Protein AF-A0A3E0CHZ0-F1 (afdb_monomer)

Nearest PDB structures (foldseek):
  1uli-assembly1_A  TM=7.824E-01  e=1.295E-22  Rhodococcus jostii RHA1
  1ulj-assembly1_C  TM=7.821E-01  e=1.729E-22  Rhodococcus jostii RHA1
  1ulj-assembly1_A  TM=7.795E-01  e=2.592E-22  Rhodococcus jostii RHA1
  3en1-assembly1_A  TM=7.935E-01  e=1.099E-21  Pseudomonas putida
  3eqq-assembly1_A  TM=7.420E-01  e=4.359E-22  Pseudomonas putida

Mean predicted aligned error: 10.68 Å

Sequence (368 aa):
MSESSYQTVDTSALYQRAQSDRVAPSLYYDPAVFEAELERIFYKTWIWVAHESELPNPGDFRTTTIGRQPVIVVRDKSGAVNVLQNRCRHRGATVCEQHKGNAKGFTCPYHSWTYGLDGALRALPYGDGYEGVIDKTELPLASLRVGIYQGLIFASFNQEIEPLEDFLGGAKPWIDLFMKQGAGYPIKANGEHRFRFNGNWKIQLENTTDLYHFPVVHKSWMKSIDDETAAAITSFMTSDQAFCRSLGNGHSLAVLVPEIVDLDKDDGAPIPERFEELAASLAKDHTPEEVRRIVRSLMGVGFNLNLFPNLALSMAFFPRTAAHFRERDRDPSRRARHGRRPRRGEPRAPAHSRTLPGPVRFRQPGRR

Foldseek 3Di:
DDPPPDPPPPCVVVVVQDDPVDGNPCCWPPVVNLVVCLVPPQQADKAFDDFCLQAVDAQKWFWDDRAPFIWIWGQHPVRDTWIFGQFFLPHGAGFDPDGIDGDQWTFRPPFGQIAGSNQQGDDGPPVVVCVVNDDSRVGGGQIWDWAAALRTIITHNDPPDDHPCVLCAQVNVLVVLQQCLCLPHHDHDPDDDDDDDPTGQQCVLVVLQPPPCCCPVCVVVLVVDDPVLSCQQCVQVVDPPWDKDDRPNPKIKTFRHPCLQHLVDDPVDDQPPVCPVVLVVCVVPDDNSSSSSNSSSQQFHRMWIGDPDFWIFHSPDPPGDIGGDHDDDDPVVVVVPPPDDDDPDDDDDDDDDDDDDDDDDDDDDDDD

pLDDT: mean 82.09, std 21.96, range [24.62, 98.81]

Solvent-accessible surface area (backbone atoms only — not comparable to full-atom values): 22300 Å² total; per-residue (Å²): 136,81,84,77,83,68,81,83,73,78,56,75,66,52,61,77,39,47,56,101,89,51,69,45,72,56,78,63,69,39,66,70,51,52,55,50,41,37,60,65,41,49,43,44,36,63,36,78,73,50,50,46,62,70,35,80,46,64,23,16,25,37,48,49,62,53,54,90,45,46,28,34,42,26,20,19,89,88,65,51,72,35,40,29,43,40,39,35,73,86,83,56,49,61,31,69,89,61,60,58,52,72,46,91,47,42,52,21,80,85,70,50,44,24,22,39,55,83,25,43,40,74,47,53,72,70,54,80,84,33,67,99,72,61,66,48,86,82,47,35,36,54,69,36,41,69,39,74,56,96,50,38,32,28,36,17,69,33,77,84,53,77,59,57,72,64,59,45,46,64,44,49,70,56,52,50,42,58,58,53,51,33,52,92,45,87,74,66,75,90,74,83,90,86,82,88,73,100,65,47,70,62,59,63,55,54,50,64,51,46,72,77,54,46,81,65,74,42,46,71,56,52,72,72,51,57,69,66,61,41,49,61,70,51,42,32,82,76,40,89,77,32,48,69,47,77,36,54,81,74,20,36,36,19,39,44,35,68,83,47,40,46,74,86,63,76,86,78,72,79,80,56,78,95,45,45,71,59,42,62,59,41,52,78,84,39,54,74,65,55,31,51,34,42,57,53,36,72,78,42,47,17,39,22,40,36,44,45,83,44,38,40,43,44,43,92,36,94,72,88,43,74,48,75,70,78,71,74,85,80,65,73,77,64,66,73,79,77,76,78,80,81,78,92,83,78,87,82,78,84,82,80,86,79,81,80,86,76,88,86,82,85,81,82,85,80,86,133

Structure (mmCIF, N/CA/C/O backbone):
data_AF-A0A3E0CHZ0-F1
#
_entry.id   AF-A0A3E0CHZ0-F1
#
loop_
_atom_site.group_PDB
_atom_site.id
_atom_site.type_symbol
_atom_site.label_atom_id
_atom_site.label_alt_id
_atom_site.label_comp_id
_atom_site.label_asym_id
_atom_site.label_entity_id
_atom_site.label_seq_id
_atom_site.pdbx_PDB_ins_code
_atom_site.Cartn_x
_atom_site.Cartn_y
_atom_site.Cartn_z
_atom_site.occupancy
_atom_site.B_iso_or_equiv
_atom_site.auth_seq_id
_atom_site.auth_comp_id
_atom_site.auth_asym_id
_atom_site.auth_atom_id
_atom_site.pdbx_PDB_model_num
ATOM 1 N N . MET A 1 1 ? -23.965 -8.986 19.927 1.00 33.06 1 MET A N 1
ATOM 2 C CA . MET A 1 1 ? -23.598 -9.352 18.544 1.00 33.06 1 MET A CA 1
ATOM 3 C C . MET A 1 1 ? -24.832 -9.141 17.683 1.00 33.06 1 MET A C 1
ATOM 5 O O . MET A 1 1 ? -25.728 -9.966 17.737 1.00 33.06 1 MET A O 1
ATOM 9 N N . SER A 1 2 ? -24.966 -7.989 17.022 1.00 32.84 2 SER A N 1
ATOM 10 C CA . SER A 1 2 ? -26.058 -7.774 16.065 1.00 32.84 2 SER A CA 1
ATOM 11 C C . SER A 1 2 ? -25.563 -8.208 14.693 1.00 32.84 2 SER A C 1
ATOM 13 O O . SER A 1 2 ? -24.624 -7.600 14.175 1.00 32.84 2 SER A O 1
ATOM 15 N N . GLU A 1 3 ? -26.165 -9.253 14.131 1.00 33.03 3 GLU A N 1
ATOM 16 C CA . GLU A 1 3 ? -26.041 -9.583 12.715 1.00 33.03 3 GLU A CA 1
ATOM 17 C C . GLU A 1 3 ? -26.439 -8.342 11.904 1.00 33.03 3 GLU A C 1
ATOM 19 O O . GLU A 1 3 ? -27.611 -7.981 11.808 1.00 33.03 3 GLU A O 1
ATOM 24 N N . SER A 1 4 ? -25.449 -7.622 11.374 1.00 32.69 4 SER A N 1
ATOM 25 C CA . SER A 1 4 ? -25.699 -6.649 10.319 1.00 32.69 4 SER A CA 1
ATOM 26 C C . SER A 1 4 ? -26.131 -7.472 9.113 1.00 32.69 4 SER A C 1
ATOM 28 O O . SER A 1 4 ? -25.306 -8.159 8.512 1.00 32.69 4 SER A O 1
ATOM 30 N N . SER A 1 5 ? -27.429 -7.467 8.808 1.00 33.12 5 SER A N 1
ATOM 31 C CA . SER A 1 5 ? -27.970 -8.071 7.596 1.00 33.12 5 SER A CA 1
ATOM 32 C C . SER A 1 5 ? -27.463 -7.268 6.396 1.00 33.12 5 SER A C 1
ATOM 34 O O . SER A 1 5 ? -28.115 -6.332 5.926 1.00 33.12 5 SER A O 1
ATOM 36 N N . TYR A 1 6 ? -26.256 -7.580 5.938 1.00 40.78 6 TYR A N 1
ATOM 37 C CA . TYR A 1 6 ? -25.766 -7.099 4.657 1.00 40.78 6 TYR A CA 1
ATOM 38 C C . TYR A 1 6 ? -26.618 -7.748 3.567 1.00 40.78 6 TYR A C 1
ATOM 40 O O . TYR A 1 6 ? -26.903 -8.948 3.624 1.00 40.78 6 TYR A O 1
ATOM 48 N N . GLN A 1 7 ? -27.095 -6.940 2.617 1.00 36.53 7 GLN A N 1
ATOM 49 C CA . GLN A 1 7 ? -27.870 -7.447 1.492 1.00 36.53 7 GLN A CA 1
ATOM 50 C C . GLN A 1 7 ? -27.034 -8.507 0.780 1.00 36.53 7 GLN A C 1
ATOM 52 O O . GLN A 1 7 ? -25.947 -8.227 0.281 1.00 36.53 7 GLN A O 1
ATOM 57 N N . THR A 1 8 ? -27.536 -9.736 0.737 1.00 41.28 8 THR A N 1
ATOM 58 C CA . THR A 1 8 ? -26.919 -10.820 -0.018 1.00 41.28 8 THR A CA 1
ATOM 59 C C . THR A 1 8 ? -27.066 -10.476 -1.497 1.00 41.28 8 THR A C 1
ATOM 61 O O . THR A 1 8 ? -28.090 -10.743 -2.118 1.00 41.28 8 THR A O 1
ATOM 64 N N . VAL A 1 9 ? -26.069 -9.794 -2.064 1.00 47.84 9 VAL A N 1
ATOM 65 C CA . VAL A 1 9 ? -26.038 -9.517 -3.502 1.00 47.84 9 VAL A CA 1
ATOM 66 C C . VAL A 1 9 ? -25.760 -10.842 -4.202 1.00 47.84 9 VAL A C 1
ATOM 68 O O . VAL A 1 9 ? -24.668 -11.391 -4.037 1.00 47.84 9 VAL A O 1
ATOM 71 N N . ASP A 1 10 ? -26.734 -11.356 -4.952 1.00 51.53 10 ASP A N 1
ATOM 72 C CA . ASP A 1 10 ? -26.558 -12.521 -5.818 1.00 51.53 10 ASP A CA 1
ATOM 73 C C . ASP A 1 10 ? -25.507 -12.209 -6.895 1.00 51.53 10 ASP A C 1
ATOM 75 O O . ASP A 1 10 ? -25.711 -11.384 -7.788 1.00 51.53 10 ASP A O 1
ATOM 79 N N . THR A 1 11 ? -24.342 -12.850 -6.784 1.00 53.66 11 THR A N 1
ATOM 80 C CA . THR A 1 11 ? -23.218 -12.657 -7.704 1.00 53.66 11 THR A CA 1
ATOM 81 C C . THR A 1 11 ? -23.235 -13.615 -8.883 1.00 53.66 11 THR A C 1
ATOM 83 O O . THR A 1 11 ? -22.378 -13.488 -9.755 1.00 53.66 11 THR A O 1
ATOM 86 N N . SER A 1 12 ? -24.198 -14.539 -8.965 1.00 59.72 12 SER A N 1
ATOM 87 C CA . SER A 1 12 ? -24.343 -15.428 -10.126 1.00 59.72 12 SER A CA 1
ATOM 88 C C . SER A 1 12 ? -24.505 -14.619 -11.423 1.00 59.72 12 SER A C 1
ATOM 90 O O . SER A 1 12 ? -23.889 -14.928 -12.443 1.00 59.72 12 SER A O 1
ATOM 92 N N . ALA A 1 13 ? -25.208 -13.484 -11.349 1.00 55.03 13 ALA A N 1
ATOM 93 C CA . ALA A 1 13 ? -25.353 -12.530 -12.443 1.00 55.03 13 ALA A CA 1
ATOM 94 C C . ALA A 1 13 ? -24.072 -11.723 -12.754 1.00 55.03 13 ALA A C 1
ATOM 96 O O . ALA A 1 13 ? -23.953 -11.192 -13.858 1.00 55.03 13 ALA A O 1
ATOM 97 N N . LEU A 1 14 ? -23.100 -11.618 -11.831 1.00 57.19 14 LEU A N 1
ATOM 98 C CA . LEU A 1 14 ? -21.818 -10.944 -12.101 1.00 57.19 14 LEU A CA 1
ATOM 99 C C . LEU A 1 14 ? -20.953 -11.752 -13.074 1.00 57.19 14 LEU A C 1
ATOM 101 O O . LEU A 1 14 ? -20.281 -11.155 -13.911 1.00 57.19 14 LEU A O 1
ATOM 105 N N . TYR A 1 15 ? -21.030 -13.086 -13.040 1.00 55.03 15 TYR A N 1
ATOM 106 C CA . TYR A 1 15 ? -20.314 -13.945 -13.990 1.00 55.03 15 TYR A CA 1
ATOM 107 C C . TYR A 1 15 ? -20.786 -13.751 -15.439 1.00 55.03 15 TYR A C 1
ATOM 109 O O . TYR A 1 15 ? -20.012 -13.954 -16.364 1.00 55.03 15 TYR A O 1
ATOM 117 N N . GLN A 1 16 ? -22.022 -13.288 -15.665 1.00 66.50 16 GLN A N 1
ATOM 118 C CA . GLN A 1 16 ? -22.490 -12.917 -17.009 1.00 66.50 16 GLN A CA 1
ATOM 119 C C . GLN A 1 16 ? -22.014 -11.520 -17.448 1.00 66.50 16 GLN A C 1
ATOM 121 O O . GLN A 1 16 ? -22.065 -11.192 -18.636 1.00 66.50 16 GLN A O 1
ATOM 126 N N . ARG A 1 17 ? -21.550 -10.685 -16.505 1.00 76.44 17 ARG A N 1
ATOM 127 C CA . ARG A 1 17 ? -21.097 -9.305 -16.744 1.00 76.44 17 ARG A CA 1
ATOM 128 C C . ARG A 1 17 ? -19.617 -9.207 -17.121 1.00 76.44 17 ARG A C 1
ATOM 130 O O . ARG A 1 17 ? -19.195 -8.129 -17.523 1.00 76.44 17 ARG A O 1
ATOM 137 N N . ALA A 1 18 ? -18.841 -10.280 -17.024 1.00 83.19 18 ALA A N 1
ATOM 138 C CA . ALA A 1 18 ? -17.464 -10.333 -17.505 1.00 83.19 18 ALA A CA 1
ATOM 139 C C . ALA A 1 18 ? -17.253 -11.621 -18.304 1.00 83.19 18 ALA A C 1
ATOM 141 O O . ALA A 1 18 ? -17.576 -12.709 -17.842 1.00 83.19 18 ALA A O 1
ATOM 142 N N . GLN A 1 19 ? -16.731 -11.482 -19.514 1.00 81.94 19 GLN A N 1
ATOM 143 C CA . GLN A 1 19 ? -16.364 -12.574 -20.410 1.00 81.94 19 GLN A CA 1
ATOM 144 C C . GLN A 1 19 ? -14.882 -12.426 -20.773 1.00 81.94 19 GLN A C 1
ATOM 146 O O . GLN A 1 19 ? -14.255 -11.424 -20.430 1.00 81.94 19 GLN A O 1
ATOM 151 N N . SER A 1 20 ? -14.310 -13.409 -21.468 1.00 80.06 20 SER A N 1
ATOM 152 C CA . SER A 1 20 ? -12.880 -13.413 -21.805 1.00 80.06 20 SER A CA 1
ATOM 153 C C . SER A 1 20 ? -12.429 -12.209 -22.642 1.00 80.06 20 SER A C 1
ATOM 155 O O . SER A 1 20 ? -11.265 -11.833 -22.576 1.00 80.06 20 SER A O 1
ATOM 157 N N . ASP A 1 21 ? -13.328 -11.617 -23.430 1.00 83.44 21 ASP A N 1
ATOM 158 C CA . ASP A 1 21 ? -13.046 -10.551 -24.399 1.00 83.44 21 ASP A CA 1
ATOM 159 C C . ASP A 1 21 ? -13.838 -9.253 -24.149 1.00 83.44 21 ASP A C 1
ATOM 161 O O . ASP A 1 21 ? -13.653 -8.269 -24.865 1.00 83.44 21 ASP A O 1
ATOM 165 N N . ARG A 1 22 ? -14.746 -9.229 -23.164 1.00 85.94 22 ARG A N 1
ATOM 166 C CA . ARG A 1 22 ? -15.615 -8.071 -22.902 1.00 85.94 22 ARG A CA 1
ATOM 167 C C . ARG A 1 22 ? -16.127 -8.018 -21.473 1.00 85.94 22 ARG A C 1
ATOM 169 O O . ARG A 1 22 ? -16.380 -9.037 -20.837 1.00 85.94 22 ARG A O 1
ATOM 176 N N . VAL A 1 23 ? -16.388 -6.802 -21.015 1.00 89.81 23 VAL A N 1
ATOM 177 C CA . VAL A 1 23 ? -16.968 -6.513 -19.701 1.00 89.81 23 VAL A CA 1
ATOM 178 C C . VAL A 1 23 ? -18.182 -5.602 -19.845 1.00 89.81 23 VAL A C 1
ATOM 180 O O . VAL A 1 23 ? -18.223 -4.708 -20.691 1.00 89.81 23 VAL A O 1
ATOM 183 N N . ALA A 1 24 ? -19.203 -5.833 -19.028 1.00 91.19 24 ALA A N 1
ATOM 184 C CA . ALA A 1 24 ? -20.417 -5.040 -19.027 1.00 91.19 24 ALA A CA 1
ATOM 185 C C . ALA A 1 24 ? -20.140 -3.661 -18.404 1.00 91.19 24 ALA A C 1
ATOM 187 O O . ALA A 1 24 ? -19.630 -3.590 -17.280 1.00 91.19 24 ALA A O 1
ATOM 188 N N . PRO A 1 25 ? -20.564 -2.554 -19.045 1.00 90.94 25 PRO A N 1
ATOM 189 C CA . PRO A 1 25 ? -20.342 -1.205 -18.523 1.00 90.94 25 PRO A CA 1
ATOM 190 C C . PRO A 1 25 ? -20.882 -0.978 -17.104 1.00 90.94 25 PRO A C 1
ATOM 192 O O . PRO A 1 25 ? -20.350 -0.150 -16.366 1.00 90.94 25 PRO A O 1
ATOM 195 N N . SER A 1 26 ? -21.919 -1.722 -16.701 1.00 90.56 26 SER A N 1
ATOM 196 C CA . SER A 1 26 ? -22.508 -1.656 -15.358 1.00 90.56 26 SER A CA 1
ATOM 197 C C . SER A 1 26 ? -21.497 -1.910 -14.240 1.00 90.56 26 SER A C 1
ATOM 199 O O . SER A 1 26 ? -21.654 -1.339 -13.167 1.00 90.56 26 SER A O 1
ATOM 201 N N . LEU A 1 27 ? -20.427 -2.678 -14.483 1.00 90.50 27 LEU A N 1
ATOM 202 C CA . LEU A 1 27 ? -19.371 -2.904 -13.486 1.00 90.50 27 LEU A CA 1
ATOM 203 C C . LEU A 1 27 ? -18.685 -1.603 -13.033 1.00 90.50 27 LEU A C 1
ATOM 205 O O . LEU A 1 27 ? -18.126 -1.546 -11.942 1.00 90.50 27 LEU A O 1
ATOM 209 N N . TYR A 1 28 ? -18.751 -0.535 -13.830 1.00 91.75 28 TYR A N 1
ATOM 210 C CA . TYR A 1 28 ? -18.086 0.738 -13.541 1.00 91.75 28 TYR A CA 1
ATOM 211 C C . TYR A 1 28 ? -19.013 1.818 -12.965 1.00 91.75 28 TYR A C 1
ATOM 213 O O . TYR A 1 28 ? -18.538 2.891 -12.578 1.00 91.75 28 TYR A O 1
ATOM 221 N N . TYR A 1 29 ? -20.332 1.604 -12.941 1.00 90.06 29 TYR A N 1
ATOM 222 C CA . TYR A 1 29 ? -21.273 2.640 -12.493 1.00 90.06 29 TYR A CA 1
ATOM 223 C C . TYR A 1 29 ? -22.418 2.160 -11.604 1.00 90.06 29 TYR A C 1
ATOM 225 O O . TYR A 1 29 ? -23.068 3.019 -11.007 1.00 90.06 29 TYR A O 1
ATOM 233 N N . ASP A 1 30 ? -22.688 0.856 -11.530 1.00 89.81 30 ASP A N 1
ATOM 234 C CA . ASP A 1 30 ? -23.765 0.285 -10.721 1.00 89.81 30 ASP A CA 1
ATOM 235 C C . ASP A 1 30 ? -23.407 0.366 -9.221 1.00 89.81 30 ASP A C 1
ATOM 237 O O . ASP A 1 30 ? -22.420 -0.245 -8.798 1.00 89.81 30 ASP A O 1
ATOM 241 N N . PRO A 1 31 ? -24.174 1.105 -8.396 1.00 89.44 31 PRO A N 1
ATOM 242 C CA . PRO A 1 31 ? -23.899 1.216 -6.965 1.00 89.44 31 PRO A CA 1
ATOM 243 C C . PRO A 1 31 ? -23.941 -0.127 -6.228 1.00 89.44 31 PRO A C 1
ATOM 245 O O . PRO A 1 31 ? -23.161 -0.322 -5.301 1.00 89.44 31 PRO A O 1
ATOM 248 N N . ALA A 1 32 ? -24.795 -1.067 -6.649 1.00 89.25 32 ALA A N 1
ATOM 249 C CA . ALA A 1 32 ? -24.881 -2.380 -6.009 1.00 89.25 32 ALA A CA 1
ATOM 250 C C . ALA A 1 32 ? -23.615 -3.215 -6.254 1.00 89.25 32 ALA A C 1
ATOM 252 O O . ALA A 1 32 ? -23.182 -3.965 -5.380 1.00 89.25 32 ALA A O 1
ATOM 253 N N . VAL A 1 33 ? -22.982 -3.043 -7.422 1.00 89.00 33 VAL A N 1
ATOM 254 C CA . VAL A 1 33 ? -21.666 -3.635 -7.697 1.00 89.00 33 VAL A CA 1
ATOM 255 C C . VAL A 1 33 ? -20.622 -3.028 -6.769 1.00 89.00 33 VAL A C 1
ATOM 257 O O . VAL A 1 33 ? -19.847 -3.768 -6.180 1.00 89.00 33 VAL A O 1
ATOM 260 N N . PHE A 1 34 ? -20.622 -1.707 -6.583 1.00 90.38 34 PHE A N 1
ATOM 261 C CA . PHE A 1 34 ? -19.643 -1.059 -5.711 1.00 90.38 34 PHE A CA 1
ATOM 262 C C . PHE A 1 34 ? -19.744 -1.518 -4.247 1.00 90.38 34 PHE A C 1
ATOM 264 O O . PHE A 1 34 ? -18.721 -1.809 -3.633 1.00 90.38 34 PHE A O 1
ATOM 271 N N . GLU A 1 35 ? -20.953 -1.656 -3.692 1.00 92.38 35 GLU A N 1
ATOM 272 C CA . GLU A 1 35 ? -21.124 -2.212 -2.338 1.00 92.38 35 GLU A CA 1
ATOM 273 C C . GLU A 1 35 ? -20.592 -3.651 -2.247 1.00 92.38 35 GLU A C 1
ATOM 275 O O . GLU A 1 35 ? -19.843 -3.987 -1.328 1.00 92.38 35 GLU A O 1
ATOM 280 N N . ALA A 1 36 ? -20.885 -4.484 -3.251 1.00 90.81 36 ALA A N 1
ATOM 281 C CA . ALA A 1 36 ? -20.349 -5.839 -3.328 1.00 90.81 36 ALA A CA 1
ATOM 282 C C . ALA A 1 36 ? -18.812 -5.867 -3.437 1.00 90.81 36 ALA A C 1
ATOM 284 O O . ALA A 1 36 ? -18.178 -6.745 -2.853 1.00 90.81 36 ALA A O 1
ATOM 285 N N . GLU A 1 37 ? -18.200 -4.926 -4.160 1.00 93.81 37 GLU A N 1
ATOM 286 C CA . GLU A 1 37 ? -16.741 -4.783 -4.253 1.00 93.81 37 GLU A CA 1
ATOM 287 C C . GLU A 1 37 ? -16.133 -4.386 -2.906 1.00 93.81 37 GLU A C 1
ATOM 289 O O . GLU A 1 37 ? -15.105 -4.934 -2.510 1.00 93.81 37 GLU A O 1
ATOM 294 N N . LEU A 1 38 ? -16.765 -3.478 -2.158 1.00 94.44 38 LEU A N 1
ATOM 295 C CA . LEU A 1 38 ? -16.309 -3.141 -0.810 1.00 94.44 38 LEU A CA 1
ATOM 296 C C . LEU A 1 38 ? -16.276 -4.386 0.084 1.00 94.44 38 LEU A C 1
ATOM 298 O O . LEU A 1 38 ? -15.250 -4.668 0.702 1.00 94.44 38 LEU A O 1
ATOM 302 N N . GLU A 1 39 ? -17.361 -5.158 0.100 1.00 93.81 39 GLU A N 1
ATOM 303 C CA . GLU A 1 39 ? -17.494 -6.350 0.941 1.00 93.81 39 GLU A CA 1
ATOM 304 C C . GLU A 1 39 ? -16.578 -7.502 0.527 1.00 93.81 39 GLU A C 1
ATOM 306 O O . GLU A 1 39 ? -15.998 -8.159 1.390 1.00 93.81 39 GLU A O 1
ATOM 311 N N . ARG A 1 40 ? -16.451 -7.767 -0.777 1.00 92.44 40 ARG A N 1
ATOM 312 C CA . ARG A 1 40 ? -15.789 -8.978 -1.292 1.00 92.44 40 ARG A CA 1
ATOM 313 C C . ARG A 1 40 ? -14.360 -8.757 -1.761 1.00 92.44 40 ARG A C 1
ATOM 315 O O . ARG A 1 40 ? -13.613 -9.721 -1.862 1.00 92.44 40 ARG A O 1
ATOM 322 N N . ILE A 1 41 ? -13.980 -7.514 -2.043 1.00 95.44 41 ILE A N 1
ATOM 323 C CA . ILE A 1 41 ? -12.619 -7.150 -2.434 1.00 95.44 41 ILE A CA 1
ATOM 324 C C . ILE A 1 41 ? -11.987 -6.381 -1.280 1.00 95.44 41 ILE A C 1
ATOM 326 O O . ILE A 1 41 ? -11.158 -6.932 -0.562 1.00 95.44 41 ILE A O 1
ATOM 330 N N . PHE A 1 42 ? -12.411 -5.141 -1.029 1.00 96.69 42 PHE A N 1
ATOM 331 C CA . PHE A 1 42 ? -11.675 -4.244 -0.130 1.00 96.69 42 PHE A CA 1
ATOM 332 C C . PHE A 1 42 ? -11.614 -4.722 1.325 1.00 96.69 42 PHE A C 1
ATOM 334 O O . PHE A 1 42 ? -10.615 -4.483 1.997 1.00 96.69 42 PHE A O 1
ATOM 341 N N . TYR A 1 43 ? -12.649 -5.403 1.820 1.00 96.94 43 TYR A N 1
ATOM 342 C CA . TYR A 1 43 ? -12.682 -5.922 3.193 1.00 96.94 43 TYR A CA 1
ATOM 343 C C . TYR A 1 43 ? -12.268 -7.395 3.313 1.00 96.94 43 TYR A C 1
ATOM 345 O O . TYR A 1 43 ? -12.274 -7.937 4.418 1.00 96.94 43 TYR A O 1
ATOM 353 N N . LYS A 1 44 ? -11.904 -8.054 2.206 1.00 96.44 44 LYS A N 1
ATOM 354 C CA . LYS A 1 44 ? -11.576 -9.490 2.192 1.00 96.44 44 LYS A CA 1
ATOM 355 C C . LYS A 1 44 ? -10.212 -9.835 1.609 1.00 96.44 44 LYS A C 1
ATOM 357 O O . LYS A 1 44 ? -9.741 -10.927 1.900 1.00 96.44 44 LYS A O 1
ATOM 362 N N . THR A 1 45 ? -9.591 -8.930 0.850 1.00 97.44 45 THR A N 1
ATOM 363 C CA . THR A 1 45 ? -8.260 -9.118 0.254 1.00 97.44 45 THR A CA 1
ATOM 364 C C . THR A 1 45 ? -7.173 -8.299 0.965 1.00 97.44 45 THR A C 1
ATOM 366 O O . THR A 1 45 ? -7.448 -7.607 1.952 1.00 97.44 45 THR A O 1
ATOM 369 N N . TRP A 1 46 ? -5.937 -8.382 0.476 1.00 98.56 46 TRP A N 1
ATOM 370 C CA . TRP A 1 46 ? -4.811 -7.551 0.890 1.00 98.56 46 TRP A CA 1
ATOM 371 C C . TRP A 1 46 ? -4.853 -6.178 0.217 1.00 98.56 46 TRP A C 1
ATOM 373 O O . TRP A 1 46 ? -4.909 -6.061 -1.004 1.00 98.56 46 TRP A O 1
ATOM 383 N N . ILE A 1 47 ? -4.791 -5.117 1.021 1.00 98.56 47 ILE A N 1
ATOM 384 C CA . ILE A 1 47 ? -4.870 -3.731 0.552 1.00 98.56 47 ILE A CA 1
ATOM 385 C C . ILE A 1 47 ? -3.587 -3.005 0.919 1.00 98.56 47 ILE A C 1
ATOM 387 O O . ILE A 1 47 ? -3.217 -2.967 2.091 1.00 98.56 47 ILE A O 1
ATOM 391 N N . TRP A 1 48 ? -2.921 -2.392 -0.060 1.00 98.25 48 TRP A N 1
ATOM 392 C CA . TRP A 1 48 ? -1.751 -1.569 0.231 1.00 98.25 48 TRP A CA 1
ATOM 393 C C . TRP A 1 48 ? -2.168 -0.322 1.015 1.00 98.25 48 TRP A C 1
ATOM 395 O O . TRP A 1 48 ? -3.121 0.371 0.632 1.00 98.25 48 TRP A O 1
ATOM 405 N N . VAL A 1 49 ? -1.446 -0.027 2.098 1.00 97.69 49 VAL A N 1
ATOM 406 C CA . VAL A 1 49 ? -1.775 1.071 3.020 1.00 97.69 49 VAL A CA 1
ATOM 407 C C . VAL A 1 49 ? -0.627 2.047 3.273 1.00 97.69 49 VAL A C 1
ATOM 409 O O . VAL A 1 49 ? -0.904 3.205 3.602 1.00 97.69 49 VAL A O 1
ATOM 412 N N . ALA A 1 50 ? 0.630 1.615 3.131 1.00 96.81 50 ALA A N 1
ATOM 413 C CA . ALA A 1 50 ? 1.812 2.435 3.395 1.00 96.81 50 ALA A CA 1
ATOM 414 C C . ALA A 1 50 ? 3.097 1.808 2.829 1.00 96.81 50 ALA A C 1
ATOM 416 O O . ALA A 1 50 ? 3.129 0.626 2.492 1.00 96.81 50 ALA A O 1
ATOM 417 N N . HIS A 1 51 ? 4.178 2.583 2.793 1.00 96.50 51 HIS A N 1
ATOM 418 C CA . HIS A 1 51 ? 5.544 2.071 2.699 1.00 96.50 51 HIS A CA 1
ATOM 419 C C . HIS A 1 51 ? 6.270 2.241 4.044 1.00 96.50 51 HIS A C 1
ATOM 421 O O . HIS A 1 51 ? 6.082 3.244 4.733 1.00 96.50 51 HIS A O 1
ATOM 427 N N . GLU A 1 52 ? 7.135 1.300 4.421 1.00 96.19 52 GLU A N 1
ATOM 428 C CA . GLU A 1 52 ? 7.844 1.310 5.708 1.00 96.19 52 GLU A CA 1
ATOM 429 C C . GLU A 1 52 ? 8.706 2.556 5.923 1.00 96.19 52 GLU A C 1
ATOM 431 O O . GLU A 1 52 ? 8.829 3.027 7.053 1.00 96.19 52 GLU A O 1
ATOM 436 N N . SER A 1 53 ? 9.247 3.144 4.850 1.00 95.38 53 SER A N 1
ATOM 437 C CA . SER A 1 53 ? 10.019 4.392 4.936 1.00 95.38 53 SER A CA 1
ATOM 438 C C . SER A 1 53 ? 9.198 5.587 5.429 1.00 95.38 53 SER A C 1
ATOM 440 O O . SER A 1 53 ? 9.774 6.621 5.752 1.00 95.38 53 SER A O 1
ATOM 442 N N . GLU A 1 54 ? 7.866 5.501 5.399 1.00 95.75 54 GLU A N 1
ATOM 443 C CA . GLU A 1 54 ? 6.979 6.526 5.958 1.00 95.75 54 GLU A CA 1
ATOM 444 C C . GLU A 1 54 ? 6.874 6.426 7.485 1.00 95.75 54 GLU A C 1
ATOM 446 O O . GLU A 1 54 ? 6.386 7.359 8.118 1.00 95.75 54 GLU A O 1
ATOM 451 N N . LEU A 1 55 ? 7.328 5.309 8.065 1.00 96.94 55 LEU A N 1
ATOM 452 C CA . LEU A 1 55 ? 7.255 4.984 9.486 1.00 96.94 55 LEU A CA 1
ATOM 453 C C . LEU A 1 55 ? 8.640 4.558 10.020 1.00 96.94 55 LEU A C 1
ATOM 455 O O . LEU A 1 55 ? 8.775 3.434 10.502 1.00 96.94 55 LEU A O 1
ATOM 459 N N . PRO A 1 56 ? 9.702 5.375 9.888 1.00 96.31 56 PRO A N 1
ATOM 460 C CA . PRO A 1 56 ? 11.058 4.944 10.229 1.00 96.31 56 PRO A CA 1
ATOM 461 C C . PRO A 1 56 ? 11.282 4.718 11.732 1.00 96.31 56 PRO A C 1
ATOM 463 O O . PRO A 1 56 ? 12.132 3.906 12.091 1.00 96.31 56 PRO A O 1
ATOM 466 N N . ASN A 1 57 ? 10.540 5.401 12.610 1.00 98.19 57 ASN A N 1
ATOM 467 C CA . ASN A 1 57 ? 10.748 5.345 14.057 1.00 98.19 57 ASN A CA 1
ATOM 468 C C . ASN A 1 57 ? 9.526 4.792 14.805 1.00 98.19 57 ASN A C 1
ATOM 470 O O . ASN A 1 57 ? 8.389 4.945 14.351 1.00 98.19 57 ASN A O 1
ATOM 474 N N . PRO A 1 58 ? 9.718 4.220 16.007 1.00 98.50 58 PRO A N 1
ATOM 475 C CA . PRO A 1 58 ? 8.619 3.925 16.916 1.00 98.50 58 PRO A CA 1
ATOM 476 C C . PRO A 1 58 ? 7.721 5.137 17.182 1.00 98.50 58 PRO A C 1
ATOM 478 O O . PRO A 1 58 ? 8.194 6.236 17.476 1.00 98.50 58 PRO A O 1
ATOM 481 N N . GLY A 1 59 ? 6.413 4.917 17.124 1.00 98.44 59 GLY A N 1
ATOM 482 C CA . GLY A 1 59 ? 5.392 5.950 17.253 1.00 98.44 59 GLY A CA 1
ATOM 483 C C . GLY A 1 59 ? 5.041 6.643 15.943 1.00 98.44 59 GLY A C 1
ATOM 484 O O . GLY A 1 59 ? 3.995 7.293 15.902 1.00 98.44 59 GLY A O 1
ATOM 485 N N . ASP A 1 60 ? 5.849 6.506 14.885 1.00 98.62 60 ASP A N 1
ATOM 486 C CA . ASP A 1 60 ? 5.503 7.071 13.584 1.00 98.62 60 ASP A CA 1
ATOM 487 C C . ASP A 1 60 ? 4.232 6.395 13.070 1.00 98.62 60 ASP A C 1
ATOM 489 O O . ASP A 1 60 ? 4.084 5.170 13.124 1.00 98.62 60 ASP A O 1
ATOM 493 N N . PHE A 1 61 ? 3.295 7.209 12.594 1.00 98.62 61 PHE A N 1
ATOM 494 C CA . PHE A 1 61 ? 2.021 6.756 12.064 1.00 98.62 61 PHE A CA 1
ATOM 495 C C . PHE A 1 61 ? 1.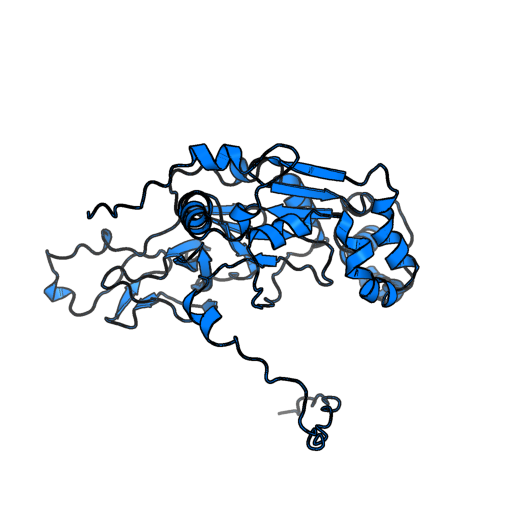606 7.558 10.833 1.00 98.62 61 PHE A C 1
ATOM 497 O O . PHE A 1 61 ? 1.979 8.722 10.653 1.00 98.62 61 PHE A O 1
ATOM 504 N N . ARG A 1 62 ? 0.732 6.957 10.026 1.00 97.81 62 ARG A N 1
ATOM 505 C CA . ARG A 1 62 ? -0.084 7.645 9.022 1.00 97.81 62 ARG A CA 1
ATOM 506 C C . ARG A 1 62 ? -1.515 7.129 9.035 1.00 97.81 62 ARG A C 1
ATOM 508 O O . ARG A 1 62 ? -1.766 5.979 9.383 1.00 97.81 62 ARG A O 1
ATOM 515 N N . THR A 1 63 ? -2.458 7.962 8.611 1.00 97.94 63 THR A N 1
ATOM 516 C CA . THR A 1 63 ? -3.857 7.561 8.432 1.00 97.94 63 THR A CA 1
ATOM 517 C C . THR A 1 63 ? -4.213 7.411 6.955 1.00 97.94 63 THR A C 1
ATOM 519 O O . THR A 1 63 ? -3.805 8.184 6.076 1.00 97.94 63 THR A O 1
ATOM 522 N N . THR A 1 64 ? -4.978 6.365 6.661 1.00 96.25 64 THR A N 1
ATOM 523 C CA . THR A 1 64 ? -5.468 6.029 5.320 1.00 96.25 64 THR A CA 1
ATOM 524 C C . THR A 1 64 ? -6.862 5.406 5.416 1.00 96.25 64 THR A C 1
ATOM 526 O O . THR A 1 64 ? -7.491 5.431 6.474 1.00 96.25 64 THR A O 1
ATOM 529 N N . THR A 1 65 ? -7.386 4.907 4.304 1.00 96.25 65 THR A N 1
ATOM 530 C CA . THR A 1 65 ? -8.677 4.225 4.230 1.00 96.25 65 THR A CA 1
ATOM 531 C C 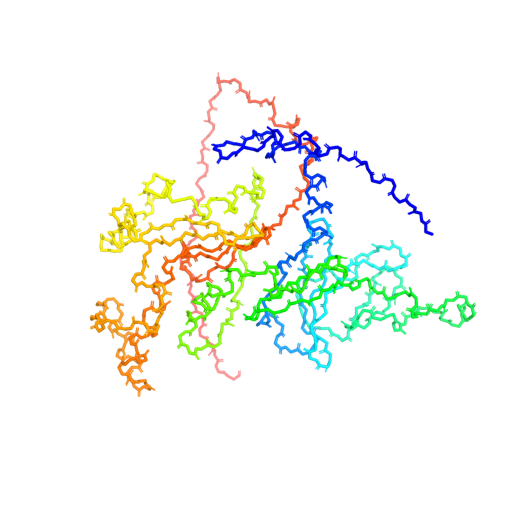. THR A 1 65 ? -8.533 2.923 3.460 1.00 96.25 65 THR A C 1
ATOM 533 O O . THR A 1 65 ? -7.864 2.895 2.430 1.00 96.25 65 THR A O 1
ATOM 536 N N . ILE A 1 66 ? -9.226 1.887 3.916 1.00 97.31 66 ILE A N 1
ATOM 537 C CA . ILE A 1 66 ? -9.489 0.668 3.152 1.00 97.31 66 ILE A CA 1
ATOM 538 C C . ILE A 1 66 ? -10.978 0.680 2.826 1.00 97.31 66 ILE A C 1
ATOM 540 O O . ILE A 1 66 ? -11.800 0.696 3.741 1.00 97.31 66 ILE A O 1
ATOM 544 N N . GLY A 1 67 ? -11.336 0.754 1.542 1.00 94.31 67 GLY A N 1
ATOM 545 C CA . GLY A 1 67 ? -12.712 1.061 1.148 1.00 94.31 67 GLY A CA 1
ATOM 546 C C . GLY A 1 67 ? -13.201 2.338 1.846 1.00 94.31 67 GLY A C 1
ATOM 547 O O . GLY A 1 67 ? -12.559 3.387 1.757 1.00 94.31 67 GLY A O 1
ATOM 548 N N . ARG A 1 68 ? -14.293 2.235 2.614 1.00 94.69 68 ARG A N 1
ATOM 549 C CA . ARG A 1 68 ? -14.825 3.340 3.438 1.00 94.69 68 ARG A CA 1
ATOM 550 C C . ARG A 1 68 ? -14.312 3.353 4.883 1.00 94.69 68 ARG A C 1
ATOM 552 O O . ARG A 1 68 ? -14.661 4.258 5.638 1.00 94.69 68 ARG A O 1
ATOM 559 N N . GLN A 1 69 ? -13.513 2.370 5.289 1.00 96.94 69 GLN A N 1
ATOM 560 C CA . GLN A 1 69 ? -13.063 2.222 6.671 1.00 96.94 69 GLN A CA 1
ATOM 561 C C . GLN A 1 69 ? -11.762 3.003 6.904 1.00 96.94 69 GLN A C 1
ATOM 563 O O . GLN A 1 69 ? -10.756 2.710 6.250 1.00 96.94 69 GLN A O 1
ATOM 568 N N . PRO A 1 70 ? -11.735 3.991 7.817 1.00 98.00 70 PRO A N 1
ATOM 569 C CA . PRO A 1 70 ? -10.508 4.700 8.149 1.00 98.00 70 PRO A CA 1
ATOM 570 C C . PRO A 1 70 ? -9.602 3.812 9.006 1.00 98.00 70 PRO A C 1
ATOM 572 O O . PRO A 1 70 ? -10.068 3.130 9.920 1.00 98.00 70 PRO A O 1
ATOM 575 N N . VAL A 1 71 ? -8.300 3.844 8.732 1.00 98.69 71 VAL A N 1
ATOM 576 C CA . VAL A 1 71 ? -7.289 3.058 9.449 1.00 98.69 71 VAL A CA 1
ATOM 577 C C . VAL A 1 71 ? -6.068 3.908 9.805 1.00 98.69 71 VAL A C 1
ATOM 579 O O . VAL A 1 71 ? -5.758 4.895 9.129 1.00 98.69 71 VAL A O 1
ATOM 582 N N . ILE A 1 72 ? -5.385 3.517 10.876 1.00 98.81 72 ILE A N 1
ATOM 583 C CA . ILE A 1 72 ? -4.103 4.049 11.338 1.00 98.81 72 ILE A CA 1
ATOM 584 C C . ILE A 1 72 ? -3.053 2.973 11.071 1.00 98.81 72 ILE A C 1
ATOM 586 O O . ILE A 1 72 ? -3.188 1.865 11.580 1.00 98.81 72 ILE A O 1
ATOM 590 N N . VAL A 1 73 ? -2.025 3.290 10.291 1.00 98.81 73 VAL A N 1
ATOM 591 C CA . VAL A 1 73 ? -0.821 2.461 10.140 1.00 98.81 73 VAL A CA 1
ATOM 592 C C . VAL A 1 73 ? 0.234 3.056 11.058 1.00 98.81 73 VAL A C 1
ATOM 594 O O . VAL A 1 73 ? 0.528 4.244 10.930 1.00 98.81 73 VAL A O 1
ATOM 597 N N . VAL A 1 74 ? 0.773 2.279 11.992 1.00 98.81 74 VAL A N 1
ATOM 598 C CA . VAL A 1 74 ? 1.678 2.779 13.036 1.00 98.81 74 VAL A CA 1
ATOM 599 C C . VAL A 1 74 ? 2.787 1.780 13.327 1.00 98.81 74 VAL A C 1
ATOM 601 O O . VAL A 1 74 ? 2.530 0.581 13.396 1.00 98.81 74 VAL A O 1
ATOM 604 N N . ARG A 1 75 ? 4.016 2.265 13.529 1.00 98.75 75 ARG A N 1
ATOM 605 C CA . ARG A 1 75 ? 5.103 1.454 14.087 1.00 98.75 75 ARG A CA 1
ATOM 606 C C . ARG A 1 75 ? 5.086 1.570 15.605 1.00 98.75 75 ARG A C 1
ATOM 608 O O . ARG A 1 75 ? 5.124 2.675 16.142 1.00 98.75 75 ARG A O 1
ATOM 615 N N . ASP A 1 76 ? 5.005 0.456 16.316 1.00 97.81 76 ASP A N 1
ATOM 616 C CA . ASP A 1 76 ? 4.992 0.462 17.775 1.00 97.81 76 ASP A CA 1
ATOM 617 C C . ASP A 1 76 ? 6.406 0.509 18.385 1.00 97.81 76 ASP A C 1
ATOM 619 O O . ASP A 1 76 ? 7.420 0.599 17.692 1.00 97.81 76 ASP A O 1
ATOM 623 N N . LYS A 1 77 ? 6.472 0.473 19.721 1.00 96.06 77 LYS A N 1
ATOM 624 C CA . LYS A 1 77 ? 7.730 0.530 20.484 1.00 96.06 77 LYS A CA 1
ATOM 625 C C . LYS A 1 77 ? 8.618 -0.704 20.323 1.00 96.06 77 LYS A C 1
ATOM 627 O O . LYS A 1 77 ? 9.812 -0.591 20.573 1.00 96.06 77 LYS A O 1
ATOM 632 N N . SER A 1 78 ? 8.051 -1.846 19.940 1.00 96.75 78 SER A N 1
ATOM 633 C CA . SER A 1 78 ? 8.805 -3.063 19.624 1.00 96.75 78 SER A CA 1
ATOM 634 C C . SER A 1 78 ? 9.385 -3.036 18.206 1.00 96.75 78 SER A C 1
ATOM 636 O O . SER A 1 78 ? 10.231 -3.858 17.873 1.00 96.75 78 SER A O 1
ATOM 638 N N . GLY A 1 79 ? 8.951 -2.079 17.379 1.00 96.50 79 GLY A N 1
ATOM 639 C CA . GLY A 1 79 ? 9.312 -1.980 15.969 1.00 96.50 79 GLY A CA 1
ATOM 640 C C . GLY A 1 79 ? 8.316 -2.668 15.035 1.00 96.50 79 GLY A C 1
ATOM 641 O O . GLY A 1 79 ? 8.445 -2.506 13.821 1.00 96.50 79 GLY A O 1
ATOM 642 N N . ALA A 1 80 ? 7.308 -3.370 15.562 1.00 97.50 80 ALA A N 1
ATOM 643 C CA . ALA A 1 80 ? 6.257 -3.991 14.764 1.00 97.50 80 ALA A CA 1
ATOM 644 C C . ALA A 1 80 ? 5.315 -2.940 14.154 1.00 97.50 80 ALA A C 1
ATOM 646 O O . ALA A 1 80 ? 5.056 -1.886 14.742 1.00 97.50 80 ALA A O 1
ATOM 647 N N . VAL A 1 81 ? 4.800 -3.223 12.957 1.00 98.62 81 VAL A N 1
ATOM 648 C CA . VAL A 1 81 ? 3.803 -2.380 12.285 1.00 98.62 81 VAL A CA 1
ATOM 649 C C . VAL A 1 81 ? 2.410 -2.913 12.594 1.00 98.62 81 VAL A C 1
ATOM 651 O O . VAL A 1 81 ? 2.104 -4.065 12.301 1.00 98.62 81 VAL A O 1
ATOM 654 N N . ASN A 1 82 ? 1.552 -2.049 13.127 1.00 98.69 82 ASN A N 1
ATOM 655 C CA . ASN A 1 82 ? 0.148 -2.333 13.385 1.00 98.69 82 ASN A CA 1
ATOM 656 C C . ASN A 1 82 ? -0.734 -1.519 12.438 1.00 98.69 82 ASN A C 1
ATOM 658 O O . ASN A 1 82 ? -0.455 -0.351 12.149 1.00 98.69 82 ASN A O 1
ATOM 662 N N . VAL A 1 83 ? -1.835 -2.123 11.991 1.00 98.81 83 VAL A N 1
ATOM 663 C CA . VAL A 1 83 ? -2.893 -1.423 11.258 1.00 98.81 83 VAL A CA 1
ATOM 664 C C . VAL A 1 83 ? -4.181 -1.529 12.054 1.00 98.81 83 VAL A C 1
ATOM 666 O O . VAL A 1 83 ? -4.702 -2.617 12.273 1.00 98.81 83 VAL A O 1
ATOM 669 N N . LEU A 1 84 ? -4.676 -0.387 12.518 1.00 98.81 84 LEU A N 1
ATOM 670 C CA . LEU A 1 84 ? -5.782 -0.291 13.463 1.00 98.81 84 LEU A CA 1
ATOM 671 C C . LEU A 1 84 ? -6.949 0.440 12.809 1.00 98.81 84 LEU A C 1
ATOM 673 O O . LEU A 1 84 ? -6.756 1.495 12.204 1.00 98.81 84 LEU A O 1
ATOM 677 N N . GLN A 1 85 ? -8.172 -0.060 12.956 1.00 98.56 85 GLN A N 1
ATOM 678 C CA . GLN A 1 85 ? -9.354 0.691 12.550 1.00 98.56 85 GLN A CA 1
ATOM 679 C C . GLN A 1 85 ? -9.430 1.984 13.374 1.00 98.56 85 GLN A C 1
ATOM 681 O O . GLN A 1 85 ? -9.445 1.962 14.606 1.00 98.56 85 GLN A O 1
ATOM 686 N N . ASN A 1 86 ? -9.496 3.127 12.692 1.00 98.56 86 ASN A N 1
ATOM 687 C CA . ASN A 1 86 ? -9.513 4.454 13.304 1.00 98.56 86 ASN A CA 1
ATOM 688 C C . ASN A 1 86 ? -10.918 4.801 13.823 1.00 98.56 86 ASN A C 1
ATOM 690 O O . ASN A 1 86 ? -11.555 5.756 13.377 1.00 98.56 86 ASN A O 1
ATOM 694 N N . ARG A 1 87 ? -11.434 3.957 14.718 1.00 98.38 87 ARG A N 1
ATOM 695 C CA . ARG A 1 87 ? -12.796 4.014 15.243 1.00 98.38 87 ARG A CA 1
ATOM 696 C C . ARG A 1 87 ? -12.798 3.578 16.703 1.00 98.38 87 ARG A C 1
ATOM 698 O O . ARG A 1 87 ? -12.569 2.416 17.018 1.00 98.38 87 ARG A O 1
ATOM 705 N N . CYS A 1 88 ? -13.082 4.518 17.598 1.00 98.44 88 CYS A N 1
ATOM 706 C CA . CYS A 1 88 ? -13.135 4.277 19.035 1.00 98.44 88 CYS A CA 1
ATOM 707 C C . CYS A 1 88 ? -14.18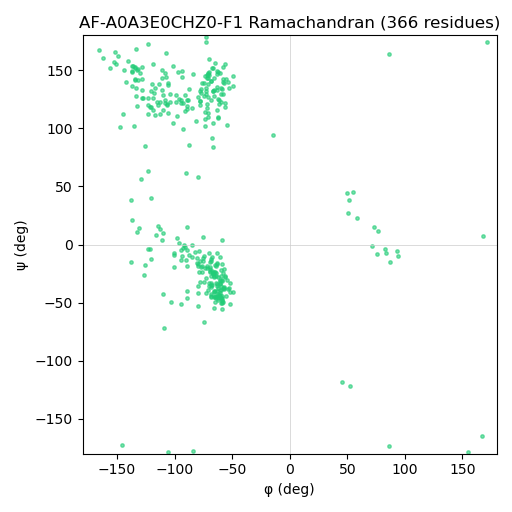1 3.204 19.371 1.00 98.44 88 CYS A C 1
ATOM 709 O O . CYS A 1 88 ? -15.327 3.295 18.924 1.00 98.44 88 CYS A O 1
ATOM 711 N N . ARG A 1 89 ? -13.824 2.240 20.226 1.00 97.69 89 ARG A N 1
ATOM 712 C CA . ARG A 1 89 ? -14.724 1.158 20.655 1.00 97.69 89 ARG A CA 1
ATOM 713 C C . ARG A 1 89 ? -15.876 1.611 21.551 1.00 97.69 89 ARG A C 1
ATOM 715 O O . ARG A 1 89 ? -16.838 0.870 21.686 1.00 97.69 89 ARG A O 1
ATOM 722 N N . HIS A 1 90 ? -15.814 2.824 22.103 1.00 96.62 90 HIS A N 1
ATOM 723 C CA . HIS A 1 90 ? -16.883 3.372 22.937 1.00 96.62 90 HIS A CA 1
ATOM 724 C C . HIS A 1 90 ? -18.106 3.814 22.111 1.00 96.62 90 HIS A C 1
ATOM 726 O O . HIS A 1 90 ? -19.182 3.236 22.218 1.00 96.62 90 HIS A O 1
ATOM 732 N N . ARG A 1 91 ? -17.959 4.859 21.284 1.00 97.00 91 ARG A N 1
ATOM 733 C CA . ARG A 1 91 ? -19.062 5.450 20.488 1.00 97.00 91 ARG A CA 1
ATOM 734 C C . ARG A 1 91 ? -18.715 5.642 19.011 1.00 97.00 91 ARG A C 1
ATOM 736 O O . ARG A 1 91 ? -19.406 6.360 18.301 1.00 97.00 91 ARG A O 1
ATOM 743 N N . GLY A 1 92 ? -17.636 5.024 18.534 1.00 96.88 92 GLY A N 1
ATOM 744 C CA . GLY A 1 92 ? -17.272 5.045 17.119 1.00 96.88 92 GLY A CA 1
ATOM 745 C C . GLY A 1 92 ? -16.643 6.341 16.606 1.00 96.88 92 GLY A C 1
ATOM 746 O O . GLY A 1 92 ? -16.516 6.485 15.396 1.00 96.88 92 GLY A O 1
ATOM 747 N N . ALA A 1 93 ? -16.244 7.268 17.481 1.00 97.94 93 ALA A N 1
ATOM 748 C CA . ALA A 1 93 ? -15.536 8.481 17.069 1.00 97.94 93 ALA A CA 1
ATOM 749 C C . ALA A 1 93 ? -14.171 8.159 16.433 1.00 97.94 93 ALA A C 1
ATOM 751 O O . ALA A 1 93 ? -13.515 7.188 16.824 1.00 97.94 93 ALA A O 1
ATOM 752 N N . THR A 1 94 ? -13.732 8.995 15.492 1.00 98.06 94 THR A N 1
ATOM 753 C CA . THR A 1 94 ? -12.368 8.962 14.947 1.00 98.06 94 THR A CA 1
ATOM 754 C C . THR A 1 94 ? -11.366 9.195 16.075 1.00 98.06 94 THR A C 1
ATOM 756 O O . THR A 1 94 ? -11.517 10.137 16.849 1.00 98.06 94 THR A O 1
ATOM 759 N N . VAL A 1 95 ? -10.360 8.327 16.196 1.00 98.12 95 VAL A N 1
ATOM 760 C CA . VAL A 1 95 ? -9.384 8.381 17.299 1.00 98.12 95 VAL A CA 1
ATOM 761 C C . VAL A 1 95 ? -8.200 9.277 16.943 1.00 98.12 95 VAL A C 1
ATOM 763 O O . VAL A 1 95 ? -7.723 10.029 17.784 1.00 98.12 95 VAL A O 1
ATOM 766 N N . CYS A 1 96 ? -7.734 9.211 15.696 1.00 98.19 96 CYS A N 1
ATOM 767 C CA . CYS A 1 96 ? -6.622 10.006 15.190 1.00 98.19 96 CYS A CA 1
ATOM 768 C C . CYS A 1 96 ? -7.063 10.821 13.971 1.00 98.19 96 CYS A C 1
ATOM 770 O O . CYS A 1 96 ? -7.366 10.264 12.915 1.00 98.19 96 CYS A O 1
ATOM 772 N N . GLU A 1 97 ? -7.107 12.143 14.111 1.00 95.81 97 GLU A N 1
ATOM 773 C CA . GLU A 1 97 ? -7.508 13.051 13.028 1.00 95.81 97 GLU A CA 1
ATOM 774 C C . GLU A 1 97 ? -6.320 13.487 12.159 1.00 95.81 97 GLU A C 1
ATOM 776 O O . GLU A 1 97 ? -6.497 13.924 11.021 1.00 95.81 97 GLU A O 1
ATOM 781 N N . GLN A 1 98 ? -5.093 13.342 12.667 1.00 96.75 98 GLN A N 1
ATOM 782 C CA . GLN A 1 98 ? -3.881 13.699 11.942 1.00 96.75 98 GLN A CA 1
ATOM 783 C C . GLN A 1 98 ? -3.615 12.724 10.787 1.00 96.75 98 GLN A C 1
ATOM 785 O O . GLN A 1 98 ? -3.818 11.513 10.882 1.00 96.75 98 GLN A O 1
ATOM 790 N N . HIS A 1 99 ? -3.106 13.250 9.671 1.00 94.62 99 HIS A N 1
ATOM 791 C CA . HIS A 1 99 ? -2.765 12.429 8.506 1.00 94.62 99 HIS A CA 1
ATOM 792 C C . HIS A 1 99 ? -1.488 11.613 8.679 1.00 94.62 99 HIS A C 1
ATOM 794 O O . HIS A 1 99 ? -1.378 10.530 8.110 1.00 94.62 99 HIS A O 1
ATOM 800 N N . LYS A 1 100 ? -0.532 12.144 9.438 1.00 96.62 100 LYS A N 1
ATOM 801 C CA . LYS A 1 100 ? 0.726 11.501 9.807 1.00 96.62 100 LYS A CA 1
ATOM 802 C C . LYS A 1 100 ? 1.341 12.220 11.000 1.00 96.62 100 LYS A C 1
ATOM 804 O O . LYS A 1 100 ? 1.012 13.383 11.241 1.00 96.62 100 LYS A O 1
ATOM 809 N N . GLY A 1 101 ? 2.243 11.557 11.705 1.00 97.31 101 GLY A N 1
ATOM 810 C CA . GLY A 1 101 ? 2.975 12.139 12.824 1.00 97.31 101 GLY A CA 1
ATOM 811 C C . GLY A 1 101 ? 3.704 11.074 13.628 1.00 97.31 101 GLY A C 1
ATOM 812 O O . GLY A 1 101 ? 3.832 9.944 13.172 1.00 97.31 101 GLY A O 1
ATOM 813 N N . ASN A 1 102 ? 4.136 11.442 14.832 1.00 98.44 102 ASN A N 1
ATOM 814 C CA . ASN A 1 102 ? 4.669 10.521 15.829 1.00 98.44 102 ASN A CA 1
ATOM 815 C C . ASN A 1 102 ? 3.809 10.611 17.098 1.00 98.44 102 ASN A C 1
ATOM 817 O O . ASN A 1 102 ? 3.490 11.715 17.548 1.00 98.44 102 ASN A O 1
ATOM 821 N N . ALA A 1 103 ? 3.401 9.473 17.655 1.00 97.44 103 ALA A N 1
ATOM 822 C CA . ALA A 1 103 ? 2.546 9.406 18.834 1.00 97.44 103 ALA A CA 1
ATOM 823 C C . ALA A 1 103 ? 3.054 8.376 19.850 1.00 97.44 103 ALA A C 1
ATOM 825 O O . ALA A 1 103 ? 3.650 7.360 19.505 1.00 97.44 103 ALA A O 1
ATOM 826 N N . LYS A 1 104 ? 2.759 8.610 21.136 1.00 97.00 104 LYS A N 1
ATOM 827 C CA . LYS A 1 104 ? 3.000 7.634 22.220 1.00 97.00 104 LYS A CA 1
ATOM 828 C C . LYS A 1 104 ? 1.800 6.704 22.466 1.00 97.00 104 LYS A C 1
ATOM 830 O O . LYS A 1 104 ? 1.939 5.709 23.174 1.00 97.00 104 LYS A O 1
ATOM 835 N N . GLY A 1 105 ? 0.646 7.055 21.905 1.00 97.50 105 GLY A N 1
ATOM 836 C CA . GLY A 1 105 ? -0.654 6.399 22.019 1.00 97.50 105 GLY A CA 1
ATOM 837 C C . GLY A 1 105 ? -1.727 7.285 21.378 1.00 97.50 105 GLY A C 1
ATOM 838 O O . GLY A 1 105 ? -1.437 8.415 20.980 1.00 97.50 105 GLY A O 1
ATOM 839 N N . PHE A 1 106 ? -2.957 6.789 21.288 1.00 98.44 106 PHE A N 1
ATOM 840 C CA . PHE A 1 106 ? -4.069 7.488 20.645 1.00 98.44 106 PHE A CA 1
ATOM 841 C C . PHE A 1 106 ? -5.213 7.705 21.632 1.00 98.44 106 PHE A C 1
ATOM 843 O O . PHE A 1 106 ? -5.802 6.746 22.124 1.00 98.44 106 PHE A O 1
ATOM 850 N N . THR A 1 107 ? -5.554 8.962 21.905 1.00 98.31 107 THR A N 1
ATOM 851 C CA . THR A 1 107 ? -6.642 9.322 22.822 1.00 98.31 107 THR A CA 1
ATOM 852 C C . THR A 1 107 ? -7.838 9.822 22.029 1.00 98.31 107 THR A C 1
ATOM 854 O O . THR A 1 107 ? -7.747 10.808 21.306 1.00 98.31 107 THR A O 1
ATOM 857 N N . CYS A 1 108 ? -8.971 9.137 22.176 1.00 98.25 108 CYS A N 1
ATOM 858 C CA . CYS A 1 108 ? -10.218 9.510 21.524 1.00 98.25 108 CYS A CA 1
ATOM 859 C C . CYS A 1 108 ? -10.682 10.897 22.006 1.00 98.25 108 CYS A C 1
ATOM 861 O O . CYS A 1 108 ? -10.895 11.059 23.210 1.00 98.25 108 CYS A O 1
ATOM 863 N N . PRO A 1 109 ? -10.932 11.864 21.104 1.00 96.75 109 PRO A N 1
ATOM 864 C CA . PRO A 1 109 ? -11.303 13.227 21.486 1.00 96.75 109 PRO A CA 1
ATOM 865 C C . PRO A 1 109 ? -12.695 13.321 22.124 1.00 96.75 109 PRO A C 1
ATOM 867 O O . PRO A 1 109 ? -13.026 14.340 22.715 1.00 96.75 109 PRO A O 1
ATOM 870 N N . TYR A 1 110 ? -13.523 12.275 22.012 1.00 97.75 110 TYR A N 1
ATOM 871 C CA . TYR A 1 110 ? -14.896 12.327 22.509 1.00 97.75 110 TYR A CA 1
ATOM 872 C C . TYR A 1 110 ? -14.985 12.117 24.029 1.00 97.75 110 TYR A C 1
ATOM 874 O O . TYR A 1 110 ? -15.575 12.923 24.736 1.00 97.75 110 TYR A O 1
ATOM 882 N N . HIS A 1 111 ? -14.396 11.033 24.540 1.00 97.31 111 HIS A N 1
ATOM 883 C CA . HIS A 1 111 ? -14.473 10.666 25.965 1.00 97.31 111 HIS A CA 1
ATOM 884 C C . HIS A 1 111 ? -13.124 10.189 26.518 1.00 97.31 111 HIS A C 1
ATOM 886 O O . HIS A 1 111 ? -13.080 9.422 27.473 1.00 97.31 111 HIS A O 1
ATOM 892 N N . SER A 1 112 ? -12.018 10.552 25.869 1.00 97.12 112 SER A N 1
ATOM 893 C CA . SER A 1 112 ? -10.647 10.295 26.331 1.00 97.12 112 SER A CA 1
ATOM 894 C C . SER A 1 112 ? -10.262 8.825 26.560 1.00 97.12 112 SER A C 1
ATOM 896 O O . SER A 1 112 ? -9.300 8.534 27.272 1.00 97.12 112 SER A O 1
ATOM 898 N N . TRP A 1 113 ? -10.954 7.879 25.914 1.00 97.94 113 TRP A N 1
ATOM 899 C CA . TRP A 1 113 ? -10.481 6.492 25.834 1.00 97.94 113 TRP A CA 1
ATOM 900 C C . TRP A 1 113 ? -9.140 6.471 25.108 1.00 97.94 113 TRP A C 1
ATOM 902 O O . TRP A 1 113 ? -9.041 6.940 23.972 1.00 97.94 113 TRP A O 1
ATOM 912 N N . THR A 1 114 ? -8.118 5.965 25.784 1.00 98.19 114 THR A N 1
ATOM 913 C CA . THR A 1 114 ? -6.726 6.036 25.352 1.00 98.19 114 THR A CA 1
ATOM 914 C C . THR A 1 114 ? -6.215 4.650 25.016 1.00 98.19 114 THR A C 1
ATOM 916 O O . THR A 1 114 ? -6.213 3.752 25.858 1.00 98.19 114 THR A O 1
ATOM 919 N N . TYR A 1 115 ? -5.749 4.503 23.784 1.00 98.69 115 TYR A N 1
ATOM 920 C CA . TYR A 1 115 ? -5.259 3.270 23.196 1.00 98.69 115 TYR A CA 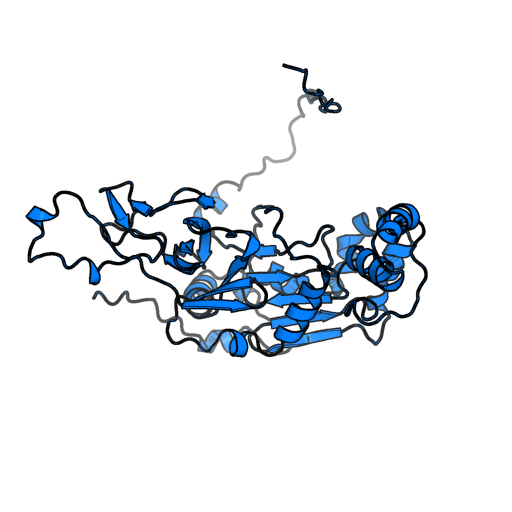1
ATOM 921 C C . TYR A 1 115 ? -3.738 3.322 23.027 1.00 98.69 115 TYR A C 1
ATOM 923 O O . TYR A 1 115 ? -3.156 4.386 22.796 1.00 98.69 115 TYR A O 1
ATOM 931 N N . GLY A 1 116 ? -3.085 2.170 23.149 1.00 98.38 116 GLY A N 1
ATOM 932 C CA . GLY A 1 116 ? -1.675 2.005 22.814 1.00 98.38 116 GLY A CA 1
ATOM 933 C C . GLY A 1 116 ? -1.440 2.021 21.302 1.00 98.38 116 GLY A C 1
ATOM 934 O O . GLY A 1 116 ? -2.381 2.029 20.509 1.00 98.38 116 GLY A O 1
ATOM 935 N N . LEU A 1 117 ? -0.166 1.998 20.902 1.00 98.50 117 LEU A N 1
ATOM 936 C CA . LEU A 1 117 ? 0.229 1.878 19.489 1.00 98.50 117 LEU A CA 1
ATOM 937 C C . LEU A 1 117 ? -0.081 0.488 18.906 1.00 98.50 117 LEU A C 1
ATOM 939 O O . LEU A 1 117 ? -0.188 0.342 17.697 1.00 98.50 117 LEU A O 1
ATOM 943 N N . ASP A 1 118 ? -0.271 -0.501 19.777 1.00 97.75 118 ASP A N 1
ATOM 944 C CA . ASP A 1 118 ? -0.770 -1.847 19.483 1.00 97.75 118 ASP A CA 1
ATOM 945 C C . ASP A 1 118 ? -2.309 -1.925 19.462 1.00 97.75 118 ASP A C 1
ATOM 947 O O . ASP A 1 118 ? -2.886 -2.988 19.260 1.00 97.75 118 ASP A O 1
ATOM 951 N N . GLY A 1 119 ? -3.001 -0.806 19.707 1.00 97.88 119 GLY A N 1
ATOM 952 C CA . GLY A 1 119 ? -4.461 -0.729 19.737 1.00 97.88 119 GLY A CA 1
ATOM 953 C C . GLY A 1 119 ? -5.108 -1.138 21.061 1.00 97.88 119 GLY A C 1
ATOM 954 O O . GLY A 1 119 ? -6.306 -0.910 21.229 1.00 97.88 119 GLY A O 1
ATOM 955 N N . ALA A 1 120 ? -4.355 -1.668 22.028 1.00 98.12 120 ALA A N 1
ATOM 956 C CA . ALA A 1 120 ? -4.898 -2.064 23.327 1.00 98.12 120 ALA A CA 1
ATOM 957 C C . ALA A 1 120 ? -5.458 -0.858 24.098 1.00 98.12 120 ALA A C 1
ATOM 959 O O . ALA A 1 120 ? -4.809 0.189 24.173 1.00 98.12 120 ALA A O 1
ATOM 960 N N . LEU A 1 121 ? -6.638 -0.996 24.711 1.00 98.00 121 LEU A N 1
ATOM 961 C CA . LEU A 1 121 ? -7.223 0.048 25.555 1.00 98.00 121 LEU A CA 1
ATOM 962 C C . LEU A 1 121 ? -6.429 0.164 26.864 1.00 98.00 121 LEU A C 1
ATOM 964 O O . LEU A 1 121 ? -6.464 -0.719 27.716 1.00 98.00 121 LEU A O 1
ATOM 968 N N . ARG A 1 122 ? -5.695 1.266 27.034 1.00 96.56 122 ARG A N 1
ATOM 969 C CA . ARG A 1 122 ? -4.821 1.499 28.197 1.00 96.56 122 ARG A CA 1
ATOM 970 C C . ARG A 1 122 ? -5.567 2.188 29.330 1.00 96.56 122 ARG A C 1
ATOM 972 O O . ARG A 1 122 ? -5.476 1.782 30.490 1.00 96.56 122 ARG A O 1
ATOM 979 N N . ALA A 1 123 ? -6.330 3.221 28.995 1.00 95.62 123 ALA A N 1
ATOM 980 C CA . ALA A 1 123 ? -7.033 4.027 29.979 1.00 95.62 123 ALA A CA 1
ATOM 981 C C . ALA A 1 123 ? -8.392 4.496 29.462 1.00 95.62 123 ALA A C 1
ATOM 983 O O . ALA A 1 123 ? -8.583 4.724 28.269 1.00 95.62 123 ALA A O 1
ATOM 984 N N . LEU A 1 124 ? -9.313 4.672 30.398 1.00 94.81 124 LEU A N 1
ATOM 985 C CA . LEU A 1 124 ? -10.585 5.354 30.220 1.00 94.81 124 LEU A CA 1
ATOM 986 C C . LEU A 1 124 ? -10.810 6.245 31.457 1.00 94.81 124 LEU A C 1
ATOM 988 O O . LEU A 1 124 ? -10.300 5.900 32.528 1.00 94.81 124 LEU A O 1
ATOM 992 N N . PRO A 1 125 ? -11.492 7.395 31.333 1.00 94.38 125 PRO A N 1
ATOM 993 C CA . PRO A 1 125 ? -11.796 8.249 32.484 1.00 94.38 125 PRO A CA 1
ATOM 994 C C . PRO A 1 125 ? -12.708 7.557 33.503 1.00 94.38 125 PRO A C 1
ATOM 996 O O . PRO A 1 125 ? -13.591 6.802 33.101 1.00 94.38 125 PRO A O 1
ATOM 999 N N . TYR A 1 126 ? -12.525 7.866 34.793 1.00 91.88 126 TYR A N 1
ATOM 1000 C CA . TYR A 1 126 ? -13.328 7.324 35.906 1.00 91.88 126 TYR A CA 1
ATOM 1001 C C . TYR A 1 126 ? -13.354 5.786 35.944 1.00 91.88 126 TYR A C 1
ATOM 1003 O O . TYR A 1 126 ? -14.410 5.167 36.043 1.00 91.88 126 TYR A O 1
ATOM 1011 N N . GLY A 1 127 ? -12.183 5.160 35.773 1.00 86.69 127 GLY A N 1
ATOM 1012 C CA . GLY A 1 127 ? -12.060 3.702 35.662 1.00 86.69 127 GLY A CA 1
ATOM 1013 C C . GLY A 1 127 ? -12.505 2.922 36.901 1.00 86.69 127 GLY A C 1
ATOM 1014 O O . GLY A 1 127 ? -12.978 1.803 36.751 1.00 86.69 127 GLY A O 1
ATOM 1015 N N . ASP A 1 128 ? -12.411 3.536 38.079 1.00 89.50 128 ASP A N 1
ATOM 1016 C CA . ASP A 1 128 ? -12.952 3.052 39.353 1.00 89.50 128 ASP A CA 1
ATOM 1017 C C . ASP A 1 128 ? -14.468 2.810 39.280 1.00 89.50 128 ASP A C 1
ATOM 1019 O O . ASP A 1 128 ? -14.972 1.805 39.771 1.00 89.50 128 ASP A O 1
ATOM 1023 N N . GLY A 1 129 ? -15.196 3.668 38.560 1.00 89.12 129 GLY A N 1
ATOM 1024 C CA . GLY A 1 129 ? -16.631 3.501 38.316 1.00 89.12 129 GLY A CA 1
ATOM 1025 C C . GLY A 1 129 ? -16.998 2.348 37.371 1.00 89.12 129 GLY A C 1
ATOM 1026 O O . GLY A 1 129 ? -18.181 2.060 37.205 1.00 89.12 129 GLY A O 1
ATOM 1027 N N . TYR A 1 130 ? -16.013 1.699 36.741 1.00 89.31 130 TYR A N 1
ATOM 1028 C CA . TYR A 1 130 ? -16.209 0.583 35.808 1.00 89.31 130 TYR A CA 1
ATOM 1029 C C . TYR A 1 130 ? -15.607 -0.740 36.306 1.00 89.31 130 TYR A C 1
ATOM 1031 O O . TYR A 1 130 ? -15.576 -1.719 35.551 1.00 89.31 130 TYR A O 1
ATOM 1039 N N . GLU A 1 131 ? -15.135 -0.796 37.555 1.00 87.31 131 GLU A N 1
ATOM 1040 C CA . GLU A 1 131 ? -14.602 -2.022 38.152 1.00 87.31 131 GLU A CA 1
ATOM 1041 C C . GLU A 1 131 ? -15.648 -3.146 38.141 1.00 87.31 131 GLU A C 1
ATOM 1043 O O . GLU A 1 131 ? -16.805 -2.958 38.511 1.00 87.31 131 GLU A O 1
ATOM 1048 N N . GLY A 1 132 ? -15.250 -4.322 37.648 1.00 89.06 132 GLY A N 1
ATOM 1049 C CA . GLY A 1 132 ? -16.144 -5.474 37.481 1.00 89.06 132 GLY A CA 1
ATOM 1050 C C . GLY A 1 132 ? -17.176 -5.347 36.350 1.00 89.06 132 GLY A C 1
ATOM 1051 O O . GLY A 1 132 ? -17.921 -6.296 36.120 1.00 89.06 132 GLY A O 1
ATOM 1052 N N . VAL A 1 133 ? -17.219 -4.217 35.632 1.00 92.12 133 VAL A N 1
ATOM 1053 C CA . VAL A 1 133 ? -18.166 -3.969 34.527 1.00 92.12 133 VAL A CA 1
ATOM 1054 C C . VAL A 1 133 ? -17.468 -3.949 33.169 1.00 92.12 133 VAL A C 1
ATOM 1056 O O . VAL A 1 133 ? -17.996 -4.498 32.206 1.00 92.12 133 VAL A O 1
ATOM 1059 N N . ILE A 1 134 ? -16.298 -3.308 33.069 1.00 91.88 134 ILE A N 1
ATOM 1060 C CA . ILE A 1 134 ? -15.518 -3.243 31.826 1.00 91.88 134 ILE A CA 1
ATOM 1061 C C . ILE A 1 134 ? -14.203 -3.993 31.991 1.00 91.88 134 ILE A C 1
ATOM 1063 O O . ILE A 1 134 ? -13.338 -3.579 32.765 1.00 91.88 134 ILE A O 1
ATOM 1067 N N . ASP A 1 135 ? -14.000 -5.010 31.157 1.00 93.31 135 ASP A N 1
ATOM 1068 C CA . ASP A 1 135 ? -12.668 -5.523 30.864 1.00 93.31 135 ASP A CA 1
ATOM 1069 C C . ASP A 1 135 ? -12.072 -4.763 29.666 1.00 93.31 135 ASP A C 1
ATOM 1071 O O . ASP A 1 135 ? -12.577 -4.793 28.540 1.00 93.31 135 ASP A O 1
ATOM 1075 N N . LYS A 1 136 ? -10.966 -4.049 29.901 1.00 94.19 136 LYS A N 1
ATOM 1076 C CA . LYS A 1 136 ? -10.272 -3.287 28.852 1.00 94.19 136 LYS A CA 1
ATOM 1077 C C . LYS A 1 136 ? -9.706 -4.191 27.755 1.00 94.19 136 LYS A C 1
ATOM 1079 O O . LYS A 1 136 ? -9.542 -3.725 26.626 1.00 94.19 136 LYS A O 1
ATOM 1084 N N . THR A 1 137 ? -9.396 -5.449 28.072 1.00 95.31 137 THR A N 1
ATOM 1085 C CA . THR A 1 137 ? -8.824 -6.410 27.120 1.00 95.31 137 THR A CA 1
ATOM 1086 C C . THR A 1 137 ? -9.821 -6.825 26.036 1.00 95.31 137 THR A C 1
ATOM 1088 O O . THR A 1 137 ? -9.407 -7.173 24.933 1.00 95.31 137 THR A O 1
ATOM 1091 N N . GLU A 1 138 ? -11.125 -6.669 26.283 1.00 95.75 138 GLU A N 1
ATOM 1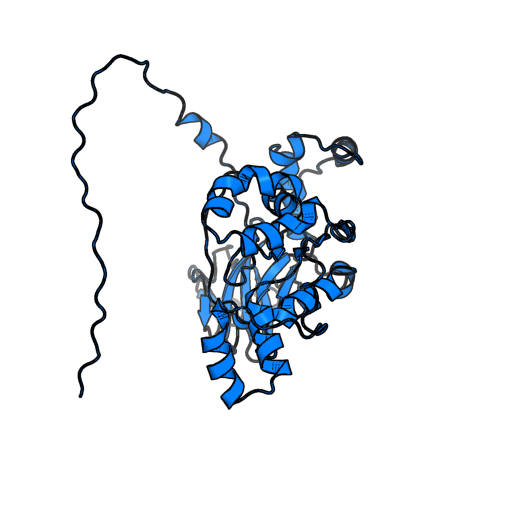092 C CA . GLU A 1 138 ? -12.197 -6.953 25.319 1.00 95.75 138 GLU A CA 1
ATOM 1093 C C . GLU A 1 138 ? -12.490 -5.780 24.364 1.00 95.75 138 GLU A C 1
ATOM 1095 O O . GLU A 1 138 ? -13.203 -5.918 23.361 1.00 95.75 138 GLU A O 1
ATOM 1100 N N . LEU A 1 139 ? -11.930 -4.598 24.648 1.00 97.00 139 LEU A N 1
ATOM 1101 C CA . LEU A 1 139 ? -12.220 -3.355 23.929 1.00 97.00 139 LEU A CA 1
ATOM 1102 C C . LEU A 1 139 ? -10.995 -2.697 23.255 1.00 97.00 139 LEU A C 1
ATOM 1104 O O . LEU A 1 139 ? -10.917 -1.462 23.241 1.00 97.00 139 LEU A O 1
ATOM 1108 N N . PRO A 1 140 ? -10.055 -3.445 22.634 1.00 98.06 140 PRO A N 1
ATOM 1109 C CA . PRO A 1 140 ? -8.988 -2.839 21.846 1.00 98.06 140 PRO A CA 1
ATOM 1110 C C . PRO A 1 140 ? -9.551 -2.227 20.559 1.00 98.06 140 PRO A C 1
ATOM 1112 O O . PRO A 1 140 ? -10.618 -2.623 20.069 1.00 98.06 140 PRO A O 1
ATOM 1115 N N . LEU A 1 141 ? -8.817 -1.293 19.952 1.00 98.50 141 LEU A N 1
ATOM 1116 C CA . LEU A 1 141 ? -9.065 -0.950 18.551 1.00 98.50 141 LEU A CA 1
ATOM 1117 C C . LEU A 1 141 ? -9.012 -2.227 17.711 1.00 98.50 141 LEU A C 1
ATOM 1119 O O . LEU A 1 141 ? -8.177 -3.095 17.951 1.00 98.50 141 LEU A O 1
ATOM 1123 N N . ALA A 1 142 ? -9.916 -2.345 16.738 1.00 97.94 142 ALA A N 1
ATOM 1124 C CA . ALA A 1 142 ? -9.900 -3.490 15.841 1.00 97.94 142 ALA A CA 1
ATOM 1125 C C . ALA A 1 142 ? -8.592 -3.469 15.038 1.00 97.94 142 ALA A C 1
ATOM 1127 O O . ALA A 1 142 ? -8.350 -2.524 14.283 1.00 97.94 142 ALA A O 1
ATOM 1128 N N . SER A 1 143 ? -7.749 -4.479 15.227 1.00 97.75 143 SER A N 1
ATOM 1129 C CA . SER A 1 143 ? -6.530 -4.671 14.451 1.00 97.75 143 SER A CA 1
ATOM 1130 C C . SER A 1 143 ? -6.845 -5.405 13.151 1.00 97.75 143 SER A C 1
ATOM 1132 O O . SER A 1 143 ? -7.755 -6.232 13.072 1.00 97.75 143 SER A O 1
ATOM 1134 N N . LEU A 1 144 ? -6.103 -5.066 12.105 1.00 98.69 144 LEU A N 1
ATOM 1135 C CA . LEU A 1 144 ? -6.135 -5.738 10.815 1.00 98.69 144 LEU A CA 1
ATOM 1136 C C . LEU A 1 144 ? -4.936 -6.676 10.717 1.00 98.69 144 LEU A C 1
ATOM 1138 O O . LEU A 1 144 ? -3.900 -6.434 11.340 1.00 98.69 144 LEU A O 1
ATOM 1142 N N . ARG A 1 145 ? -5.062 -7.728 9.907 1.00 98.56 145 ARG A N 1
ATOM 1143 C CA . ARG A 1 145 ? -3.919 -8.573 9.566 1.00 98.56 145 ARG A CA 1
ATOM 1144 C C . ARG A 1 145 ? -2.934 -7.743 8.750 1.00 98.56 145 ARG A C 1
ATOM 1146 O O . ARG A 1 145 ? -3.359 -7.061 7.820 1.00 98.56 145 ARG A O 1
ATOM 1153 N N . VAL A 1 146 ? -1.650 -7.794 9.092 1.00 98.75 146 VAL A N 1
ATOM 1154 C CA . VAL A 1 146 ? -0.584 -7.024 8.432 1.00 98.75 146 VAL A CA 1
ATOM 1155 C C . VAL A 1 146 ? 0.359 -7.975 7.705 1.00 98.75 146 VAL A C 1
ATOM 1157 O O . VAL A 1 146 ? 0.717 -9.023 8.237 1.00 98.75 146 VAL A O 1
ATOM 1160 N N . GLY A 1 147 ? 0.757 -7.600 6.494 1.00 98.56 147 GLY A N 1
ATOM 1161 C CA . GLY A 1 147 ? 1.798 -8.263 5.720 1.00 98.56 147 GLY A CA 1
ATOM 1162 C C . GLY A 1 147 ? 2.725 -7.209 5.130 1.00 98.56 147 GLY A C 1
ATOM 1163 O O . GLY A 1 147 ? 2.267 -6.137 4.731 1.00 98.56 147 GLY A O 1
ATOM 1164 N N . ILE A 1 148 ? 4.025 -7.488 5.096 1.00 98.50 148 ILE A N 1
ATOM 1165 C CA . ILE A 1 148 ? 5.024 -6.559 4.565 1.00 98.50 148 ILE A CA 1
ATOM 1166 C C . ILE A 1 148 ? 5.870 -7.298 3.539 1.00 98.50 148 ILE A C 1
ATOM 1168 O O . ILE A 1 148 ? 6.449 -8.331 3.853 1.00 98.50 148 ILE A O 1
ATOM 1172 N N . TYR A 1 149 ? 5.965 -6.753 2.328 1.00 98.25 149 TYR A N 1
ATOM 1173 C CA . TYR A 1 149 ? 6.821 -7.293 1.274 1.00 98.25 149 TYR A CA 1
ATOM 1174 C C . TYR A 1 149 ? 7.632 -6.165 0.639 1.00 98.25 149 TYR A C 1
ATOM 1176 O O . TYR A 1 149 ? 7.059 -5.216 0.106 1.00 98.25 149 TYR A O 1
ATOM 1184 N N . GLN A 1 150 ? 8.964 -6.246 0.712 1.00 95.62 150 GLN A N 1
ATOM 1185 C CA . GLN A 1 150 ? 9.883 -5.217 0.199 1.00 95.62 150 GLN A CA 1
ATOM 1186 C C . GLN A 1 150 ? 9.528 -3.787 0.658 1.00 95.62 150 GLN A C 1
ATOM 1188 O O . GLN A 1 150 ? 9.466 -2.850 -0.137 1.00 95.62 150 GLN A O 1
ATOM 1193 N N . GLY A 1 151 ? 9.206 -3.623 1.943 1.00 95.38 151 GLY A N 1
ATOM 1194 C CA . GLY A 1 151 ? 8.795 -2.339 2.517 1.00 95.38 151 GLY A CA 1
ATOM 1195 C C . GLY A 1 151 ? 7.364 -1.901 2.180 1.00 95.38 151 GLY A C 1
ATOM 1196 O O . GLY A 1 151 ? 6.876 -0.936 2.766 1.00 95.38 151 GLY A O 1
ATOM 1197 N N . LEU A 1 152 ? 6.647 -2.581 1.280 1.00 97.44 152 LEU A N 1
ATOM 1198 C CA . LEU A 1 152 ? 5.228 -2.328 1.025 1.00 97.44 152 LEU A CA 1
ATOM 1199 C C . LEU A 1 152 ? 4.388 -2.961 2.137 1.00 97.44 152 LEU A C 1
ATOM 1201 O O . LEU A 1 152 ? 4.412 -4.176 2.318 1.00 97.44 152 LEU A O 1
ATOM 1205 N N . ILE A 1 153 ? 3.625 -2.141 2.857 1.00 98.56 153 ILE A N 1
ATOM 1206 C CA . ILE A 1 153 ? 2.746 -2.576 3.943 1.00 98.56 153 ILE A CA 1
ATOM 1207 C C . ILE A 1 153 ? 1.340 -2.794 3.382 1.00 98.56 153 ILE A C 1
ATOM 1209 O O . ILE A 1 153 ? 0.702 -1.862 2.874 1.00 98.56 153 ILE A O 1
ATOM 1213 N N . PHE A 1 154 ? 0.847 -4.017 3.537 1.00 98.81 154 PHE A N 1
ATOM 1214 C CA . PHE A 1 154 ? -0.509 -4.433 3.211 1.00 98.81 154 PHE A CA 1
ATOM 1215 C C . PHE A 1 154 ? -1.294 -4.753 4.478 1.00 98.81 154 PHE A C 1
ATOM 1217 O O . PHE A 1 154 ? -0.739 -5.195 5.486 1.00 98.81 154 PHE A O 1
ATOM 1224 N N . ALA A 1 155 ?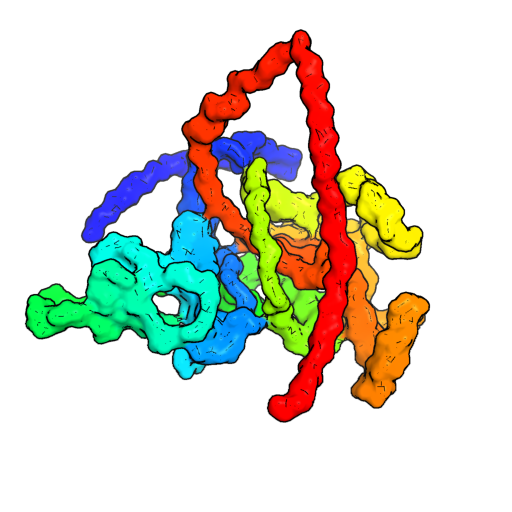 -2.606 -4.545 4.412 1.00 98.75 155 ALA A N 1
ATOM 1225 C CA . ALA A 1 155 ? -3.517 -4.877 5.492 1.00 98.75 155 ALA A CA 1
ATOM 1226 C C . ALA A 1 155 ? -4.799 -5.533 4.982 1.00 98.75 155 ALA A C 1
ATOM 1228 O O . ALA A 1 155 ? -5.273 -5.207 3.892 1.00 98.75 155 ALA A O 1
ATOM 1229 N N . SER A 1 156 ? -5.383 -6.411 5.798 1.00 98.62 156 SER A N 1
ATOM 1230 C CA . SER A 1 156 ? -6.690 -7.012 5.534 1.00 98.62 156 SER A CA 1
ATOM 1231 C C . SER A 1 156 ? -7.584 -7.011 6.771 1.00 98.62 156 SER A C 1
ATOM 1233 O O . SER A 1 156 ? -7.131 -7.252 7.891 1.00 98.62 156 SER A O 1
ATOM 1235 N N . PHE A 1 157 ? -8.880 -6.773 6.562 1.00 97.94 157 PHE A N 1
ATOM 1236 C CA . PHE A 1 157 ? -9.903 -7.026 7.581 1.00 97.94 157 PHE A CA 1
ATOM 1237 C C . PHE A 1 157 ? -10.185 -8.523 7.761 1.00 97.94 157 PHE A C 1
ATOM 1239 O O . PHE A 1 157 ? -10.716 -8.922 8.796 1.00 97.94 157 PHE A O 1
ATOM 1246 N N . ASN A 1 158 ? -9.832 -9.352 6.777 1.00 97.75 158 ASN A N 1
ATOM 1247 C CA . ASN A 1 158 ? -9.960 -10.794 6.875 1.00 97.75 158 ASN A CA 1
ATOM 1248 C C . ASN A 1 158 ? -8.765 -11.373 7.640 1.00 97.75 158 ASN A C 1
ATOM 1250 O O . ASN A 1 158 ? -7.660 -11.456 7.111 1.00 97.75 158 ASN A O 1
ATOM 1254 N N . GLN A 1 159 ? -8.989 -11.785 8.888 1.00 97.62 159 GLN A N 1
ATOM 1255 C CA . GLN A 1 159 ? -7.940 -12.382 9.721 1.00 97.62 159 GLN A CA 1
ATOM 1256 C C . GLN A 1 159 ? -7.513 -13.772 9.226 1.00 97.62 159 GLN A C 1
ATOM 1258 O O . GLN A 1 159 ? -6.384 -14.187 9.476 1.00 97.62 159 GLN A O 1
ATOM 1263 N N . GLU A 1 160 ? -8.372 -14.454 8.468 1.00 97.56 160 GLU A N 1
ATOM 1264 C CA . GLU A 1 160 ? -8.161 -15.815 7.957 1.00 97.56 160 GLU A CA 1
ATOM 1265 C C . GLU A 1 160 ? -7.648 -15.844 6.507 1.00 97.56 160 GLU A C 1
ATOM 1267 O O . GLU A 1 160 ? -7.534 -16.915 5.920 1.00 97.56 160 GLU A O 1
ATOM 1272 N N . ILE A 1 161 ? -7.342 -14.682 5.918 1.00 97.81 161 ILE A N 1
ATOM 1273 C CA . ILE A 1 161 ? -6.775 -14.584 4.565 1.00 97.81 161 ILE A CA 1
ATOM 1274 C C . ILE A 1 161 ? -5.453 -15.360 4.448 1.00 97.81 161 ILE A C 1
ATOM 1276 O O . ILE A 1 161 ? -4.712 -15.515 5.430 1.00 97.81 161 ILE A O 1
ATOM 1280 N N . GLU A 1 162 ? -5.144 -15.826 3.240 1.00 97.94 162 GLU A N 1
ATOM 1281 C CA . GLU A 1 162 ? -3.864 -16.443 2.915 1.00 97.94 162 GLU A CA 1
ATOM 1282 C C . GLU A 1 162 ? -2.672 -15.512 3.231 1.00 97.94 162 GLU A C 1
ATOM 1284 O O . GLU A 1 162 ? -2.829 -14.283 3.275 1.00 97.94 162 GLU A O 1
ATOM 1289 N N . PRO A 1 163 ? -1.463 -16.061 3.464 1.00 98.38 163 PRO A N 1
ATOM 1290 C CA . PRO A 1 163 ? -0.242 -15.266 3.579 1.00 98.38 163 PRO A CA 1
ATOM 1291 C C . PRO A 1 163 ? -0.076 -14.267 2.424 1.00 98.38 163 PRO A C 1
ATOM 1293 O O . PRO A 1 163 ? -0.434 -14.553 1.279 1.00 98.38 163 PRO A O 1
ATOM 1296 N N . LEU A 1 164 ? 0.493 -13.091 2.711 1.00 98.62 164 LEU A N 1
ATOM 1297 C CA . LEU A 1 164 ? 0.666 -12.034 1.708 1.00 98.62 164 LEU A CA 1
ATOM 1298 C C . LEU A 1 164 ? 1.477 -12.534 0.506 1.00 98.62 164 LEU A C 1
ATOM 1300 O O . LEU A 1 164 ? 1.189 -12.192 -0.635 1.00 98.62 164 LEU A O 1
ATOM 1304 N N . GLU A 1 165 ? 2.485 -13.358 0.751 1.00 98.25 165 GLU A N 1
ATOM 1305 C CA . GLU A 1 165 ? 3.383 -13.899 -0.258 1.00 98.25 165 GLU A CA 1
ATOM 1306 C C . GLU A 1 165 ? 2.680 -14.833 -1.248 1.00 98.25 165 GLU A C 1
ATOM 1308 O O . GLU A 1 165 ? 3.134 -14.932 -2.395 1.00 98.25 165 GLU A O 1
ATOM 1313 N N . ASP A 1 166 ? 1.604 -15.495 -0.817 1.00 98.25 166 ASP A N 1
ATOM 1314 C CA . ASP A 1 166 ? 0.772 -16.367 -1.650 1.00 98.25 166 ASP A CA 1
ATOM 1315 C C . ASP A 1 166 ? -0.193 -15.529 -2.489 1.00 98.25 166 ASP A C 1
ATOM 1317 O O . ASP A 1 166 ? -0.319 -15.751 -3.695 1.00 98.25 166 ASP A O 1
ATOM 1321 N N . PHE A 1 167 ? -0.789 -14.497 -1.882 1.00 98.38 167 PHE A N 1
ATOM 1322 C CA . PHE A 1 167 ? -1.595 -13.512 -2.601 1.00 98.38 167 PHE A CA 1
ATOM 1323 C C . PHE A 1 167 ? -0.779 -12.802 -3.690 1.00 98.38 167 PHE A C 1
ATOM 1325 O O . PHE A 1 167 ? -1.189 -12.780 -4.849 1.00 98.38 167 PHE A O 1
ATOM 1332 N N . LEU A 1 168 ? 0.410 -12.288 -3.353 1.00 98.38 168 LEU A N 1
ATOM 1333 C CA . LEU A 1 168 ? 1.282 -11.605 -4.312 1.00 98.38 168 LEU A CA 1
ATOM 1334 C C . LEU A 1 168 ? 1.759 -12.543 -5.427 1.00 98.38 168 LEU A C 1
ATOM 1336 O O . LEU A 1 168 ? 1.938 -12.093 -6.558 1.00 98.38 168 LEU A O 1
ATOM 1340 N N . GLY A 1 169 ? 1.976 -13.829 -5.130 1.00 97.69 169 GLY A N 1
ATOM 1341 C CA . GLY A 1 169 ? 2.239 -14.870 -6.123 1.00 97.69 169 GLY A CA 1
ATOM 1342 C C . GLY A 1 169 ? 3.254 -14.456 -7.197 1.00 97.69 169 GLY A C 1
ATOM 1343 O O . GLY A 1 169 ? 4.407 -14.130 -6.898 1.00 97.69 169 GLY A O 1
ATOM 1344 N N . GLY A 1 170 ? 2.809 -14.441 -8.459 1.00 96.94 170 GLY A N 1
ATOM 1345 C CA . GLY A 1 170 ? 3.626 -14.093 -9.626 1.00 96.94 170 GLY A CA 1
ATOM 1346 C C . GLY A 1 170 ? 4.073 -12.628 -9.706 1.00 96.94 170 GLY A C 1
ATOM 1347 O O . GLY A 1 170 ? 4.926 -12.310 -10.534 1.00 96.94 170 GLY A O 1
ATOM 1348 N N . ALA A 1 171 ? 3.541 -11.735 -8.864 1.00 97.94 171 ALA A N 1
ATOM 1349 C CA . ALA A 1 171 ? 3.947 -10.332 -8.789 1.00 97.94 171 ALA A CA 1
ATOM 1350 C C . ALA A 1 171 ? 5.251 -10.114 -8.014 1.00 97.94 171 ALA A C 1
ATOM 1352 O O . ALA A 1 171 ? 5.941 -9.132 -8.281 1.00 97.94 171 ALA A O 1
ATOM 1353 N N . LYS A 1 172 ? 5.632 -11.032 -7.115 1.00 98.12 172 LYS A N 1
ATOM 1354 C CA . LYS A 1 172 ? 6.818 -10.887 -6.251 1.00 98.12 172 LYS A CA 1
ATOM 1355 C C . LYS A 1 172 ? 8.111 -10.555 -7.014 1.00 98.12 172 LYS A C 1
ATOM 1357 O O . LYS A 1 172 ? 8.695 -9.518 -6.702 1.00 98.12 172 LYS A O 1
ATOM 1362 N N . PRO A 1 173 ? 8.502 -11.291 -8.077 1.00 97.12 173 PRO A N 1
ATOM 1363 C CA . PRO A 1 173 ? 9.717 -10.960 -8.826 1.00 97.12 173 PRO A CA 1
ATOM 1364 C C . PRO A 1 173 ? 9.677 -9.565 -9.465 1.00 97.12 173 PRO A C 1
ATOM 1366 O O . PRO A 1 173 ? 10.706 -8.911 -9.605 1.00 97.12 173 PRO A O 1
ATOM 1369 N N . TRP A 1 174 ? 8.491 -9.082 -9.844 1.00 96.44 174 TRP A N 1
ATOM 1370 C CA . TRP A 1 174 ? 8.317 -7.755 -10.442 1.00 96.44 174 TRP A CA 1
ATOM 1371 C C . TRP A 1 174 ? 8.358 -6.646 -9.397 1.00 96.44 174 TRP A C 1
ATOM 1373 O O . TRP A 1 174 ? 8.870 -5.567 -9.680 1.00 96.44 174 TRP A O 1
ATOM 1383 N N . ILE A 1 175 ? 7.886 -6.912 -8.178 1.00 96.25 175 ILE A N 1
ATOM 1384 C CA . ILE A 1 175 ? 8.108 -6.008 -7.049 1.00 96.25 175 ILE A CA 1
ATOM 1385 C C . ILE A 1 175 ? 9.608 -5.909 -6.773 1.00 96.25 175 ILE A C 1
ATOM 1387 O O . ILE A 1 175 ? 10.120 -4.802 -6.659 1.00 96.25 175 ILE A O 1
ATOM 1391 N N . ASP A 1 176 ? 10.326 -7.033 -6.741 1.00 95.44 176 ASP A N 1
ATOM 1392 C CA . ASP A 1 176 ? 11.771 -7.032 -6.498 1.00 95.44 176 ASP A CA 1
ATOM 1393 C C . ASP A 1 176 ? 12.511 -6.201 -7.557 1.00 95.44 176 ASP A C 1
ATOM 1395 O O . ASP A 1 176 ? 13.291 -5.315 -7.213 1.00 95.44 176 ASP A O 1
ATOM 1399 N N . LEU A 1 177 ? 12.204 -6.404 -8.845 1.00 94.12 177 LEU A N 1
ATOM 1400 C CA . LEU A 1 177 ? 12.756 -5.612 -9.955 1.00 94.12 177 LEU A CA 1
ATOM 1401 C C . LEU A 1 177 ? 12.409 -4.120 -9.850 1.00 94.12 177 LEU A C 1
ATOM 1403 O O . LEU A 1 177 ? 13.256 -3.267 -10.121 1.00 94.12 177 LEU A O 1
ATOM 1407 N N . PHE A 1 178 ? 11.188 -3.792 -9.421 1.00 92.62 178 PHE A N 1
ATOM 1408 C CA . PHE A 1 178 ? 10.792 -2.408 -9.173 1.00 92.62 178 PHE A CA 1
ATOM 1409 C C . PHE A 1 178 ? 11.605 -1.800 -8.024 1.00 92.62 178 PHE A C 1
ATOM 1411 O O . PHE A 1 178 ? 12.047 -0.655 -8.108 1.00 92.62 178 PHE A O 1
ATOM 1418 N N . MET A 1 179 ? 11.862 -2.567 -6.963 1.00 91.12 179 MET A N 1
ATOM 1419 C CA . MET A 1 179 ? 12.622 -2.087 -5.811 1.00 91.12 179 MET A CA 1
ATOM 1420 C C . MET A 1 179 ? 14.132 -2.011 -6.066 1.00 91.12 179 MET A C 1
ATOM 1422 O O . MET A 1 179 ? 14.815 -1.168 -5.480 1.00 91.12 179 MET A O 1
ATOM 1426 N N . LYS A 1 180 ? 14.669 -2.788 -7.017 1.00 90.38 180 LYS A N 1
ATOM 1427 C CA . LYS A 1 180 ? 16.060 -2.631 -7.480 1.00 90.38 180 LYS A CA 1
ATOM 1428 C C . LYS A 1 180 ? 16.351 -1.228 -8.012 1.00 90.38 180 LYS A C 1
ATOM 1430 O O . LYS A 1 180 ? 17.508 -0.814 -7.993 1.00 90.38 180 LYS A O 1
ATOM 1435 N N . GLN A 1 181 ? 15.327 -0.466 -8.408 1.00 86.81 181 GLN A N 1
ATOM 1436 C CA . GLN A 1 181 ? 15.453 0.927 -8.856 1.00 86.81 181 GLN A CA 1
ATOM 1437 C C . GLN A 1 181 ? 15.969 1.888 -7.774 1.00 86.81 181 GLN A C 1
ATOM 1439 O O . GLN A 1 181 ? 16.274 3.040 -8.073 1.00 86.81 181 GLN A O 1
ATOM 1444 N N . GLY A 1 182 ? 16.117 1.431 -6.526 1.00 87.56 182 GLY A N 1
ATOM 1445 C CA . GLY A 1 182 ? 16.938 2.116 -5.528 1.00 87.56 182 GLY A CA 1
ATOM 1446 C C . GLY A 1 182 ? 18.430 2.177 -5.888 1.00 87.56 182 GLY A C 1
ATOM 1447 O O . GLY A 1 182 ? 19.148 2.979 -5.305 1.00 87.56 182 GLY A O 1
ATOM 1448 N N . ALA A 1 183 ? 18.903 1.363 -6.842 1.00 89.12 183 ALA A N 1
ATOM 1449 C CA . ALA A 1 183 ? 20.292 1.302 -7.309 1.00 89.12 183 ALA A CA 1
ATOM 1450 C C . ALA A 1 183 ? 21.327 1.139 -6.179 1.00 89.12 183 ALA A C 1
ATOM 1452 O O . ALA A 1 183 ? 22.396 1.734 -6.216 1.00 89.12 183 ALA A O 1
ATOM 1453 N N . GLY A 1 184 ? 20.997 0.333 -5.166 1.00 86.38 184 GLY A N 1
ATOM 1454 C CA . GLY A 1 184 ? 21.831 0.134 -3.972 1.00 86.38 184 GLY A CA 1
ATOM 1455 C C . GLY A 1 184 ? 21.478 1.052 -2.797 1.00 86.38 184 GLY A C 1
ATOM 1456 O O . GLY A 1 184 ? 21.915 0.799 -1.677 1.00 86.38 184 GLY A O 1
ATOM 1457 N N . TYR A 1 185 ? 20.625 2.058 -3.004 1.00 87.88 185 TYR A N 1
ATOM 1458 C CA . TYR A 1 185 ? 20.110 2.914 -1.938 1.00 87.88 185 TYR A CA 1
ATOM 1459 C C . TYR A 1 185 ? 18.729 2.458 -1.443 1.00 87.88 185 TYR A C 1
ATOM 1461 O O . TYR A 1 185 ? 17.913 1.971 -2.233 1.00 87.88 185 TYR A O 1
ATOM 1469 N N . PRO A 1 186 ? 18.410 2.670 -0.150 1.00 86.69 186 PRO A N 1
ATOM 1470 C CA . PRO A 1 186 ? 17.075 2.413 0.375 1.00 86.69 186 PRO A CA 1
ATOM 1471 C C . PRO A 1 186 ? 16.009 3.250 -0.336 1.00 86.69 186 PRO A C 1
ATOM 1473 O O . PRO A 1 186 ? 16.152 4.468 -0.487 1.00 86.69 186 PRO A O 1
ATOM 1476 N N . ILE A 1 187 ? 14.896 2.616 -0.703 1.00 86.81 187 ILE A N 1
ATOM 1477 C CA . ILE A 1 187 ? 13.74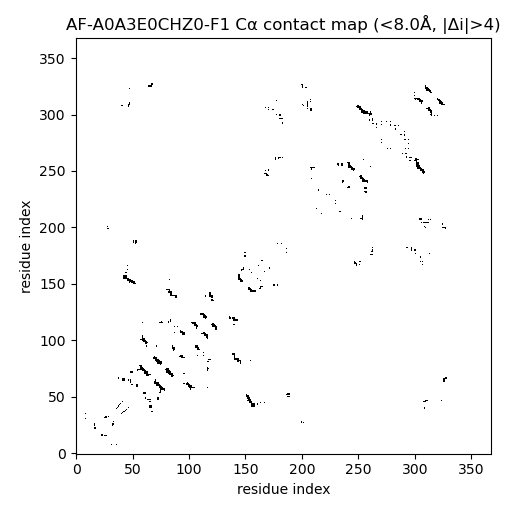9 3.317 -1.280 1.00 86.81 187 ILE A CA 1
ATOM 1478 C C . ILE A 1 187 ? 13.025 4.115 -0.200 1.00 86.81 187 ILE A C 1
ATOM 1480 O O . ILE A 1 187 ? 12.760 3.636 0.905 1.00 86.81 187 ILE A O 1
ATOM 1484 N N . LYS A 1 188 ? 12.685 5.359 -0.543 1.00 87.50 188 LYS A N 1
ATOM 1485 C CA . LYS A 1 188 ? 11.911 6.256 0.309 1.00 87.50 188 LYS A CA 1
ATOM 1486 C C . LYS A 1 188 ? 10.728 6.836 -0.451 1.00 87.50 188 LYS A C 1
ATOM 1488 O O . LYS A 1 188 ? 10.875 7.353 -1.556 1.00 87.50 188 LYS A O 1
ATOM 1493 N N . ALA A 1 189 ? 9.560 6.796 0.179 1.00 86.12 189 ALA A N 1
ATOM 1494 C CA . ALA A 1 189 ? 8.398 7.562 -0.244 1.00 86.12 189 ALA A CA 1
ATOM 1495 C C . ALA A 1 189 ? 8.611 9.049 0.103 1.00 86.12 189 ALA A C 1
ATOM 1497 O O . ALA A 1 189 ? 8.572 9.434 1.270 1.00 86.12 189 ALA A O 1
ATOM 1498 N N . ASN A 1 190 ? 8.847 9.887 -0.912 1.00 76.06 190 ASN A N 1
ATOM 1499 C CA . ASN A 1 190 ? 9.206 11.305 -0.739 1.00 76.06 190 ASN A CA 1
ATOM 1500 C C . ASN A 1 190 ? 8.004 12.247 -0.513 1.00 76.06 190 ASN A C 1
ATOM 1502 O O . ASN A 1 190 ? 8.187 13.429 -0.228 1.00 76.06 190 ASN A O 1
ATOM 1506 N N . GLY A 1 191 ? 6.774 11.746 -0.626 1.00 78.69 191 GLY A N 1
ATOM 1507 C CA . GLY A 1 191 ? 5.550 12.530 -0.484 1.00 78.69 191 GLY A CA 1
ATOM 1508 C C . GLY A 1 191 ? 4.387 11.902 -1.243 1.00 78.69 191 GLY A C 1
ATOM 1509 O O . GLY A 1 191 ? 4.530 10.849 -1.857 1.00 78.69 191 GLY A O 1
ATOM 1510 N N . GLU A 1 192 ? 3.225 12.549 -1.201 1.00 83.00 192 GLU A N 1
ATOM 1511 C CA . GLU A 1 192 ? 2.037 12.091 -1.919 1.00 83.00 192 GLU A CA 1
ATOM 1512 C C . GLU A 1 192 ? 1.368 13.250 -2.662 1.00 83.00 192 GLU A C 1
ATOM 1514 O O . GLU A 1 192 ? 1.146 14.327 -2.106 1.00 83.00 192 GLU A O 1
ATOM 1519 N N . HIS A 1 193 ? 1.000 13.005 -3.917 1.00 86.50 193 HIS A N 1
ATOM 1520 C CA . HIS A 1 193 ? 0.134 13.889 -4.688 1.00 86.50 193 HIS A CA 1
ATOM 1521 C C . HIS A 1 193 ? -1.288 13.338 -4.630 1.00 86.50 193 HIS A C 1
ATOM 1523 O O . HIS A 1 193 ? -1.584 12.280 -5.181 1.00 86.50 193 HIS A O 1
ATOM 1529 N N . ARG A 1 194 ? -2.181 14.048 -3.934 1.00 86.25 194 ARG A N 1
ATOM 1530 C CA . ARG A 1 194 ? -3.582 13.640 -3.777 1.00 86.25 194 ARG A CA 1
ATOM 1531 C C . ARG A 1 194 ? -4.490 14.522 -4.621 1.00 86.25 194 ARG A C 1
ATOM 1533 O O . ARG A 1 194 ? -4.581 15.725 -4.393 1.00 86.25 194 ARG A O 1
ATOM 1540 N N . PHE A 1 195 ? -5.230 13.906 -5.531 1.00 88.25 195 PHE A N 1
ATOM 1541 C CA . PHE A 1 195 ? -6.287 14.557 -6.299 1.00 88.25 195 PHE A CA 1
ATOM 1542 C C . PHE A 1 195 ? -7.546 13.687 -6.316 1.00 88.25 195 PHE A C 1
ATOM 1544 O O . PHE A 1 195 ? -7.541 12.538 -5.874 1.00 88.25 195 PHE A O 1
ATOM 1551 N N . ARG A 1 196 ? -8.661 14.262 -6.770 1.00 88.56 196 ARG A N 1
ATOM 1552 C CA . ARG A 1 196 ? -9.921 13.534 -6.946 1.00 88.56 196 ARG A CA 1
ATOM 1553 C C . ARG A 1 196 ? -10.138 13.269 -8.425 1.00 88.56 196 ARG A C 1
ATOM 1555 O O . ARG A 1 196 ? -10.106 14.200 -9.223 1.00 88.56 196 ARG A O 1
ATOM 1562 N N . PHE A 1 197 ? -10.420 12.017 -8.752 1.00 85.69 197 PHE A N 1
ATOM 1563 C CA . PHE A 1 197 ? -10.804 11.580 -10.085 1.00 85.69 197 PHE A CA 1
ATOM 1564 C C . PHE A 1 197 ? -12.278 11.169 -10.071 1.00 85.69 197 PHE A C 1
ATOM 1566 O O . PHE A 1 197 ? -12.702 10.402 -9.211 1.00 85.69 197 PHE A O 1
ATOM 1573 N N . ASN A 1 198 ? -13.076 11.703 -10.998 1.00 91.75 198 ASN A N 1
ATOM 1574 C CA . ASN A 1 198 ? -14.496 11.360 -11.112 1.00 91.75 198 ASN A CA 1
ATOM 1575 C C . ASN A 1 198 ? -14.698 10.164 -12.055 1.00 91.75 198 ASN A C 1
ATOM 1577 O O . ASN A 1 198 ? -15.352 10.275 -13.091 1.00 91.75 198 ASN A O 1
ATOM 1581 N N . GLY A 1 199 ? -14.121 9.025 -11.691 1.00 88.50 199 GLY A N 1
ATOM 1582 C CA . GLY A 1 199 ? -14.245 7.761 -12.407 1.00 88.50 199 GLY A CA 1
ATOM 1583 C C . GLY A 1 199 ? -14.083 6.592 -11.444 1.00 88.50 199 GLY A C 1
ATOM 1584 O O . GLY A 1 199 ? -13.697 6.784 -10.294 1.00 88.50 199 GLY A O 1
ATOM 1585 N N . ASN A 1 200 ? -14.459 5.399 -11.895 1.00 93.50 200 ASN A N 1
ATOM 1586 C CA . ASN A 1 200 ? -14.375 4.202 -11.065 1.00 93.50 200 ASN A CA 1
ATOM 1587 C C . ASN A 1 200 ? -12.908 3.805 -10.841 1.00 93.50 200 ASN A C 1
ATOM 1589 O O . ASN A 1 200 ? -12.082 3.972 -11.741 1.00 93.50 200 ASN A O 1
ATOM 1593 N N . TRP A 1 201 ? -12.598 3.266 -9.661 1.00 92.31 201 TRP A N 1
ATOM 1594 C CA . TRP A 1 201 ? -11.244 2.845 -9.290 1.00 92.31 201 TRP A CA 1
ATOM 1595 C C . TRP A 1 201 ? -10.610 1.873 -10.295 1.00 92.31 201 TRP A C 1
ATOM 1597 O O . TRP A 1 201 ? -9.431 2.030 -10.618 1.00 92.31 201 TRP A O 1
ATOM 1607 N N . LYS A 1 202 ? -11.403 0.946 -10.853 1.00 93.00 202 LYS A N 1
ATOM 1608 C CA . LYS A 1 202 ? -10.939 -0.073 -11.805 1.00 93.00 202 LYS A CA 1
ATOM 1609 C C . LYS A 1 202 ? -10.295 0.532 -13.045 1.00 93.00 202 LYS A C 1
ATOM 1611 O O . LYS A 1 202 ? -9.266 0.043 -13.482 1.00 93.00 202 LYS A O 1
ATOM 1616 N N . ILE A 1 203 ? -10.827 1.654 -13.544 1.00 91.62 203 ILE A N 1
ATOM 1617 C CA . ILE A 1 203 ? -10.318 2.323 -14.754 1.00 91.62 203 ILE A CA 1
ATOM 1618 C C . ILE A 1 203 ? -8.853 2.739 -14.580 1.00 91.62 203 ILE A C 1
ATOM 1620 O O . ILE A 1 203 ? -8.072 2.630 -15.516 1.00 91.62 203 ILE A O 1
ATOM 1624 N N . GLN A 1 204 ? -8.466 3.214 -13.392 1.00 87.62 204 GLN A N 1
ATOM 1625 C CA . GLN A 1 204 ? -7.085 3.643 -13.146 1.00 87.62 204 GLN A CA 1
ATOM 1626 C C . GLN A 1 204 ? -6.123 2.453 -13.084 1.00 87.62 204 GLN A C 1
ATOM 1628 O O . GLN A 1 204 ? -5.012 2.528 -13.609 1.00 87.62 204 GLN A O 1
ATOM 1633 N N . LEU A 1 205 ? -6.562 1.350 -12.474 1.00 89.00 205 LEU A N 1
ATOM 1634 C CA . LEU A 1 205 ? -5.776 0.124 -12.435 1.00 89.00 205 LEU A CA 1
ATOM 1635 C C . LEU A 1 205 ? -5.632 -0.456 -13.851 1.00 89.00 205 LEU A C 1
ATOM 1637 O O . LEU A 1 205 ? -4.519 -0.607 -14.340 1.00 89.00 205 LEU A O 1
ATOM 1641 N N . GLU A 1 206 ? -6.744 -0.680 -14.554 1.00 90.31 206 GLU A N 1
ATOM 1642 C CA . GLU A 1 206 ? -6.776 -1.228 -15.919 1.00 90.31 206 GLU A CA 1
ATOM 1643 C C . GLU A 1 206 ? -5.922 -0.404 -16.894 1.00 90.31 206 GLU A C 1
ATOM 1645 O O . GLU A 1 206 ? -5.115 -0.968 -17.634 1.00 90.31 206 GLU A O 1
ATOM 1650 N N . ASN A 1 207 ? -6.027 0.930 -16.837 1.00 90.19 207 ASN A N 1
ATOM 1651 C CA . ASN A 1 207 ? -5.285 1.836 -17.714 1.00 90.19 207 ASN A CA 1
ATOM 1652 C C . ASN A 1 207 ? -3.762 1.705 -17.573 1.00 90.19 207 ASN A C 1
ATOM 1654 O O . ASN A 1 207 ? -3.042 1.866 -18.556 1.00 90.19 207 ASN A O 1
ATOM 1658 N N . THR A 1 208 ? -3.264 1.368 -16.381 1.00 88.44 208 THR A N 1
ATOM 1659 C CA . THR A 1 208 ? -1.818 1.252 -16.140 1.00 88.44 208 THR A CA 1
ATOM 1660 C C . THR A 1 208 ? -1.185 0.109 -16.951 1.00 88.44 208 THR A C 1
ATOM 1662 O O . THR A 1 208 ? 0.001 0.161 -17.275 1.00 88.44 208 THR A O 1
ATOM 1665 N N . THR A 1 209 ? -1.978 -0.889 -17.351 1.00 89.75 209 THR A N 1
ATOM 1666 C CA . THR A 1 209 ? -1.547 -1.994 -18.226 1.00 89.75 209 THR A CA 1
ATOM 1667 C C . THR A 1 209 ? -2.214 -1.984 -19.607 1.00 89.75 209 THR A C 1
ATOM 1669 O O . THR A 1 209 ? -2.108 -2.961 -20.347 1.00 89.75 209 THR A O 1
ATOM 1672 N N . ASP A 1 210 ? -2.871 -0.882 -19.977 1.00 90.00 210 ASP A N 1
ATOM 1673 C CA . ASP A 1 210 ? -3.379 -0.629 -21.326 1.00 90.00 210 ASP A CA 1
ATOM 1674 C C . ASP A 1 210 ? -2.322 0.140 -22.125 1.00 90.00 210 ASP A C 1
ATOM 1676 O O . ASP A 1 210 ? -2.189 1.353 -21.995 1.00 90.00 210 ASP A O 1
ATOM 1680 N N . LEU A 1 211 ? -1.555 -0.546 -22.967 1.00 86.00 211 LEU A N 1
ATOM 1681 C CA . LEU A 1 211 ? -0.525 0.110 -23.780 1.00 86.00 211 LEU A CA 1
ATOM 1682 C C . LEU A 1 211 ? -1.095 0.809 -25.024 1.00 86.00 211 LEU A C 1
ATOM 1684 O O . LEU A 1 211 ? -0.438 1.669 -25.611 1.00 86.00 211 LEU A O 1
ATOM 1688 N N . TYR A 1 212 ? -2.329 0.485 -25.417 1.00 87.25 212 TYR A N 1
ATOM 1689 C CA . TYR A 1 212 ? -2.930 0.977 -26.654 1.00 87.25 212 TYR A CA 1
ATOM 1690 C C . TYR A 1 212 ? -3.258 2.473 -26.586 1.00 87.25 212 TYR A C 1
ATOM 1692 O O . TYR A 1 212 ? -3.085 3.198 -27.569 1.00 87.25 212 TYR A O 1
ATOM 1700 N N . HIS A 1 213 ? -3.681 2.975 -25.419 1.00 89.75 213 HIS A N 1
ATOM 1701 C CA . HIS A 1 213 ? -3.989 4.399 -25.261 1.00 89.75 213 HIS A CA 1
ATOM 1702 C C . HIS A 1 213 ? -2.752 5.299 -25.382 1.00 89.75 213 HIS A C 1
ATOM 1704 O O . HIS A 1 213 ? -2.888 6.481 -25.719 1.00 89.75 213 HIS A O 1
ATOM 1710 N N . PHE A 1 214 ? -1.561 4.765 -25.091 1.00 86.56 214 PHE A N 1
ATOM 1711 C CA . PHE A 1 214 ? -0.374 5.567 -24.831 1.00 86.56 214 PHE A CA 1
ATOM 1712 C C . PHE A 1 214 ? 0.012 6.498 -26.000 1.00 86.56 214 PHE A C 1
ATOM 1714 O O . PHE A 1 214 ? 0.029 7.718 -25.802 1.00 86.56 214 PHE A O 1
ATOM 1721 N N . PRO A 1 215 ? 0.213 6.000 -27.239 1.00 83.25 215 PRO A N 1
ATOM 1722 C CA . PRO A 1 215 ? 0.583 6.845 -28.379 1.00 83.25 215 PRO A CA 1
ATOM 1723 C C . PRO A 1 215 ? -0.530 7.797 -28.836 1.00 83.25 215 PRO A C 1
ATOM 1725 O O . PRO A 1 215 ? -0.290 8.697 -29.643 1.00 83.25 215 PRO A O 1
ATOM 1728 N N . VAL A 1 216 ? -1.768 7.606 -28.369 1.00 87.69 216 VAL A N 1
ATOM 1729 C CA . VAL A 1 216 ? -2.918 8.429 -28.761 1.00 87.69 216 VAL A CA 1
ATOM 1730 C C . VAL A 1 216 ? -3.150 9.555 -27.764 1.00 87.69 216 VAL A C 1
ATOM 1732 O O . VAL A 1 216 ? -3.253 10.716 -28.164 1.00 87.69 216 VAL A O 1
ATOM 1735 N N . VAL A 1 217 ? -3.225 9.221 -26.478 1.00 89.94 217 VAL A N 1
ATOM 1736 C CA . VAL A 1 217 ? -3.581 10.156 -25.406 1.00 89.94 217 VAL A CA 1
ATOM 1737 C C . VAL A 1 217 ? -2.385 11.015 -25.002 1.00 89.94 217 VAL A C 1
ATOM 1739 O O . VAL A 1 217 ? -2.556 12.208 -24.759 1.00 89.94 217 VAL A O 1
ATOM 1742 N N . HIS A 1 218 ? -1.164 10.466 -25.016 1.00 88.12 218 HIS A N 1
ATOM 1743 C CA . HIS A 1 218 ? 0.040 11.194 -24.587 1.00 88.12 218 HIS A CA 1
ATOM 1744 C C . HIS A 1 218 ? 0.732 11.965 -25.718 1.00 88.12 218 HIS A C 1
ATOM 1746 O O . HIS A 1 218 ? 1.855 12.429 -25.548 1.00 88.12 218 HIS A O 1
ATOM 1752 N N . LYS A 1 219 ? 0.072 12.181 -26.868 1.00 86.69 219 LYS A N 1
ATOM 1753 C CA . LYS A 1 219 ? 0.645 12.897 -28.031 1.00 86.69 219 LYS A CA 1
ATOM 1754 C C . LYS A 1 219 ? 1.236 14.262 -27.698 1.00 86.69 219 LYS A C 1
ATOM 1756 O O . LYS A 1 219 ? 2.268 14.626 -28.250 1.00 86.69 219 LYS A O 1
ATOM 1761 N N . SER A 1 220 ? 0.581 15.042 -26.840 1.00 89.00 220 SER A N 1
ATOM 1762 C CA . SER A 1 220 ? 1.094 16.357 -26.440 1.00 89.00 220 SER A CA 1
ATOM 1763 C C . SER A 1 220 ? 2.351 16.250 -25.585 1.00 89.00 220 SER A C 1
ATOM 1765 O O . SER A 1 220 ? 3.242 17.077 -25.723 1.00 89.00 220 SER A O 1
ATOM 1767 N N . TRP A 1 221 ? 2.424 15.233 -24.725 1.00 85.75 221 TRP A N 1
ATOM 1768 C CA . TRP A 1 221 ? 3.587 14.979 -23.885 1.00 85.75 221 TRP A CA 1
ATOM 1769 C C . TRP A 1 221 ? 4.759 14.424 -24.701 1.00 85.75 221 TRP A C 1
ATOM 1771 O O . TRP A 1 221 ? 5.873 14.914 -24.555 1.00 85.75 221 TRP A O 1
ATOM 1781 N N . MET A 1 222 ? 4.508 13.510 -25.642 1.00 83.12 222 MET A N 1
ATOM 1782 C CA . MET A 1 222 ? 5.546 13.006 -26.554 1.00 83.12 222 MET A CA 1
ATOM 1783 C C . MET A 1 222 ? 6.191 14.128 -27.379 1.00 83.12 222 MET A C 1
ATOM 1785 O O . MET A 1 222 ? 7.374 14.074 -27.664 1.00 83.12 222 MET A O 1
ATOM 1789 N N . LYS A 1 223 ? 5.441 15.187 -27.711 1.00 86.38 223 LYS A N 1
ATOM 1790 C CA . LYS A 1 223 ? 5.982 16.384 -28.383 1.00 86.38 223 LYS A CA 1
ATOM 1791 C C . LYS A 1 223 ? 6.815 17.300 -27.477 1.00 86.38 223 LYS A C 1
ATOM 1793 O O . LYS A 1 223 ? 7.370 18.275 -27.968 1.00 86.38 223 LYS A O 1
ATOM 1798 N N . SER A 1 224 ? 6.811 17.064 -26.166 1.00 86.00 224 SER A N 1
ATOM 1799 C CA . SER A 1 224 ? 7.514 17.893 -25.177 1.00 86.00 224 SER A CA 1
ATOM 1800 C C . SER A 1 224 ? 8.845 17.302 -24.710 1.00 86.00 224 SER A C 1
ATOM 1802 O O . SER A 1 224 ? 9.570 17.973 -23.981 1.00 86.00 224 SER A O 1
ATOM 1804 N N . ILE A 1 225 ? 9.149 16.069 -25.114 1.00 82.31 225 ILE A N 1
ATOM 1805 C CA . ILE A 1 225 ? 10.396 15.359 -24.812 1.00 82.31 225 ILE A CA 1
ATOM 1806 C C . ILE A 1 225 ? 11.271 15.286 -26.069 1.00 82.31 225 ILE A C 1
ATOM 1808 O O . ILE A 1 225 ? 10.789 15.545 -27.170 1.00 82.31 225 ILE A O 1
ATOM 1812 N N . ASP A 1 226 ? 12.550 14.957 -25.902 1.00 81.25 226 ASP A N 1
ATOM 1813 C CA . ASP A 1 226 ? 13.468 14.728 -27.019 1.00 81.25 226 ASP A CA 1
ATOM 1814 C C . ASP A 1 226 ? 13.088 13.481 -27.841 1.00 81.25 226 ASP A C 1
ATOM 1816 O O . ASP A 1 226 ? 12.489 12.530 -27.326 1.00 81.25 226 ASP A O 1
ATOM 1820 N N . ASP A 1 227 ? 13.446 13.495 -29.130 1.00 82.00 227 ASP A N 1
ATOM 1821 C CA . ASP A 1 227 ? 13.088 12.445 -30.093 1.00 82.00 227 ASP A CA 1
ATOM 1822 C C . ASP A 1 227 ? 13.645 11.069 -29.699 1.00 82.00 227 ASP A C 1
ATOM 1824 O O . ASP A 1 227 ? 12.983 10.054 -29.914 1.00 82.00 227 ASP A O 1
ATOM 1828 N N . GLU A 1 228 ? 14.829 11.023 -29.079 1.00 78.19 228 GLU A N 1
ATOM 1829 C CA . GLU A 1 228 ? 15.447 9.784 -28.597 1.00 78.19 228 GLU A CA 1
ATOM 1830 C C . GLU A 1 228 ? 14.608 9.153 -27.478 1.00 78.19 228 GLU A C 1
ATOM 1832 O O . GLU A 1 228 ? 14.237 7.979 -27.554 1.00 78.19 228 GLU A O 1
ATOM 1837 N N . THR A 1 229 ? 14.224 9.942 -26.473 1.00 77.00 229 THR A N 1
ATOM 1838 C CA . THR A 1 229 ? 13.359 9.487 -25.378 1.00 77.00 229 THR A CA 1
ATOM 1839 C C . THR A 1 229 ? 11.977 9.082 -25.901 1.00 77.00 229 THR A C 1
ATOM 1841 O O . THR A 1 229 ? 11.427 8.067 -25.464 1.00 77.00 229 THR A O 1
ATOM 1844 N N . ALA A 1 230 ? 11.413 9.824 -26.861 1.00 79.88 230 ALA A N 1
ATOM 1845 C CA . ALA A 1 230 ? 10.142 9.467 -27.489 1.00 79.88 230 ALA A CA 1
ATOM 1846 C C . ALA A 1 230 ? 10.226 8.129 -28.246 1.00 79.88 230 ALA A C 1
ATOM 1848 O O . ALA A 1 230 ? 9.337 7.284 -28.097 1.00 79.88 230 ALA A O 1
ATOM 1849 N N . ALA A 1 231 ? 11.294 7.906 -29.015 1.00 80.12 231 ALA A N 1
ATOM 1850 C CA . ALA A 1 231 ? 11.528 6.660 -29.739 1.00 80.12 231 ALA A CA 1
ATOM 1851 C C . ALA A 1 231 ? 11.733 5.474 -28.783 1.00 80.12 231 ALA A C 1
ATOM 1853 O O . ALA A 1 231 ? 11.105 4.430 -28.955 1.00 80.12 231 ALA A O 1
ATOM 1854 N N . ALA A 1 232 ? 12.534 5.650 -27.728 1.00 77.31 232 ALA A N 1
ATOM 1855 C CA . ALA A 1 232 ? 12.779 4.612 -26.729 1.00 77.31 232 ALA A CA 1
ATOM 1856 C C . ALA A 1 232 ? 11.483 4.173 -26.031 1.00 77.31 232 ALA A C 1
ATOM 1858 O O . ALA A 1 232 ? 11.199 2.980 -25.933 1.00 77.31 232 ALA A O 1
ATOM 1859 N N . ILE A 1 233 ? 10.651 5.128 -25.603 1.00 76.62 233 ILE A N 1
ATOM 1860 C CA . ILE A 1 233 ? 9.397 4.833 -24.899 1.00 76.62 233 ILE A CA 1
ATOM 1861 C C . ILE A 1 233 ? 8.338 4.259 -25.837 1.00 76.62 233 ILE A C 1
ATOM 1863 O O . ILE A 1 233 ? 7.501 3.498 -25.377 1.00 76.62 233 ILE A O 1
ATOM 1867 N N . THR A 1 234 ? 8.343 4.581 -27.132 1.00 80.81 234 THR A N 1
ATOM 1868 C CA . THR A 1 234 ? 7.368 4.030 -28.096 1.00 80.81 234 THR A CA 1
ATOM 1869 C C . THR A 1 234 ? 7.818 2.726 -28.757 1.00 80.81 234 THR A C 1
ATOM 1871 O O . THR A 1 234 ? 7.016 2.092 -29.443 1.00 80.81 234 THR A O 1
ATOM 1874 N N . SER A 1 235 ? 9.047 2.268 -28.496 1.00 81.56 235 SER A N 1
ATOM 1875 C CA . SER A 1 235 ? 9.603 1.017 -29.034 1.00 81.56 235 SER A CA 1
ATOM 1876 C C . SER A 1 235 ? 8.733 -0.216 -28.753 1.00 81.56 235 SER A C 1
ATOM 1878 O O . SER A 1 235 ? 8.650 -1.116 -29.593 1.00 81.56 235 SER A O 1
ATOM 1880 N N . PHE A 1 236 ? 7.994 -0.230 -27.636 1.00 82.00 236 PHE A N 1
ATOM 1881 C CA . PHE A 1 236 ? 7.066 -1.314 -27.287 1.00 82.00 236 PHE A CA 1
ATOM 1882 C C . PHE A 1 236 ? 5.988 -1.558 -28.347 1.00 82.00 236 PHE A C 1
ATOM 1884 O O . PHE A 1 236 ? 5.427 -2.645 -28.412 1.00 82.00 236 PHE A O 1
ATOM 1891 N N . MET A 1 237 ? 5.660 -0.551 -29.164 1.00 83.38 237 MET A N 1
ATOM 1892 C CA . MET A 1 237 ? 4.630 -0.669 -30.198 1.00 83.38 237 MET A CA 1
ATOM 1893 C C . MET A 1 237 ? 5.048 -1.600 -31.337 1.00 83.38 237 MET A C 1
ATOM 1895 O O . MET A 1 237 ? 4.192 -2.109 -32.057 1.00 83.38 237 MET A O 1
ATOM 1899 N N . THR A 1 238 ? 6.354 -1.781 -31.520 1.00 83.00 238 THR A N 1
ATOM 1900 C CA . THR A 1 238 ? 6.943 -2.591 -32.591 1.00 83.00 238 THR A CA 1
ATOM 1901 C C . THR A 1 238 ? 7.795 -3.742 -32.067 1.00 83.00 238 THR A C 1
ATOM 1903 O O . THR A 1 238 ? 8.166 -4.610 -32.849 1.00 83.00 238 THR A O 1
ATOM 1906 N N . SER A 1 239 ? 8.124 -3.745 -30.772 1.00 84.19 239 SER A N 1
ATOM 1907 C CA . SER A 1 239 ? 8.901 -4.803 -30.128 1.00 84.19 239 SER A CA 1
ATOM 1908 C C . SER A 1 239 ? 8.064 -6.070 -29.956 1.00 84.19 239 SER A C 1
ATOM 1910 O O . SER A 1 239 ? 6.971 -6.033 -29.395 1.00 84.19 239 SER A O 1
ATOM 1912 N N . ASP A 1 240 ? 8.602 -7.207 -30.391 1.00 86.00 240 ASP A N 1
ATOM 1913 C CA . ASP A 1 240 ? 8.047 -8.542 -30.140 1.00 86.00 240 ASP A CA 1
ATOM 1914 C C . ASP A 1 240 ? 8.293 -9.026 -28.699 1.00 86.00 240 ASP A C 1
ATOM 1916 O O . ASP A 1 240 ? 7.689 -10.001 -28.250 1.00 86.00 240 ASP A O 1
ATOM 1920 N N . GLN A 1 241 ? 9.150 -8.319 -27.957 1.00 87.81 241 GLN A N 1
ATOM 1921 C CA . GLN A 1 241 ? 9.465 -8.590 -26.557 1.00 87.81 241 GLN A CA 1
ATOM 1922 C C . GLN A 1 241 ? 8.604 -7.785 -25.574 1.00 87.81 241 GLN A C 1
ATOM 1924 O O . GLN A 1 241 ? 8.629 -8.064 -24.372 1.00 87.81 241 GLN A O 1
ATOM 1929 N N . ALA A 1 242 ? 7.830 -6.804 -26.049 1.00 89.75 242 ALA A N 1
ATOM 1930 C CA . ALA A 1 242 ? 6.838 -6.113 -25.234 1.00 89.75 242 ALA A CA 1
ATOM 1931 C C . ALA A 1 242 ? 5.583 -6.983 -25.066 1.00 89.75 242 ALA A C 1
ATOM 1933 O O . ALA A 1 242 ? 5.063 -7.553 -26.025 1.00 89.75 242 ALA A O 1
ATOM 1934 N N . PHE A 1 243 ? 5.065 -7.091 -23.841 1.00 91.56 243 PHE A N 1
ATOM 1935 C CA . PHE A 1 243 ? 3.895 -7.928 -23.565 1.00 91.56 243 PHE A CA 1
ATOM 1936 C C . PHE A 1 243 ? 3.083 -7.429 -22.373 1.00 91.56 243 PHE A C 1
ATOM 1938 O O . PHE A 1 243 ? 3.597 -6.782 -21.463 1.00 91.56 243 PHE A O 1
ATOM 1945 N N . CYS A 1 244 ? 1.805 -7.806 -22.340 1.00 91.94 244 CYS A N 1
ATOM 1946 C CA . CYS A 1 244 ? 0.937 -7.652 -21.179 1.00 91.94 244 CYS A CA 1
ATOM 1947 C C . CYS A 1 244 ? 0.440 -9.029 -20.727 1.00 91.94 244 CYS A C 1
ATOM 1949 O O . CYS A 1 244 ? 0.107 -9.872 -21.561 1.00 91.94 244 CYS A O 1
ATOM 1951 N N . ARG A 1 245 ? 0.411 -9.286 -19.416 1.00 92.88 245 ARG A N 1
ATOM 1952 C CA . ARG A 1 245 ? -0.084 -10.557 -18.870 1.00 92.88 245 ARG A CA 1
ATOM 1953 C C . ARG A 1 245 ? -0.684 -10.416 -17.477 1.00 92.88 245 ARG A C 1
ATOM 1955 O O . ARG A 1 245 ? -0.300 -9.544 -16.697 1.00 92.88 245 ARG A O 1
ATOM 1962 N N . SER A 1 246 ? -1.577 -11.346 -17.146 1.00 93.81 246 SER A N 1
ATOM 1963 C CA . SER A 1 246 ? -1.988 -11.584 -15.761 1.00 93.81 246 SER A CA 1
ATOM 1964 C C . SER A 1 246 ? -0.873 -12.293 -14.990 1.00 93.81 246 SER A C 1
ATOM 1966 O O . SER A 1 246 ? -0.162 -13.133 -15.544 1.00 93.81 246 SER A O 1
ATOM 1968 N N . LEU A 1 247 ? -0.737 -11.957 -13.709 1.00 95.44 247 LEU A N 1
ATOM 1969 C CA . LEU A 1 247 ? 0.186 -12.602 -12.773 1.00 95.44 247 LEU A CA 1
ATOM 1970 C C . LEU A 1 247 ? -0.542 -13.446 -11.705 1.00 95.44 247 LEU A C 1
ATOM 1972 O O . LEU A 1 247 ? 0.092 -13.901 -10.755 1.00 95.44 247 LEU A O 1
ATOM 1976 N N . GLY A 1 248 ? -1.853 -13.669 -11.867 1.00 93.38 248 GLY A N 1
ATOM 1977 C CA . GLY A 1 248 ? -2.715 -14.296 -10.857 1.00 93.38 248 GLY A CA 1
ATOM 1978 C C . GLY A 1 248 ? -3.271 -13.293 -9.839 1.00 93.38 248 GLY A C 1
ATOM 1979 O O . GLY A 1 248 ? -2.809 -12.158 -9.767 1.00 93.38 248 GLY A O 1
ATOM 1980 N N . ASN A 1 249 ? -4.310 -13.686 -9.093 1.00 93.94 249 ASN A N 1
ATOM 1981 C CA . ASN A 1 249 ? -4.935 -12.899 -8.009 1.00 93.94 249 ASN A CA 1
ATOM 1982 C C . ASN A 1 249 ? -5.328 -11.447 -8.369 1.00 93.94 249 ASN A C 1
ATOM 1984 O O . ASN A 1 249 ? -5.390 -10.564 -7.519 1.00 93.94 249 ASN A O 1
ATOM 1988 N N . GLY A 1 250 ? -5.613 -11.191 -9.651 1.00 92.38 250 GLY A N 1
ATOM 1989 C CA . GLY A 1 250 ? -5.956 -9.862 -10.169 1.00 92.38 250 GLY A CA 1
ATOM 1990 C C . GLY A 1 250 ? -4.753 -8.961 -10.474 1.00 92.38 250 GLY A C 1
ATOM 1991 O O . GLY A 1 250 ? -4.939 -7.868 -11.003 1.00 92.38 250 GLY A O 1
ATOM 1992 N N . HIS A 1 251 ? -3.526 -9.402 -10.188 1.00 96.69 251 HIS A N 1
ATOM 1993 C CA . HIS A 1 251 ? -2.304 -8.694 -10.554 1.00 96.69 251 HIS A CA 1
ATOM 1994 C C . HIS A 1 251 ? -2.097 -8.706 -12.073 1.00 96.69 251 HIS A C 1
ATOM 1996 O O . HIS A 1 251 ? -2.326 -9.722 -12.743 1.00 96.69 251 HIS A O 1
ATOM 2002 N N . SER A 1 252 ? -1.622 -7.589 -12.623 1.00 95.38 252 SER A N 1
ATOM 2003 C CA . SER A 1 252 ? -1.292 -7.473 -14.045 1.00 95.38 252 SER A CA 1
ATOM 2004 C C . SER A 1 252 ? 0.029 -6.751 -14.258 1.00 95.38 252 SER A C 1
ATOM 2006 O O . SER A 1 252 ? 0.472 -5.954 -13.433 1.00 95.38 252 SER A O 1
ATOM 2008 N N . LEU A 1 253 ? 0.668 -7.060 -15.377 1.00 95.31 253 LEU A N 1
ATOM 2009 C CA . LEU A 1 253 ? 1.957 -6.516 -15.767 1.00 95.31 253 LEU A CA 1
ATOM 2010 C C . LEU A 1 253 ? 1.922 -6.162 -17.243 1.00 95.31 253 LEU A C 1
ATOM 2012 O O . LEU A 1 253 ? 1.491 -6.982 -18.051 1.00 95.31 253 LEU A O 1
ATOM 2016 N N . ALA A 1 254 ? 2.461 -4.999 -17.580 1.00 93.88 254 ALA A N 1
ATOM 2017 C CA . ALA A 1 254 ? 2.810 -4.636 -18.941 1.00 93.88 254 ALA A CA 1
ATOM 2018 C C . ALA A 1 254 ? 4.307 -4.333 -18.995 1.00 93.88 254 ALA A C 1
ATOM 2020 O O . ALA A 1 254 ? 4.765 -3.424 -18.311 1.00 93.88 254 ALA A O 1
ATOM 2021 N N . VAL A 1 255 ? 5.070 -5.091 -19.779 1.00 92.19 255 VAL A N 1
ATOM 2022 C CA . VAL A 1 255 ? 6.475 -4.805 -20.087 1.00 92.19 255 VAL A CA 1
ATOM 2023 C C . VAL A 1 255 ? 6.513 -3.988 -21.370 1.00 92.19 255 VAL A C 1
ATOM 2025 O O . VAL A 1 255 ? 5.997 -4.431 -22.395 1.00 92.19 255 VAL A O 1
ATOM 2028 N N . LEU A 1 256 ? 7.095 -2.792 -21.285 1.00 88.19 256 LEU A N 1
ATOM 2029 C CA . LEU A 1 256 ? 7.187 -1.838 -22.387 1.00 88.19 256 LEU A CA 1
ATOM 2030 C C . LEU A 1 256 ? 8.597 -1.848 -22.981 1.00 88.19 256 LEU A C 1
ATOM 2032 O O . LEU A 1 256 ? 8.756 -1.979 -24.186 1.00 88.19 256 LEU A O 1
ATOM 2036 N N . VAL A 1 257 ? 9.619 -1.740 -22.131 1.00 86.75 257 VAL A N 1
ATOM 2037 C CA . VAL A 1 257 ? 11.023 -1.629 -22.551 1.00 86.75 257 VAL A CA 1
ATOM 2038 C C . VAL A 1 257 ? 11.824 -2.729 -21.844 1.00 86.75 257 VAL A C 1
ATOM 2040 O O . VAL A 1 257 ? 12.333 -2.504 -20.739 1.00 86.75 257 VAL A O 1
ATOM 2043 N N . PRO A 1 258 ? 11.855 -3.955 -22.405 1.00 86.38 258 PRO A N 1
ATOM 2044 C CA . PRO A 1 258 ? 12.504 -5.128 -21.811 1.00 86.38 258 PRO A CA 1
ATOM 2045 C C . PRO A 1 258 ? 13.959 -4.899 -21.380 1.00 86.38 258 PRO A C 1
ATOM 2047 O O . PRO A 1 258 ? 14.403 -5.449 -20.370 1.00 86.38 258 PRO A O 1
ATOM 2050 N N . GLU A 1 259 ? 14.681 -4.050 -22.106 1.00 84.25 259 GLU A N 1
ATOM 2051 C CA . GLU A 1 259 ? 16.110 -3.766 -21.956 1.00 84.25 259 GLU A CA 1
ATOM 2052 C C . GLU A 1 259 ? 16.441 -3.066 -20.625 1.00 84.25 259 GLU A C 1
ATOM 2054 O O . GLU A 1 259 ? 17.551 -3.186 -20.103 1.00 84.25 259 GLU A O 1
ATOM 2059 N N . ILE A 1 260 ? 15.466 -2.365 -20.034 1.00 83.00 260 ILE A N 1
ATOM 2060 C CA . ILE A 1 260 ? 15.624 -1.621 -18.771 1.00 83.00 260 ILE A CA 1
ATOM 2061 C C . ILE A 1 260 ? 14.782 -2.205 -17.623 1.00 83.00 260 ILE A C 1
ATOM 2063 O O . ILE A 1 260 ? 14.551 -1.548 -16.606 1.00 83.00 260 ILE A O 1
ATOM 2067 N N . VAL A 1 261 ? 14.289 -3.441 -17.767 1.00 88.44 261 VAL A N 1
ATOM 2068 C CA . VAL A 1 261 ? 13.531 -4.135 -16.708 1.00 88.44 261 VAL A CA 1
ATOM 2069 C C . VAL A 1 261 ? 14.422 -4.480 -15.516 1.00 88.44 261 VAL A C 1
ATOM 2071 O O . VAL A 1 261 ? 14.020 -4.277 -14.370 1.00 88.44 261 VAL A O 1
ATOM 2074 N N . ASP A 1 262 ? 15.617 -5.014 -15.777 1.00 90.31 262 ASP A N 1
ATOM 2075 C CA . ASP A 1 262 ? 16.536 -5.489 -14.744 1.00 90.31 262 ASP A CA 1
ATOM 2076 C C . ASP A 1 262 ? 17.830 -4.678 -14.755 1.00 90.31 262 ASP A C 1
ATOM 2078 O O . ASP A 1 262 ? 18.644 -4.788 -15.671 1.00 90.31 262 ASP A O 1
ATOM 2082 N N . LEU A 1 263 ? 18.032 -3.883 -13.704 1.00 87.31 263 LEU A N 1
ATOM 2083 C CA . LEU A 1 263 ? 19.233 -3.062 -13.543 1.00 87.31 263 LEU A CA 1
ATOM 2084 C C . LEU A 1 263 ? 20.516 -3.881 -13.387 1.00 87.31 263 LEU A C 1
ATOM 2086 O O . LEU A 1 263 ? 21.601 -3.327 -13.547 1.00 87.31 263 LEU A O 1
ATOM 2090 N N . ASP A 1 264 ? 20.417 -5.169 -13.049 1.00 87.56 264 ASP A N 1
ATOM 2091 C CA . ASP A 1 264 ? 21.585 -6.050 -12.938 1.00 87.56 264 ASP A CA 1
ATOM 2092 C C . ASP A 1 264 ? 22.123 -6.478 -14.313 1.00 87.56 264 ASP A C 1
ATOM 2094 O O . ASP A 1 264 ? 23.269 -6.908 -14.418 1.00 87.56 264 ASP A O 1
ATOM 2098 N N . LYS A 1 265 ? 21.324 -6.354 -15.380 1.00 86.62 265 LYS A N 1
ATOM 2099 C CA . LYS A 1 265 ? 21.747 -6.693 -16.743 1.00 86.62 265 LYS A CA 1
ATOM 2100 C C . LYS A 1 265 ? 22.407 -5.489 -17.393 1.00 86.62 265 LYS A C 1
ATOM 2102 O O . LYS A 1 265 ? 21.725 -4.692 -18.026 1.00 86.62 265 LYS A O 1
ATOM 2107 N N . ASP A 1 266 ? 23.704 -5.311 -17.173 1.00 80.75 266 ASP A N 1
ATOM 2108 C CA . ASP A 1 266 ? 24.520 -4.283 -17.830 1.00 80.75 266 ASP A CA 1
ATOM 2109 C C . ASP A 1 266 ? 25.018 -4.768 -19.194 1.00 80.75 266 ASP A C 1
ATOM 2111 O O . ASP A 1 266 ? 25.730 -5.765 -19.284 1.00 80.75 266 ASP A O 1
ATOM 2115 N N . ASP A 1 267 ? 24.605 -4.078 -20.254 1.00 77.62 267 ASP A N 1
ATOM 2116 C CA . ASP A 1 267 ? 25.017 -4.331 -21.636 1.00 77.62 267 ASP A CA 1
ATOM 2117 C C . ASP A 1 267 ? 26.242 -3.494 -22.044 1.00 77.62 267 ASP A C 1
ATOM 2119 O O . ASP A 1 267 ? 26.728 -3.618 -23.168 1.00 77.62 267 ASP A O 1
ATOM 2123 N N . GLY A 1 268 ? 26.761 -2.661 -21.133 1.00 81.50 268 GLY A N 1
ATOM 2124 C CA . GLY A 1 268 ? 27.891 -1.777 -21.398 1.00 81.50 268 GLY A CA 1
ATOM 2125 C C . GLY A 1 268 ? 27.539 -0.589 -22.294 1.00 81.50 268 GLY A C 1
ATOM 2126 O O . GLY A 1 268 ? 28.454 0.052 -22.816 1.00 81.50 268 GLY A O 1
ATOM 2127 N N . ALA A 1 269 ? 26.248 -0.287 -22.484 1.00 80.81 269 ALA A N 1
ATOM 2128 C CA . ALA A 1 269 ? 25.821 0.880 -23.242 1.00 80.81 269 ALA A CA 1
ATOM 2129 C C . ALA A 1 269 ? 26.439 2.173 -22.666 1.00 80.81 269 ALA A C 1
ATOM 2131 O O . ALA A 1 269 ? 26.577 2.313 -21.441 1.00 80.81 269 ALA A O 1
ATOM 2132 N N . PRO A 1 270 ? 26.829 3.130 -23.530 1.00 84.12 270 PRO A N 1
ATOM 2133 C CA . PRO A 1 270 ? 27.399 4.387 -23.075 1.00 84.12 270 PRO A CA 1
ATOM 2134 C C . PRO A 1 270 ? 26.385 5.168 -22.237 1.00 84.12 270 PRO A C 1
ATOM 2136 O O . PRO A 1 270 ? 25.174 5.107 -22.455 1.00 84.12 270 PRO A O 1
ATOM 2139 N N . ILE A 1 271 ? 26.897 5.932 -21.273 1.00 86.12 271 ILE A N 1
ATOM 2140 C CA . ILE A 1 271 ? 26.075 6.848 -20.484 1.00 86.12 271 ILE A CA 1
ATOM 2141 C C . ILE A 1 271 ? 25.556 7.949 -21.421 1.00 86.12 271 ILE A C 1
ATOM 2143 O O . ILE A 1 271 ? 26.373 8.570 -22.099 1.00 86.12 271 ILE A O 1
ATOM 2147 N N . PRO A 1 272 ? 24.235 8.214 -21.467 1.00 83.75 272 PRO A N 1
ATOM 2148 C CA . PRO A 1 272 ? 23.694 9.291 -22.289 1.00 83.75 272 PRO A CA 1
ATOM 2149 C C . PRO A 1 272 ? 24.303 10.646 -21.918 1.00 83.75 272 PRO A C 1
ATOM 2151 O O . PRO A 1 272 ? 24.446 10.935 -20.728 1.00 83.75 272 PRO A O 1
ATOM 2154 N N . GLU A 1 273 ? 24.558 11.500 -22.914 1.00 86.69 273 GLU A N 1
ATOM 2155 C CA . GLU A 1 273 ? 25.223 12.809 -22.753 1.00 86.69 273 GLU A CA 1
ATOM 2156 C C . GLU A 1 273 ? 24.595 13.648 -21.622 1.00 86.69 273 GLU A C 1
ATOM 2158 O O . GLU A 1 273 ? 25.283 14.203 -20.766 1.00 86.69 273 GLU A O 1
ATOM 2163 N N . ARG A 1 274 ? 23.257 13.632 -21.515 1.00 83.50 274 ARG A N 1
ATOM 2164 C CA . ARG A 1 274 ? 22.495 14.339 -20.464 1.00 83.50 274 ARG A CA 1
ATOM 2165 C C . ARG A 1 274 ? 22.839 13.937 -19.021 1.00 83.50 274 ARG A C 1
ATOM 2167 O O . ARG A 1 274 ? 22.448 14.638 -18.091 1.00 83.50 274 ARG A O 1
ATOM 2174 N N . PHE A 1 275 ? 23.498 12.798 -18.818 1.00 89.19 275 PHE A N 1
ATOM 2175 C CA . PHE A 1 275 ? 23.907 12.285 -17.511 1.00 89.19 275 PHE A CA 1
ATOM 2176 C C . PHE A 1 275 ? 25.427 12.308 -17.301 1.00 89.19 275 PHE A C 1
ATOM 2178 O O . PHE A 1 275 ? 25.875 11.863 -16.246 1.00 89.19 275 PHE A O 1
ATOM 2185 N N . GLU A 1 276 ? 26.225 12.834 -18.235 1.00 91.81 276 GLU A N 1
ATOM 2186 C CA . GLU A 1 276 ? 27.692 12.853 -18.126 1.00 91.81 276 GLU A CA 1
ATOM 2187 C C . GLU A 1 276 ? 28.187 13.592 -16.880 1.00 91.81 276 GLU A C 1
ATOM 2189 O O . GLU A 1 276 ? 29.020 13.064 -16.144 1.00 91.81 276 GLU A O 1
ATOM 2194 N N . GLU A 1 277 ? 27.638 14.774 -16.581 1.00 93.25 277 GLU A N 1
ATOM 2195 C CA . GLU A 1 277 ? 28.019 15.536 -15.382 1.00 93.25 277 GLU A CA 1
ATOM 2196 C C . GLU A 1 277 ? 27.728 14.755 -14.094 1.00 93.25 277 GLU A C 1
ATOM 2198 O O . GLU A 1 277 ? 28.544 14.712 -13.167 1.00 93.25 277 GLU A O 1
ATOM 2203 N N . LEU A 1 278 ? 26.566 14.096 -14.042 1.00 91.38 278 LEU A N 1
ATOM 2204 C CA . LEU A 1 278 ? 26.186 13.259 -12.911 1.00 91.38 278 LEU A CA 1
ATOM 2205 C C . LEU A 1 278 ? 27.111 12.045 -12.798 1.00 91.38 278 LEU A C 1
ATOM 2207 O O . LEU A 1 278 ? 27.582 11.738 -11.705 1.00 91.38 278 LEU A O 1
ATOM 2211 N N . ALA A 1 279 ? 27.396 11.377 -13.913 1.00 93.56 279 ALA A N 1
ATOM 2212 C CA . ALA A 1 279 ? 28.282 10.225 -13.961 1.00 93.56 279 ALA A CA 1
ATOM 2213 C C . ALA A 1 279 ? 29.704 10.579 -13.516 1.00 93.56 279 ALA A C 1
ATOM 2215 O O . ALA A 1 279 ? 30.279 9.869 -12.694 1.00 93.56 279 ALA A O 1
ATOM 2216 N N . ALA A 1 280 ? 30.237 11.715 -13.972 1.00 95.19 280 ALA A N 1
ATOM 2217 C CA . ALA A 1 280 ? 31.535 12.230 -13.548 1.00 95.19 280 ALA A CA 1
ATOM 2218 C C . ALA A 1 280 ? 31.561 12.561 -12.047 1.00 95.19 280 ALA A C 1
ATOM 2220 O O . ALA A 1 280 ? 32.572 12.351 -11.375 1.00 95.19 280 ALA A O 1
ATOM 2221 N N . SER A 1 281 ? 30.447 13.056 -11.496 1.00 95.44 281 SER A N 1
ATOM 2222 C CA . SER A 1 281 ? 30.317 13.270 -10.054 1.00 95.44 281 SER A CA 1
ATOM 2223 C C . SER A 1 281 ? 30.285 11.952 -9.278 1.00 95.44 281 SER A C 1
ATOM 2225 O O . SER A 1 281 ? 30.955 11.848 -8.255 1.00 95.44 281 SER A O 1
ATOM 2227 N N . LEU A 1 282 ? 29.522 10.959 -9.742 1.00 94.50 282 LEU A N 1
ATOM 2228 C CA . LEU A 1 282 ? 29.385 9.656 -9.082 1.00 94.50 282 LEU A CA 1
ATOM 2229 C C . LEU A 1 282 ? 30.677 8.831 -9.142 1.00 94.50 282 LEU A C 1
ATOM 2231 O O . LEU A 1 282 ? 31.002 8.167 -8.160 1.00 94.50 282 LEU A O 1
ATOM 2235 N N . ALA A 1 283 ? 31.435 8.929 -10.238 1.00 95.38 283 ALA A N 1
ATOM 2236 C CA . ALA A 1 283 ? 32.700 8.220 -10.455 1.00 95.38 283 ALA A CA 1
ATOM 2237 C C . ALA A 1 283 ? 33.800 8.557 -9.431 1.00 95.38 283 ALA A C 1
ATOM 2239 O O . ALA A 1 283 ? 34.823 7.881 -9.382 1.00 95.38 283 ALA A O 1
ATOM 2240 N N . LYS A 1 284 ? 33.605 9.593 -8.604 1.00 96.19 284 LYS A N 1
ATOM 2241 C CA . LYS A 1 284 ? 34.497 9.910 -7.479 1.00 96.19 284 LYS A CA 1
ATOM 2242 C C . LYS A 1 284 ? 34.435 8.858 -6.373 1.00 96.19 284 LYS A C 1
ATOM 2244 O O . LYS A 1 284 ? 35.457 8.585 -5.754 1.00 96.19 284 LYS A O 1
ATOM 2249 N N . ASP A 1 285 ? 33.252 8.284 -6.159 1.00 95.56 285 ASP A N 1
ATOM 2250 C CA . ASP A 1 285 ? 32.954 7.413 -5.016 1.00 95.56 285 ASP A CA 1
ATOM 2251 C C . ASP A 1 285 ? 32.445 6.019 -5.435 1.00 95.56 285 ASP A C 1
ATOM 2253 O O . ASP A 1 285 ? 32.221 5.171 -4.575 1.00 95.56 285 ASP A O 1
ATOM 2257 N N . HIS A 1 286 ? 32.253 5.775 -6.737 1.00 94.44 286 HIS A N 1
ATOM 2258 C CA . HIS A 1 286 ? 31.650 4.552 -7.278 1.00 94.44 286 HIS A CA 1
ATOM 2259 C C . HIS A 1 286 ? 32.466 3.981 -8.440 1.00 94.44 286 HIS A C 1
ATOM 2261 O O . HIS A 1 286 ? 33.077 4.716 -9.218 1.00 94.44 286 HIS A O 1
ATOM 2267 N N . THR A 1 287 ? 32.419 2.659 -8.592 1.00 93.81 287 THR A N 1
ATOM 2268 C CA . THR A 1 287 ? 32.955 1.950 -9.761 1.00 93.81 287 THR A CA 1
ATOM 2269 C C . THR A 1 287 ? 32.192 2.323 -11.040 1.00 93.81 287 THR A C 1
ATOM 2271 O O . THR A 1 287 ? 31.021 2.710 -10.967 1.00 93.81 287 THR A O 1
ATOM 2274 N N . PRO A 1 288 ? 32.794 2.187 -12.237 1.00 91.56 288 PRO A N 1
ATOM 2275 C CA . PRO A 1 288 ? 32.096 2.445 -13.498 1.00 91.56 288 PRO A CA 1
ATOM 2276 C C . PRO A 1 288 ? 30.767 1.680 -13.637 1.00 91.56 288 PRO A C 1
ATOM 2278 O O . PRO A 1 288 ? 29.788 2.230 -14.139 1.00 91.56 288 PRO A O 1
ATOM 2281 N N . GLU A 1 289 ? 30.713 0.439 -13.153 1.00 90.31 289 GLU A N 1
ATOM 2282 C CA . GLU A 1 289 ? 29.524 -0.420 -13.137 1.00 90.31 289 GLU A CA 1
ATOM 2283 C C . GLU A 1 289 ? 28.421 0.165 -12.242 1.00 90.31 289 GLU A C 1
ATOM 2285 O O . GLU A 1 289 ? 27.259 0.254 -12.646 1.00 90.31 289 GLU A O 1
ATOM 2290 N N . GLU A 1 290 ? 28.776 0.616 -11.036 1.00 91.56 290 GLU A N 1
ATOM 2291 C CA . GLU A 1 290 ? 27.845 1.261 -10.105 1.00 91.56 290 GLU A CA 1
ATOM 2292 C C . GLU A 1 290 ? 27.332 2.594 -10.652 1.00 91.56 290 GLU A C 1
ATOM 2294 O O . GLU A 1 290 ? 26.138 2.879 -10.550 1.00 91.56 290 GLU A O 1
ATOM 2299 N N . VAL A 1 291 ? 28.196 3.386 -11.295 1.00 92.38 291 VAL A N 1
ATOM 2300 C CA . VAL A 1 291 ? 27.786 4.628 -11.963 1.00 92.38 291 VAL A CA 1
ATOM 2301 C C . VAL A 1 291 ? 26.755 4.330 -13.052 1.00 92.38 291 VAL A C 1
ATOM 2303 O O . VAL A 1 291 ? 25.680 4.936 -13.049 1.00 92.38 291 VAL A O 1
ATOM 2306 N N . ARG A 1 292 ? 27.025 3.365 -13.947 1.00 90.31 292 ARG A N 1
ATOM 2307 C CA . ARG A 1 292 ? 26.071 2.961 -14.996 1.00 90.31 292 ARG A CA 1
ATOM 2308 C C . ARG A 1 292 ? 24.757 2.477 -14.393 1.00 90.31 292 ARG A C 1
ATOM 2310 O O . ARG A 1 292 ? 23.690 2.897 -14.837 1.00 90.31 292 ARG A O 1
ATOM 2317 N N . ARG A 1 293 ? 24.811 1.659 -13.340 1.00 90.12 293 ARG A N 1
ATOM 2318 C CA . ARG A 1 293 ? 23.625 1.174 -12.622 1.00 90.12 293 ARG A CA 1
ATOM 2319 C C . ARG A 1 293 ? 22.779 2.315 -12.054 1.00 90.12 293 ARG A C 1
ATOM 2321 O O . ARG A 1 293 ? 21.560 2.321 -12.241 1.00 90.12 293 ARG A O 1
ATOM 2328 N N . ILE A 1 294 ? 23.404 3.271 -11.364 1.00 90.31 294 ILE A N 1
ATOM 2329 C CA . ILE A 1 294 ? 22.712 4.424 -10.775 1.00 90.31 294 ILE A CA 1
ATOM 2330 C C . ILE A 1 294 ? 22.069 5.259 -11.878 1.00 90.31 294 ILE A C 1
ATOM 2332 O O . ILE A 1 294 ? 20.879 5.557 -11.785 1.00 90.31 294 ILE A O 1
ATOM 2336 N N . VAL A 1 295 ? 22.807 5.577 -12.944 1.00 88.62 295 VAL A N 1
ATOM 2337 C CA . VAL A 1 295 ? 22.287 6.358 -14.073 1.00 88.62 295 VAL A CA 1
ATOM 2338 C C . VAL A 1 295 ? 21.113 5.650 -14.752 1.00 88.62 295 VAL A C 1
ATOM 2340 O O . VAL A 1 295 ? 20.072 6.270 -14.966 1.00 88.62 295 VAL A O 1
ATOM 2343 N N . ARG A 1 296 ? 21.213 4.341 -15.013 1.00 85.31 296 ARG A N 1
ATOM 2344 C CA . ARG A 1 296 ? 20.116 3.557 -15.606 1.00 85.31 296 ARG A CA 1
ATOM 2345 C C . ARG A 1 296 ? 18.856 3.577 -14.744 1.00 85.31 296 ARG A C 1
ATOM 2347 O O . ARG A 1 296 ? 17.760 3.693 -15.282 1.00 85.31 296 ARG A O 1
ATOM 2354 N N . SER A 1 297 ? 18.989 3.582 -13.415 1.00 86.50 297 SER A N 1
ATOM 2355 C CA . SER A 1 297 ? 17.831 3.685 -12.508 1.00 86.50 297 SER A CA 1
ATOM 2356 C C . SER A 1 297 ? 17.055 5.006 -12.614 1.00 86.50 297 SER A C 1
ATOM 2358 O O . SER A 1 297 ? 15.904 5.094 -12.172 1.00 86.50 297 SER A O 1
ATOM 2360 N N . LEU A 1 298 ? 17.668 6.052 -13.182 1.00 82.88 298 LEU A N 1
ATOM 2361 C CA . LEU A 1 298 ? 17.026 7.350 -13.406 1.00 82.88 298 LEU A CA 1
ATOM 2362 C C . LEU A 1 298 ? 16.126 7.348 -14.640 1.00 82.88 298 LEU A C 1
ATOM 2364 O O . LEU A 1 298 ? 15.256 8.208 -14.750 1.00 82.88 298 LEU A O 1
ATOM 2368 N N . MET A 1 299 ? 16.302 6.378 -15.538 1.00 74.50 299 MET A N 1
ATOM 2369 C CA . MET A 1 299 ? 15.477 6.214 -16.738 1.00 74.50 299 MET A CA 1
ATOM 2370 C C . MET A 1 299 ? 14.125 5.553 -16.434 1.00 74.50 299 MET A C 1
ATOM 2372 O O . MET A 1 299 ? 13.260 5.491 -17.303 1.00 74.50 299 MET A O 1
ATOM 2376 N N . GLY A 1 300 ? 13.917 5.120 -15.187 1.00 75.81 300 GLY A N 1
ATOM 2377 C CA . GLY A 1 300 ? 12.724 4.405 -14.764 1.00 75.81 300 GLY A CA 1
ATOM 2378 C C . GLY A 1 300 ? 12.838 2.906 -15.014 1.00 75.81 300 GLY A C 1
ATOM 2379 O O . GLY A 1 300 ? 13.888 2.377 -15.363 1.00 75.81 300 GLY A O 1
ATOM 2380 N N . VAL A 1 301 ? 11.730 2.212 -14.784 1.00 82.44 301 VAL A N 1
ATOM 2381 C CA . VAL A 1 301 ? 11.651 0.758 -14.886 1.00 82.44 301 VAL A CA 1
ATOM 2382 C C . VAL A 1 301 ? 10.907 0.365 -16.154 1.00 82.44 301 VAL A C 1
ATOM 2384 O O . VAL A 1 301 ? 9.867 0.942 -16.440 1.00 82.44 301 VAL A O 1
ATOM 2387 N N . GLY A 1 302 ? 11.401 -0.637 -16.885 1.00 87.94 302 GLY A N 1
ATOM 2388 C CA . GLY A 1 302 ? 10.881 -1.111 -18.181 1.00 87.94 302 GLY A CA 1
ATOM 2389 C C . GLY A 1 302 ? 9.427 -1.593 -18.243 1.00 87.94 302 GLY A C 1
ATOM 2390 O O . GLY A 1 302 ? 9.000 -2.103 -19.278 1.00 87.94 302 GLY A O 1
ATOM 2391 N N . PHE A 1 303 ? 8.659 -1.494 -17.160 1.00 92.06 303 PHE A N 1
ATOM 2392 C CA . PHE A 1 303 ? 7.333 -2.087 -17.044 1.00 92.06 303 PHE A CA 1
ATOM 2393 C C . PHE A 1 303 ? 6.399 -1.289 -16.128 1.00 92.06 303 PHE A C 1
ATOM 2395 O O . PHE A 1 303 ? 6.822 -0.502 -15.284 1.00 92.06 303 PHE A O 1
ATOM 2402 N N . ASN A 1 304 ? 5.108 -1.562 -16.265 1.00 93.62 304 ASN A N 1
ATOM 2403 C CA . ASN A 1 304 ? 4.061 -1.166 -15.340 1.00 93.62 304 ASN A CA 1
ATOM 2404 C C . ASN A 1 304 ? 3.518 -2.410 -14.631 1.00 93.62 304 ASN A C 1
ATOM 2406 O O . ASN A 1 304 ? 3.206 -3.409 -15.278 1.00 93.62 304 ASN A O 1
ATOM 2410 N N . LEU A 1 305 ? 3.380 -2.340 -13.311 1.00 95.25 305 LEU A N 1
ATOM 2411 C CA . LEU A 1 305 ? 2.893 -3.417 -12.457 1.00 95.25 305 LEU A CA 1
ATOM 2412 C C . LEU A 1 305 ? 1.684 -2.944 -11.651 1.00 95.25 305 LEU A C 1
ATOM 2414 O O . LEU A 1 305 ? 1.753 -1.967 -10.908 1.00 95.25 305 LEU A O 1
ATOM 2418 N N . ASN A 1 306 ? 0.595 -3.693 -11.742 1.00 96.19 306 ASN A N 1
ATOM 2419 C CA . ASN A 1 306 ? -0.598 -3.500 -10.939 1.00 96.19 306 ASN A CA 1
ATOM 2420 C C . ASN A 1 306 ? -0.680 -4.550 -9.841 1.00 96.19 306 ASN A C 1
ATOM 2422 O O . ASN A 1 306 ? -0.746 -5.756 -10.094 1.00 96.19 306 ASN A O 1
ATOM 2426 N N . LEU A 1 307 ? -0.755 -4.065 -8.610 1.00 97.00 307 LEU A N 1
ATOM 2427 C CA . LEU A 1 307 ? -1.032 -4.853 -7.428 1.00 97.00 307 LEU A CA 1
ATOM 2428 C C . LEU A 1 307 ? -2.500 -4.653 -7.049 1.00 97.00 307 LEU A C 1
ATOM 2430 O O . LEU A 1 307 ? -2.907 -3.599 -6.552 1.00 97.00 307 LEU A O 1
ATOM 2434 N N . PHE A 1 308 ? -3.310 -5.669 -7.347 1.00 95.81 308 PHE A N 1
ATOM 2435 C CA . PHE A 1 308 ? -4.730 -5.656 -7.062 1.00 95.81 308 PHE A CA 1
ATOM 2436 C C . PHE A 1 308 ? -4.992 -5.455 -5.562 1.00 95.81 308 PHE A C 1
ATOM 2438 O O . PHE A 1 308 ? -4.288 -6.048 -4.744 1.00 95.81 308 PHE A O 1
ATOM 2445 N N . PRO A 1 309 ? -6.010 -4.660 -5.188 1.00 95.62 309 PRO A N 1
ATOM 2446 C CA . PRO A 1 309 ? -6.887 -3.876 -6.064 1.00 95.62 309 PRO A CA 1
ATOM 2447 C C . PRO A 1 309 ? -6.443 -2.417 -6.265 1.00 95.62 309 PRO A C 1
ATOM 2449 O O . PRO A 1 309 ? -7.007 -1.721 -7.103 1.00 95.62 309 PRO A O 1
ATOM 2452 N N . ASN A 1 310 ? -5.504 -1.890 -5.476 1.00 92.69 310 ASN A N 1
ATOM 2453 C CA . ASN A 1 310 ? -5.424 -0.440 -5.264 1.00 92.69 310 ASN A CA 1
ATOM 2454 C C . ASN A 1 310 ? -4.032 0.186 -5.397 1.00 92.69 310 ASN A C 1
ATOM 2456 O O . ASN A 1 310 ? -3.876 1.353 -5.017 1.00 92.69 310 ASN A O 1
ATOM 2460 N N . LEU A 1 311 ? -3.045 -0.554 -5.900 1.00 94.81 311 LEU A N 1
ATOM 2461 C CA . LEU A 1 311 ? -1.686 -0.057 -6.070 1.00 94.81 311 LEU A CA 1
ATOM 2462 C C . LEU A 1 311 ? -1.201 -0.288 -7.501 1.00 94.81 311 LEU A C 1
ATOM 2464 O O . LEU A 1 311 ? -1.199 -1.408 -7.999 1.00 94.81 311 LEU A O 1
ATOM 2468 N N . ALA A 1 312 ? -0.747 0.786 -8.133 1.00 93.62 312 ALA A N 1
ATOM 2469 C CA . ALA A 1 312 ? -0.080 0.753 -9.424 1.00 93.62 312 ALA A CA 1
ATOM 2470 C C . ALA A 1 312 ? 1.352 1.288 -9.278 1.00 93.62 312 ALA A C 1
ATOM 2472 O O . ALA A 1 312 ? 1.578 2.354 -8.693 1.00 93.62 312 ALA A O 1
ATOM 2473 N N . LEU A 1 313 ? 2.311 0.534 -9.807 1.00 91.94 313 LEU A N 1
ATOM 2474 C CA . LEU A 1 313 ? 3.734 0.845 -9.865 1.00 91.94 313 LEU A CA 1
ATOM 2475 C C . LEU A 1 313 ? 4.094 1.055 -11.338 1.00 91.94 313 LEU A C 1
ATOM 2477 O O . LEU A 1 313 ? 4.004 0.123 -12.132 1.00 91.94 313 LEU A O 1
ATOM 2481 N N . SER A 1 314 ? 4.435 2.283 -11.730 1.00 83.94 314 SER A N 1
ATOM 2482 C CA . SER A 1 314 ? 4.568 2.647 -13.146 1.00 83.94 314 SER A CA 1
ATOM 2483 C C . SER A 1 314 ? 5.857 3.400 -13.454 1.00 83.94 314 SER A C 1
ATOM 2485 O O . SER A 1 314 ? 6.376 4.148 -12.624 1.00 83.94 314 SER A O 1
ATOM 2487 N N . MET A 1 315 ? 6.313 3.231 -14.695 1.00 66.88 315 MET A N 1
ATOM 2488 C CA . MET A 1 315 ? 7.367 4.010 -15.344 1.00 66.88 315 MET A CA 1
ATOM 2489 C C . MET A 1 315 ? 6.975 5.486 -15.578 1.00 66.88 315 MET A C 1
ATOM 2491 O O . MET A 1 315 ? 7.843 6.351 -15.624 1.00 66.88 315 MET A O 1
ATOM 2495 N N . ALA A 1 316 ? 5.680 5.801 -15.717 1.00 54.88 316 ALA A N 1
ATOM 2496 C CA . ALA A 1 316 ? 5.189 7.025 -16.370 1.00 54.88 316 ALA A CA 1
ATOM 2497 C C . ALA A 1 316 ? 5.317 8.345 -15.574 1.00 54.88 316 ALA A C 1
ATOM 2499 O O . ALA A 1 316 ? 4.825 9.381 -16.020 1.00 54.88 316 ALA A O 1
ATOM 2500 N N . PHE A 1 317 ? 5.975 8.354 -14.413 1.00 46.78 317 PHE A N 1
ATOM 2501 C CA . PHE A 1 317 ? 6.135 9.560 -13.599 1.00 46.78 317 PHE A CA 1
ATOM 2502 C C . PHE A 1 317 ? 7.579 9.676 -13.107 1.00 46.78 317 PHE A C 1
ATOM 2504 O O . PHE A 1 317 ? 7.978 9.014 -12.151 1.00 46.78 317 PHE A O 1
ATOM 2511 N N . PHE A 1 318 ? 8.372 10.535 -13.745 1.00 36.38 318 PHE A N 1
ATOM 2512 C CA . PHE A 1 318 ? 9.633 11.012 -13.178 1.00 36.38 318 PHE A CA 1
ATOM 2513 C C . PHE A 1 318 ? 9.284 12.011 -12.054 1.00 36.38 318 PHE A C 1
ATOM 2515 O O . PHE A 1 318 ? 8.716 13.057 -12.380 1.00 36.38 318 PHE A O 1
ATOM 2522 N N . PRO A 1 319 ? 9.549 11.765 -10.749 1.00 43.00 319 PRO A N 1
ATOM 2523 C CA . PRO A 1 319 ? 10.249 10.658 -10.090 1.00 43.00 319 PRO A CA 1
ATOM 2524 C C . PRO A 1 319 ? 9.309 9.531 -9.612 1.00 43.00 319 PRO A C 1
ATOM 2526 O O . PRO A 1 319 ? 8.174 9.789 -9.212 1.00 43.00 319 PRO A O 1
ATOM 2529 N N . ARG A 1 320 ? 9.831 8.292 -9.613 1.00 47.34 320 ARG A N 1
ATOM 2530 C CA . ARG A 1 320 ? 9.236 7.022 -9.133 1.00 47.34 320 ARG A CA 1
ATOM 2531 C C . ARG A 1 320 ? 7.996 7.211 -8.249 1.00 47.34 320 ARG A C 1
ATOM 2533 O O . ARG A 1 320 ? 8.107 7.411 -7.040 1.00 47.34 320 ARG A O 1
ATOM 2540 N N . THR A 1 321 ? 6.816 7.153 -8.863 1.00 39.72 321 THR A N 1
ATOM 2541 C CA . THR A 1 321 ? 5.541 7.384 -8.175 1.00 39.72 321 THR A CA 1
ATOM 2542 C C . THR A 1 321 ? 4.776 6.073 -8.028 1.00 39.72 321 THR A C 1
ATOM 2544 O O . THR A 1 321 ? 4.483 5.399 -9.011 1.00 39.72 321 THR A O 1
ATOM 2547 N N . ALA A 1 322 ? 4.416 5.732 -6.792 1.00 44.25 322 ALA A N 1
ATOM 2548 C CA . ALA A 1 322 ? 3.382 4.747 -6.508 1.00 44.25 322 ALA A CA 1
ATOM 2549 C C . ALA A 1 322 ? 2.027 5.468 -6.462 1.00 44.25 322 ALA A C 1
ATOM 2551 O O . ALA A 1 322 ? 1.864 6.433 -5.708 1.00 44.25 322 ALA A O 1
ATOM 2552 N N . ALA A 1 323 ? 1.060 5.022 -7.263 1.00 46.91 323 ALA A N 1
ATOM 2553 C CA . ALA A 1 323 ? -0.294 5.564 -7.233 1.00 46.91 323 ALA A CA 1
ATOM 2554 C C . ALA A 1 323 ? -1.184 4.685 -6.351 1.00 46.91 323 ALA A C 1
ATOM 2556 O O . ALA A 1 323 ? -1.299 3.478 -6.563 1.00 46.91 323 ALA A O 1
ATOM 2557 N N . HIS A 1 324 ? -1.821 5.310 -5.361 1.00 44.22 324 HIS A N 1
ATOM 2558 C CA . HIS A 1 324 ? -2.768 4.660 -4.463 1.00 44.22 324 HIS A CA 1
ATOM 2559 C C . HIS A 1 324 ? -4.164 5.236 -4.648 1.00 44.22 324 HIS A C 1
ATOM 2561 O O . HIS A 1 324 ? -4.389 6.437 -4.458 1.00 4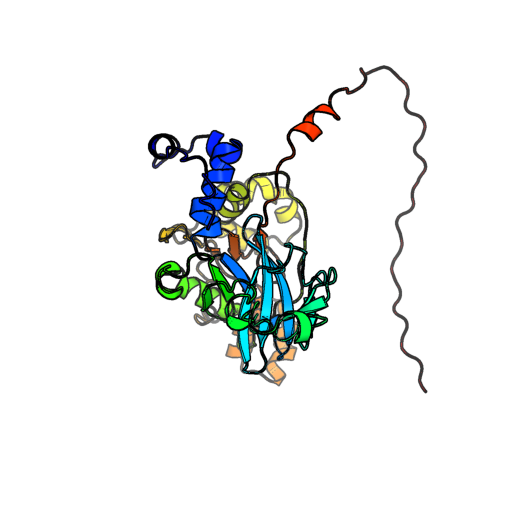4.22 324 HIS A O 1
ATOM 2567 N N . PHE A 1 325 ? -5.117 4.367 -4.971 1.00 49.47 325 PHE A N 1
ATOM 2568 C CA . PHE A 1 325 ? -6.482 4.776 -5.272 1.00 49.47 325 PHE A CA 1
ATOM 2569 C C . PHE A 1 325 ? -7.395 4.595 -4.060 1.00 49.47 325 PHE A C 1
ATOM 2571 O O . PHE A 1 325 ? -7.448 3.533 -3.441 1.00 49.47 325 PHE A O 1
ATOM 2578 N N . ARG A 1 326 ? -8.128 5.662 -3.726 1.00 46.12 326 ARG A N 1
ATOM 2579 C CA . ARG A 1 326 ? -9.141 5.679 -2.665 1.00 46.12 326 ARG A CA 1
ATOM 2580 C C . ARG A 1 326 ? -10.470 6.111 -3.260 1.00 46.12 326 ARG A C 1
ATOM 2582 O O . ARG A 1 326 ? -10.572 7.234 -3.756 1.00 46.12 326 ARG A O 1
ATOM 2589 N N . GLU A 1 327 ? -11.485 5.262 -3.178 1.00 43.59 327 GLU A N 1
ATOM 2590 C CA . GLU A 1 327 ? -12.828 5.617 -3.633 1.00 43.59 327 GLU A CA 1
ATOM 2591 C C . GLU A 1 327 ? -13.681 6.165 -2.484 1.00 43.59 327 GLU A C 1
ATOM 2593 O O . GLU A 1 327 ? -13.561 5.755 -1.329 1.00 43.59 327 GLU A O 1
ATOM 2598 N N . ARG A 1 328 ? -14.530 7.144 -2.800 1.00 48.88 328 ARG A N 1
ATOM 2599 C CA . ARG A 1 328 ? -15.565 7.668 -1.902 1.00 48.88 328 ARG A CA 1
ATOM 2600 C C . ARG A 1 328 ? -16.888 7.647 -2.642 1.00 48.88 328 ARG A C 1
ATOM 2602 O O . ARG A 1 328 ? -16.902 7.799 -3.861 1.00 48.88 328 ARG A O 1
ATOM 2609 N N . ASP A 1 329 ? -17.974 7.529 -1.888 1.00 42.22 329 ASP A N 1
ATOM 2610 C CA . ASP A 1 329 ? -19.317 7.478 -2.447 1.00 42.22 329 ASP A CA 1
ATOM 2611 C C . ASP A 1 329 ? -19.624 8.580 -3.449 1.00 42.22 329 ASP A C 1
ATOM 2613 O O . ASP A 1 329 ? -19.374 9.771 -3.225 1.00 42.22 329 ASP A O 1
ATOM 2617 N N . ARG A 1 330 ? -20.266 8.161 -4.540 1.00 50.88 330 ARG A N 1
ATOM 2618 C CA . ARG A 1 330 ? -21.032 9.064 -5.385 1.00 50.88 330 ARG A CA 1
ATOM 2619 C C . ARG A 1 330 ? -22.314 9.399 -4.639 1.00 50.88 330 ARG A C 1
ATOM 2621 O O . ARG A 1 330 ? -23.243 8.609 -4.657 1.00 50.88 330 ARG A O 1
ATOM 2628 N N . ASP A 1 331 ? -22.383 10.581 -4.037 1.00 41.38 331 ASP A N 1
ATOM 2629 C CA . ASP A 1 331 ? -23.663 11.161 -3.628 1.00 41.38 331 ASP A CA 1
ATOM 2630 C C . ASP A 1 331 ? -24.530 11.390 -4.889 1.00 41.38 331 ASP A C 1
ATOM 2632 O O . ASP A 1 331 ? -24.220 12.287 -5.689 1.00 41.38 331 ASP A O 1
ATOM 2636 N N . PRO A 1 332 ? -25.607 10.609 -5.107 1.00 41.94 332 PRO A N 1
ATOM 2637 C CA . PRO A 1 332 ? -26.446 10.741 -6.296 1.00 41.94 332 PRO A CA 1
ATOM 2638 C C . PRO A 1 332 ? -27.176 12.092 -6.329 1.00 41.94 332 PRO A C 1
ATOM 2640 O O . PRO A 1 332 ? -27.503 12.595 -7.407 1.00 41.94 332 PRO A O 1
ATOM 2643 N N . SER A 1 333 ? -27.382 12.726 -5.167 1.00 38.47 333 SER A N 1
ATOM 2644 C CA . SER A 1 333 ? -28.135 13.978 -5.028 1.00 38.47 333 SER A CA 1
ATOM 2645 C C . SER A 1 333 ? -27.396 15.199 -5.593 1.00 38.47 333 SER A C 1
ATOM 2647 O O . SER A 1 333 ? -28.016 16.210 -5.938 1.00 38.47 333 SER A O 1
ATOM 2649 N N . ARG A 1 334 ? -26.071 15.107 -5.791 1.00 39.72 334 ARG A N 1
ATOM 2650 C CA . ARG A 1 334 ? -25.269 16.192 -6.383 1.00 39.72 334 ARG A CA 1
ATOM 2651 C C . ARG A 1 334 ? -25.404 16.315 -7.900 1.00 39.72 334 ARG A C 1
ATOM 2653 O O . ARG A 1 334 ? -25.140 17.397 -8.424 1.00 39.72 334 ARG A O 1
ATOM 2660 N N . ARG A 1 335 ? -25.870 15.279 -8.614 1.00 39.12 335 ARG A N 1
ATOM 2661 C CA . ARG A 1 335 ? -26.130 15.377 -10.067 1.00 39.12 335 ARG A CA 1
ATOM 2662 C C . ARG A 1 335 ? -27.286 16.327 -10.401 1.00 39.12 335 ARG A C 1
ATOM 2664 O O . ARG A 1 335 ? -27.280 16.917 -11.476 1.00 39.12 335 ARG A O 1
ATOM 2671 N N . ALA A 1 336 ? -28.224 16.553 -9.479 1.00 34.16 336 ALA A N 1
ATOM 2672 C CA . ALA A 1 336 ? -29.396 17.395 -9.730 1.00 34.16 336 ALA A CA 1
ATOM 2673 C C . ALA A 1 336 ? -29.109 18.913 -9.731 1.00 34.16 336 ALA A C 1
ATOM 2675 O O . ALA A 1 336 ? -29.938 19.687 -10.204 1.00 34.16 336 ALA A O 1
ATOM 2676 N N . ARG A 1 337 ? -27.949 19.377 -9.234 1.00 34.38 337 ARG A N 1
ATOM 2677 C CA . ARG A 1 337 ? -27.668 20.824 -9.088 1.00 34.38 337 ARG A CA 1
ATOM 2678 C C . ARG A 1 337 ? -26.909 21.466 -10.250 1.00 34.38 337 ARG A C 1
ATOM 2680 O O . ARG A 1 337 ? -26.743 22.683 -10.251 1.00 34.38 337 ARG A O 1
ATOM 2687 N N . HIS A 1 338 ? -26.463 20.708 -11.250 1.00 37.59 338 HIS A N 1
ATOM 2688 C CA . HIS A 1 338 ? -25.770 21.250 -12.431 1.00 37.59 338 HIS A CA 1
ATOM 2689 C C . HIS A 1 338 ? -26.491 20.841 -13.715 1.00 37.59 338 HIS A C 1
ATOM 2691 O O . HIS A 1 338 ? -25.971 20.109 -14.549 1.00 37.59 338 HIS A O 1
ATOM 2697 N N . GLY A 1 339 ? -27.728 21.316 -13.850 1.00 36.00 339 GLY A N 1
ATOM 2698 C CA . GLY A 1 339 ? -28.616 20.957 -14.950 1.00 36.00 339 GLY A CA 1
ATOM 2699 C C . GLY A 1 339 ? -29.406 22.126 -15.525 1.00 36.00 339 GLY A C 1
ATOM 2700 O O . GLY A 1 339 ? -30.564 21.929 -15.852 1.00 36.00 339 GLY A O 1
ATOM 2701 N N . ARG A 1 340 ? -28.829 23.332 -15.647 1.00 30.91 340 ARG A N 1
ATOM 2702 C CA . ARG A 1 340 ? -29.329 24.380 -16.563 1.00 30.91 340 ARG A CA 1
ATOM 2703 C C . ARG A 1 340 ? -28.163 25.224 -17.085 1.00 30.91 340 ARG A C 1
ATOM 2705 O O . ARG A 1 340 ? -27.666 26.100 -16.388 1.00 30.91 340 ARG A O 1
ATOM 2712 N N . ARG A 1 341 ? -27.715 24.964 -18.319 1.00 34.03 341 ARG A N 1
ATOM 2713 C CA . ARG A 1 341 ? -26.949 25.952 -19.101 1.00 34.03 341 ARG A CA 1
ATOM 2714 C C . ARG A 1 341 ? -27.943 26.992 -19.642 1.00 34.03 341 ARG A C 1
ATOM 2716 O O . ARG A 1 341 ? -28.938 26.569 -20.233 1.00 34.03 341 ARG A O 1
ATOM 2723 N N . PRO A 1 342 ? -27.709 28.308 -19.495 1.00 31.61 342 PRO A N 1
ATOM 2724 C CA . PRO A 1 342 ? -28.507 29.305 -20.197 1.00 31.61 342 PRO A CA 1
ATOM 2725 C C . PRO A 1 342 ? -28.271 29.192 -21.709 1.00 31.61 342 PRO A C 1
ATOM 2727 O O . PRO A 1 342 ? -27.164 28.879 -22.159 1.00 31.61 342 PRO A O 1
ATOM 2730 N N . ARG A 1 343 ? -29.333 29.414 -22.491 1.00 35.31 343 ARG A N 1
ATOM 2731 C CA . ARG A 1 343 ? -29.301 29.452 -23.959 1.00 35.31 343 ARG A CA 1
ATOM 2732 C C . ARG A 1 343 ? -28.363 30.568 -24.445 1.00 35.31 343 ARG A C 1
ATOM 2734 O O . ARG A 1 343 ? -28.235 31.602 -23.800 1.00 35.31 343 ARG A O 1
ATOM 2741 N N . ARG A 1 344 ? -27.706 30.339 -25.590 1.00 38.66 344 ARG A N 1
ATOM 2742 C CA . ARG A 1 344 ? -26.872 31.327 -26.298 1.00 38.66 344 ARG A CA 1
ATOM 2743 C C . ARG A 1 344 ? -27.704 32.581 -26.590 1.00 38.66 344 ARG A C 1
ATOM 2745 O O . ARG A 1 344 ? -28.708 32.453 -27.283 1.00 38.66 344 ARG A O 1
ATOM 2752 N N . GLY A 1 345 ? -27.284 33.752 -26.107 1.00 39.75 345 GLY A N 1
ATOM 2753 C CA . GLY A 1 345 ? -27.971 34.995 -26.469 1.00 39.75 345 GLY A CA 1
ATOM 2754 C C . GLY A 1 345 ? -27.667 36.281 -25.698 1.00 39.75 345 GLY A C 1
ATOM 2755 O O . GLY A 1 345 ? -28.358 37.251 -25.970 1.00 39.75 345 GLY A O 1
ATOM 2756 N N . GLU A 1 346 ? -26.683 36.358 -24.793 1.00 33.03 346 GLU A N 1
ATOM 2757 C CA . GLU A 1 346 ? -26.381 37.627 -24.095 1.00 33.03 346 GLU A CA 1
ATOM 2758 C C . GLU A 1 346 ? -24.884 37.994 -24.124 1.00 33.03 346 GLU A C 1
ATOM 2760 O O . GLU A 1 346 ? -24.034 37.093 -24.156 1.00 33.03 346 GLU A O 1
ATOM 2765 N N . PRO A 1 347 ? -24.534 39.300 -24.161 1.00 31.30 347 PRO A N 1
ATOM 2766 C CA . PRO A 1 347 ? -23.180 39.764 -24.448 1.00 31.30 347 PRO A CA 1
ATOM 2767 C C . PRO A 1 347 ? -22.256 39.575 -23.240 1.00 31.30 347 PRO A C 1
ATOM 2769 O O . PRO A 1 347 ? -22.624 39.850 -22.099 1.00 31.30 347 PRO A O 1
ATOM 2772 N N . ARG A 1 348 ? -21.020 39.129 -23.489 1.00 35.84 348 ARG A N 1
ATOM 2773 C CA . ARG A 1 348 ? -19.986 38.991 -22.453 1.00 35.84 348 ARG A CA 1
ATOM 2774 C C . ARG A 1 348 ? -19.491 40.366 -21.989 1.00 35.84 348 ARG A C 1
ATOM 2776 O O . ARG A 1 348 ? -19.021 41.152 -22.805 1.00 35.84 348 ARG A O 1
ATOM 2783 N N . ALA A 1 349 ? -19.515 40.600 -20.678 1.00 32.53 349 ALA A N 1
ATOM 2784 C CA . ALA A 1 349 ? -18.773 41.677 -20.019 1.00 32.53 349 ALA A CA 1
ATOM 2785 C C . ALA A 1 349 ? -17.244 41.421 -20.086 1.00 32.53 349 ALA A C 1
ATOM 2787 O O . ALA A 1 349 ? -16.830 40.257 -20.159 1.00 32.53 349 ALA A O 1
ATOM 2788 N N . PRO A 1 350 ? -16.394 42.469 -20.085 1.00 30.42 350 PRO A N 1
ATOM 2789 C CA . PRO A 1 350 ? -14.967 42.338 -20.368 1.00 30.42 350 PRO A CA 1
ATOM 2790 C C . PRO A 1 350 ? -14.202 41.656 -19.226 1.00 30.42 350 PRO A C 1
ATOM 2792 O O . PRO A 1 350 ? -14.483 41.846 -18.043 1.00 30.42 350 PRO A O 1
ATOM 2795 N N . ALA A 1 351 ? -13.212 40.846 -19.602 1.00 31.64 351 ALA A N 1
ATOM 2796 C CA . ALA A 1 351 ? -12.346 40.125 -18.682 1.00 31.64 351 ALA A CA 1
ATOM 2797 C C . ALA A 1 351 ? -11.367 41.084 -17.984 1.00 31.64 351 ALA A C 1
ATOM 2799 O O . ALA A 1 351 ? -10.542 41.720 -18.637 1.00 31.64 351 ALA A O 1
ATOM 2800 N N . HIS A 1 352 ? -11.417 41.142 -16.653 1.00 29.50 352 HIS A N 1
ATOM 2801 C CA . HIS A 1 352 ? -10.329 41.705 -15.859 1.00 29.50 352 HIS A CA 1
ATOM 2802 C C . HIS A 1 352 ? -9.103 40.788 -15.943 1.00 29.50 352 HIS A C 1
ATOM 2804 O O . HIS A 1 352 ? -9.173 39.596 -15.635 1.00 29.50 352 HIS A O 1
ATOM 2810 N N . SER A 1 353 ? -7.979 41.366 -16.360 1.00 32.34 353 SER A N 1
ATOM 2811 C CA . SER A 1 353 ? -6.659 40.749 -16.357 1.00 32.34 353 SER A CA 1
ATOM 2812 C C . SER A 1 353 ? -6.260 40.349 -14.933 1.00 32.34 353 SER A C 1
ATOM 2814 O O . SER A 1 353 ? -6.198 41.177 -14.025 1.00 32.34 353 SER A O 1
ATOM 2816 N N . ARG A 1 354 ? -5.965 39.063 -14.724 1.00 30.27 354 ARG A N 1
ATOM 2817 C CA . ARG A 1 354 ? -5.181 38.612 -13.571 1.00 30.27 354 ARG A CA 1
ATOM 2818 C C . ARG A 1 354 ? -3.793 38.236 -14.062 1.00 30.27 354 ARG A C 1
ATOM 2820 O O . ARG A 1 354 ? -3.621 37.309 -14.846 1.00 30.27 354 ARG A O 1
ATOM 2827 N N . THR A 1 355 ? -2.838 39.036 -13.619 1.00 30.91 355 THR A N 1
ATOM 2828 C CA . THR A 1 355 ? -1.394 38.889 -13.757 1.00 30.91 355 THR A CA 1
ATOM 2829 C C . THR A 1 355 ? -0.906 37.555 -13.181 1.00 30.91 355 THR A C 1
ATOM 2831 O O . THR A 1 355 ? -1.359 37.111 -12.126 1.00 30.91 355 THR A O 1
ATOM 2834 N N . LEU A 1 356 ? 0.027 36.919 -13.892 1.00 27.80 356 LEU A N 1
ATOM 2835 C CA . LEU A 1 356 ? 0.781 35.746 -13.442 1.00 27.80 356 LEU A CA 1
ATOM 2836 C C . LEU A 1 356 ? 1.740 36.150 -12.303 1.00 27.80 356 LEU A C 1
ATOM 2838 O O . LEU A 1 356 ? 2.349 37.220 -12.398 1.00 27.80 356 LEU A O 1
ATOM 2842 N N . PRO A 1 357 ? 1.926 35.339 -11.247 1.00 30.89 357 PRO A N 1
ATOM 2843 C CA . PRO A 1 357 ? 2.951 35.619 -10.250 1.00 30.89 357 PRO A CA 1
ATOM 2844 C C . PRO A 1 357 ? 4.344 35.292 -10.814 1.00 30.89 357 PRO A C 1
ATOM 2846 O O . PRO A 1 357 ? 4.573 34.207 -11.346 1.00 30.89 357 PRO A O 1
ATOM 2849 N N . GLY A 1 358 ? 5.258 36.262 -10.713 1.00 30.02 358 GLY A N 1
ATOM 2850 C CA . GLY A 1 358 ? 6.662 36.150 -11.122 1.00 30.02 358 GLY A CA 1
ATOM 2851 C C . GLY A 1 358 ? 7.527 35.281 -10.189 1.00 30.02 358 GLY A C 1
ATOM 2852 O O . GLY A 1 358 ? 7.037 34.761 -9.185 1.00 30.02 358 GLY A O 1
ATOM 2853 N N . PRO A 1 359 ? 8.824 35.112 -10.513 1.00 26.75 359 PRO A N 1
ATOM 2854 C CA . PRO A 1 359 ? 9.697 34.118 -9.890 1.00 26.75 359 PRO A CA 1
ATOM 2855 C C . PRO A 1 359 ? 10.058 34.447 -8.432 1.00 26.75 359 PRO A C 1
ATOM 2857 O O . PRO A 1 359 ? 10.382 35.583 -8.080 1.00 26.75 359 PRO A O 1
ATOM 2860 N N . VAL A 1 360 ? 10.041 33.412 -7.589 1.00 28.69 360 VAL A N 1
ATOM 2861 C CA . VAL A 1 360 ? 10.373 33.457 -6.157 1.00 28.69 360 VAL A CA 1
ATOM 2862 C C . VAL A 1 360 ? 11.897 33.508 -5.973 1.00 28.69 360 VAL A C 1
ATOM 2864 O O . VAL A 1 360 ? 12.611 32.628 -6.445 1.00 28.69 360 VAL A O 1
ATOM 2867 N N . ARG A 1 361 ? 12.407 34.532 -5.271 1.00 24.62 361 ARG A N 1
ATOM 2868 C CA . ARG A 1 361 ? 13.819 34.631 -4.848 1.00 24.62 361 ARG A CA 1
ATOM 2869 C C . ARG A 1 361 ? 14.032 33.941 -3.496 1.00 24.62 361 ARG A C 1
ATOM 2871 O O . ARG A 1 361 ? 13.298 34.205 -2.547 1.00 24.62 361 ARG A O 1
ATOM 2878 N N . PHE A 1 362 ? 15.087 33.135 -3.389 1.00 26.06 362 PHE A N 1
ATOM 2879 C CA . PHE A 1 362 ? 15.558 32.548 -2.131 1.00 26.06 362 PHE A CA 1
ATOM 2880 C C . PHE A 1 362 ? 16.350 33.578 -1.304 1.00 26.06 362 PHE A C 1
ATOM 2882 O O . PHE A 1 362 ? 17.235 34.254 -1.829 1.00 26.06 362 PHE A O 1
ATOM 2889 N N . ARG A 1 363 ? 16.048 33.697 -0.002 1.00 26.19 363 ARG A N 1
ATOM 2890 C CA . ARG A 1 363 ? 16.870 34.440 0.974 1.00 26.19 363 ARG A CA 1
ATOM 2891 C C . ARG A 1 363 ? 17.883 33.488 1.616 1.00 26.19 363 ARG A C 1
ATOM 2893 O O . ARG A 1 363 ? 17.489 32.450 2.139 1.00 26.19 363 ARG A O 1
ATOM 2900 N N . GLN A 1 364 ? 19.162 33.864 1.610 1.00 27.00 364 GLN A N 1
ATOM 2901 C CA . GLN A 1 364 ? 20.200 33.208 2.412 1.00 27.00 364 GLN A CA 1
ATOM 2902 C C . GLN A 1 364 ? 20.010 33.501 3.915 1.00 27.00 364 GLN A C 1
ATOM 2904 O O . GLN A 1 364 ? 19.550 34.595 4.260 1.00 27.00 364 GLN A O 1
ATOM 2909 N N . P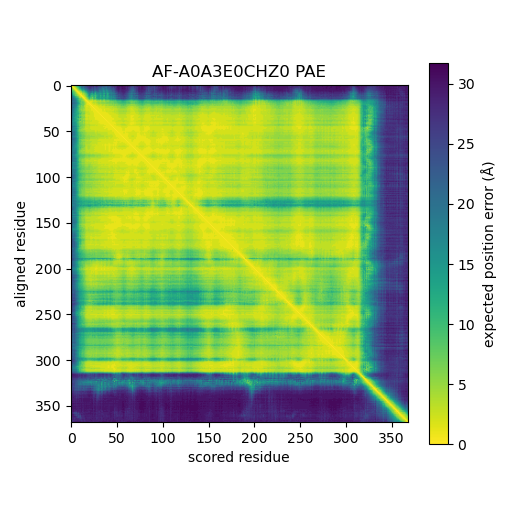RO A 1 365 ? 20.388 32.572 4.815 1.00 32.97 365 PRO A N 1
ATOM 2910 C CA . PRO A 1 365 ? 20.331 32.799 6.252 1.00 32.97 365 PRO A CA 1
ATOM 2911 C C . PRO A 1 365 ? 21.516 33.658 6.716 1.00 32.97 365 PRO A C 1
ATOM 2913 O O . PRO A 1 365 ? 22.680 33.325 6.492 1.00 32.97 365 PRO A O 1
ATOM 2916 N N . GLY A 1 366 ? 21.199 34.779 7.365 1.00 31.23 366 GLY A N 1
ATOM 2917 C CA . GLY A 1 366 ? 22.163 35.633 8.053 1.00 31.23 366 GLY A CA 1
ATOM 2918 C C . GLY A 1 366 ? 22.696 34.976 9.327 1.00 31.23 366 GLY A C 1
ATOM 2919 O O . GLY A 1 366 ? 22.001 34.211 9.989 1.00 31.23 366 GLY A O 1
ATOM 2920 N N . ARG A 1 367 ? 23.960 35.278 9.633 1.00 31.55 367 ARG A N 1
ATOM 2921 C CA . ARG A 1 367 ? 24.707 34.814 10.805 1.00 31.55 367 ARG A CA 1
ATOM 2922 C C . ARG A 1 367 ? 24.223 35.473 12.107 1.00 31.55 367 ARG A C 1
ATOM 2924 O O . ARG A 1 367 ? 24.040 36.687 12.125 1.00 31.55 367 ARG A O 1
ATOM 2931 N N . ARG A 1 368 ? 24.292 34.648 13.161 1.00 35.19 368 ARG A N 1
ATOM 2932 C CA . ARG A 1 368 ? 24.185 34.881 14.616 1.00 35.19 368 ARG A CA 1
ATOM 2933 C C . ARG A 1 368 ? 22.785 35.009 15.193 1.00 35.19 368 ARG A C 1
ATOM 2935 O O . ARG A 1 368 ? 22.073 35.967 14.842 1.00 35.19 368 ARG A O 1
#

Radius of gyration: 25.26 Å; Cα contacts (8 Å, |Δi|>4): 518; chains: 1; bounding box: 64×59×72 Å

Secondary structure (DSSP, 8-state):
-----------TTTTTTB-SS-B-GGGGT-HHHHHHHIIIIITTS-EEEEEGGG--STTEEEEEEETTEEEEEEE-TTS-EEEEESS-TTT---S---SEEE-S-EE-TTT--EE-TT--EEE-TTGGGGTTT--GGG-PPPBPEEEEETTEEEEES-TTPPPHHHHHGGGHHHHHHHHGGGTTSPP----------SS-HHHHHHHHT--TTHHHHTHHHHTTS-HHHHHHHHGGGT-TT-EEEEEETTEEEEES-GGGS-TT----PPPPGGGHHHHHHHTTTS-HHHHHHHHHHTT--SEEEEETTTEEE-SSSSS--EEE-------GGGGGGS--PPPS-SPPPPPPP-PPP-PPPPPPPPP-